Protein 6BSU (pdb70)

GO terms:
  GO:0000139 Golgi membrane (C, EXP)
  GO:0005515 protein binding (F, IPI)
  GO:0005797 Golgi medial cisterna (C, IDA)
  GO:0033843 xyloglucan 6-xylosyltransferase activity (F, IDA)
  GO:0035252 UDP-xylosyltransferase activity (F, IDA)
  GO:0010411 xyloglucan metabolic process (P, IDA)
  GO:0000271 polysaccharide biosynthetic process (P, IDA)
  GO:0005768 endosome (C, HDA)
  GO:0005794 Golgi apparatus (C, HDA)
  GO:0005797 Golgi medial cisterna (C, HDA)
  GO:0005802 trans-Golgi network (C, HDA)
  GO:0005829 cytosol (C, HDA)

Structure (mmCIF, N/CA/C/O backbone):
data_6BSU
#
_entry.id   6BSU
#
_cell.length_a   94.304
_cell.length_b   135.683
_cell.length_c   113.226
_cell.angle_alpha   90.000
_cell.angle_beta   90.000
_cell.angle_gamma   90.000
#
_symmetry.space_group_name_H-M   'C 2 2 21'
#
loop_
_entity.id
_entity.type
_entity.pdbx_description
1 polymer 'Xyloglucan 6-xylosyltransferase 1'
2 non-polymer 'MANGANESE (II) ION'
3 water water
#
loop_
_atom_site.group_PDB
_atom_site.id
_atom_site.type_symbol
_atom_site.label_atom_id
_atom_site.label_alt_id
_atom_site.label_comp_id
_atom_site.label_asym_id
_atom_site.label_entity_id
_atom_site.label_seq_id
_atom_site.pdbx_PDB_ins_code
_atom_site.Cartn_x
_atom_site.Cartn_y
_atom_site.Cartn_z
_atom_site.occupancy
_atom_site.B_iso_or_equiv
_atom_site.auth_seq_id
_atom_site.auth_comp_id
_atom_site.auth_asym_id
_atom_site.auth_atom_id
_atom_site.pdbx_PDB_model_num
ATOM 1 N N . PRO A 1 1 ? 30.729 -7.187 13.450 1.00 49.96 116 PRO A N 1
ATOM 2 C CA . PRO A 1 1 ? 29.573 -6.579 14.122 1.00 48.38 116 PRO A CA 1
ATOM 3 C C . PRO A 1 1 ? 29.781 -5.084 14.297 1.00 43.09 116 PRO A C 1
ATOM 4 O O . PRO A 1 1 ? 30.777 -4.677 14.898 1.00 41.65 116 PRO A O 1
ATOM 15 N N . TYR A 1 2 ? 28.862 -4.275 13.780 1.00 39.27 117 TYR A N 1
ATOM 16 C CA . TYR A 1 2 ? 29.051 -2.834 13.823 1.00 35.60 117 TYR A CA 1
ATOM 17 C C . TYR A 1 2 ? 29.126 -2.361 15.267 1.00 33.47 117 TYR A C 1
ATOM 18 O O . TYR A 1 2 ? 28.420 -2.876 16.141 1.00 33.27 117 TYR A O 1
ATOM 36 N N . SER A 1 3 ? 29.980 -1.361 15.509 1.00 31.46 118 SER A N 1
ATOM 37 C CA . SER A 1 3 ? 30.142 -0.768 16.830 1.00 30.50 118 SER A CA 1
ATOM 38 C C . SER A 1 3 ? 30.314 0.738 16.698 1.00 29.19 118 SER A C 1
ATOM 39 O O . SER A 1 3 ? 31.106 1.210 15.877 1.00 29.40 118 SER A O 1
ATOM 47 N N . LEU A 1 4 ? 29.590 1.487 17.529 1.00 27.44 119 LEU A N 1
ATOM 48 C CA . LEU A 1 4 ? 29.777 2.930 17.580 1.00 26.64 119 LEU A CA 1
ATOM 49 C C . LEU A 1 4 ? 31.126 3.321 18.160 1.00 27.59 119 LEU A C 1
ATOM 50 O O . LEU A 1 4 ? 31.566 4.458 17.961 1.00 28.02 119 LEU A O 1
ATOM 66 N N . GLY A 1 5 ? 31.777 2.428 18.893 1.00 28.28 120 GLY A N 1
ATOM 67 C CA . GLY A 1 5 ? 33.063 2.732 19.458 1.00 29.23 120 GLY A CA 1
ATOM 68 C C . GLY A 1 5 ? 33.416 1.802 20.593 1.00 30.54 120 GLY A C 1
ATOM 69 O O . GLY A 1 5 ? 32.588 1.008 21.058 1.00 30.20 120 GLY A O 1
ATOM 73 N N . PRO A 1 6 ? 34.662 1.889 21.062 1.00 31.85 121 PRO A N 1
ATOM 74 C CA . PRO A 1 6 ? 35.102 1.023 22.159 1.00 33.03 121 PRO A CA 1
ATOM 75 C C . PRO A 1 6 ? 34.189 1.165 23.366 1.00 32.56 121 PRO A C 1
ATOM 76 O O . PRO A 1 6 ? 33.769 2.265 23.728 1.00 31.71 121 PRO A O 1
ATOM 87 N N . LYS A 1 7 ? 33.878 0.031 23.982 1.00 32.69 122 LYS A N 1
ATOM 88 C CA . LYS A 1 7 ? 32.907 0.009 25.061 1.00 33.63 122 LYS A CA 1
ATOM 89 C C . LYS A 1 7 ? 33.415 0.812 26.248 1.00 33.36 122 LYS A C 1
ATOM 90 O O . LYS A 1 7 ? 34.531 0.604 26.732 1.00 32.88 122 LYS A O 1
ATOM 109 N N . ILE A 1 8 ? 32.578 1.728 26.718 1.00 32.72 123 ILE A N 1
ATOM 110 C CA . ILE A 1 8 ? 32.793 2.441 27.966 1.00 32.79 123 ILE A CA 1
ATOM 111 C C . ILE A 1 8 ? 31.718 1.986 28.937 1.00 33.14 123 ILE A C 1
ATOM 112 O O . ILE A 1 8 ? 30.533 1.958 28.586 1.00 33.08 123 ILE A O 1
ATOM 128 N N . SER A 1 9 ? 32.132 1.625 30.156 1.00 34.65 124 SER A N 1
ATOM 129 C CA . SER A 1 9 ? 31.224 1.117 31.172 1.00 36.35 124 SER A CA 1
ATOM 130 C C . SER A 1 9 ? 31.138 1.985 32.413 1.00 36.13 124 SER A C 1
ATOM 131 O O . SER A 1 9 ? 30.247 1.755 33.241 1.00 36.63 124 SER A O 1
ATOM 139 N N . ASP A 1 10 ? 32.032 2.955 32.575 1.00 34.67 125 ASP A N 1
ATOM 140 C CA . ASP A 1 10 ? 32.138 3.747 33.794 1.00 34.14 125 ASP A CA 1
ATOM 141 C C . ASP A 1 10 ? 32.008 5.232 33.495 1.00 31.94 125 ASP A C 1
ATOM 142 O O . ASP A 1 10 ? 32.665 6.064 34.118 1.00 32.14 125 ASP A O 1
ATOM 151 N N . TRP A 1 11 ? 31.142 5.586 32.546 1.00 29.86 126 TRP A N 1
ATOM 152 C CA . TRP A 1 11 ? 31.068 6.975 32.100 1.00 28.80 126 TRP A CA 1
ATOM 153 C C . TRP A 1 11 ? 30.516 7.882 33.193 1.00 29.45 126 TRP A C 1
ATOM 154 O O . TRP A 1 11 ? 30.936 9.036 33.319 1.00 30.69 126 TRP A O 1
ATOM 175 N N . ASP A 1 12 ? 29.572 7.391 33.993 1.00 29.59 127 ASP A N 1
ATOM 176 C CA . ASP A 1 12 ? 29.060 8.219 35.079 1.00 30.66 127 ASP A CA 1
ATOM 177 C C . ASP A 1 12 ? 30.170 8.581 36.063 1.00 31.80 127 ASP A C 1
ATOM 178 O O . ASP A 1 12 ? 30.266 9.731 36.506 1.00 31.13 127 ASP A O 1
ATOM 187 N N . GLU A 1 13 ? 31.041 7.623 36.388 1.00 33.50 128 GLU A N 1
ATOM 188 C CA . GLU A 1 13 ? 32.165 7.916 37.274 1.00 35.83 128 GLU A CA 1
ATOM 189 C C . GLU A 1 13 ? 33.171 8.847 36.603 1.00 34.61 128 GLU A C 1
ATOM 190 O O . GLU A 1 13 ? 33.681 9.780 37.236 1.00 34.56 128 GLU A O 1
ATOM 202 N N . GLN A 1 14 ? 33.462 8.617 35.323 1.00 33.93 129 GLN A N 1
ATOM 203 C CA . GLN A 1 14 ? 34.384 9.490 34.599 1.00 32.93 129 GLN A CA 1
ATOM 204 C C . GLN A 1 14 ? 33.884 10.931 34.598 1.00 31.93 129 GLN A C 1
ATOM 205 O O . GLN A 1 14 ? 34.655 11.868 34.846 1.00 31.88 129 GLN A O 1
ATOM 219 N N . ARG A 1 15 ? 32.593 11.128 34.314 1.00 31.16 130 ARG A N 1
ATOM 220 C CA . ARG A 1 15 ? 32.029 12.478 34.314 1.00 31.23 130 ARG A CA 1
ATOM 221 C C . ARG A 1 15 ? 32.094 13.090 35.703 1.00 32.01 130 ARG A C 1
ATOM 222 O O . ARG A 1 15 ? 32.465 14.258 35.862 1.00 32.00 130 ARG A O 1
ATOM 243 N N . ARG A 1 16 ? 31.725 12.311 36.723 1.00 33.85 131 ARG A N 1
ATOM 244 C CA . ARG A 1 16 ? 31.773 12.799 38.096 1.00 36.27 131 ARG A CA 1
ATOM 245 C C . ARG A 1 16 ? 33.160 13.329 38.424 1.00 35.97 131 ARG A C 1
ATOM 246 O O . ARG A 1 16 ? 33.313 14.455 38.913 1.00 36.16 131 ARG A O 1
ATOM 267 N N . ASP A 1 17 ? 34.191 12.531 38.139 1.00 36.48 132 ASP A N 1
ATOM 268 C CA . ASP A 1 17 ? 35.558 12.947 38.447 1.00 37.08 132 ASP A CA 1
ATOM 269 C C . ASP A 1 17 ? 35.960 14.184 37.651 1.00 34.72 132 ASP A C 1
ATOM 270 O O . ASP A 1 17 ? 36.603 15.094 38.188 1.00 35.15 132 ASP A O 1
ATOM 279 N N . TRP A 1 18 ? 35.609 14.226 36.366 1.00 32.63 133 TRP A N 1
ATOM 280 C CA . TRP A 1 18 ? 35.962 15.375 35.537 1.00 31.70 133 TRP A CA 1
ATOM 281 C C . TRP A 1 18 ? 35.279 16.642 36.034 1.00 32.15 133 TRP A C 1
ATOM 282 O O . TRP A 1 18 ? 35.903 17.710 36.101 1.00 33.06 133 TRP A O 1
ATOM 303 N N . LEU A 1 19 ? 33.994 16.551 36.380 1.00 32.23 134 LEU A N 1
ATOM 304 C CA . LEU A 1 19 ? 33.271 17.732 36.838 1.00 31.95 134 LEU A CA 1
ATOM 305 C C . LEU A 1 19 ? 33.866 18.274 38.131 1.00 33.69 134 LEU A C 1
ATOM 306 O O . LEU A 1 19 ? 33.952 19.493 38.324 1.00 33.66 134 LEU A O 1
ATOM 322 N N . LYS A 1 20 ? 34.293 17.383 39.028 1.00 36.06 135 LYS A N 1
ATOM 323 C CA . LYS A 1 20 ? 34.908 17.828 40.272 1.00 38.83 135 LYS A CA 1
ATOM 324 C C . LYS A 1 20 ? 36.245 18.514 40.010 1.00 40.00 135 LYS A C 1
ATOM 325 O O . LYS A 1 20 ? 36.595 19.485 40.690 1.00 40.48 135 LYS A O 1
ATOM 344 N N . GLN A 1 21 ? 37.004 18.027 39.029 1.00 40.35 136 GLN A N 1
ATOM 345 C CA . GLN A 1 21 ? 38.296 18.617 38.716 1.00 41.53 136 GLN A CA 1
ATOM 346 C C . GLN A 1 21 ? 38.179 19.890 37.890 1.00 38.55 136 GLN A C 1
ATOM 347 O O . GLN A 1 21 ? 39.166 20.623 37.776 1.00 38.85 136 GLN A O 1
ATOM 361 N N . ASN A 1 22 ? 37.013 20.166 37.307 1.00 35.59 137 ASN A N 1
ATOM 362 C CA . ASN A 1 22 ? 36.826 21.311 36.415 1.00 33.75 137 ASN A CA 1
ATOM 363 C C . ASN A 1 22 ? 35.574 22.078 36.818 1.00 32.18 137 ASN A C 1
ATOM 364 O O . ASN A 1 22 ? 34.600 22.155 36.056 1.00 31.20 137 ASN A O 1
ATOM 375 N N . PRO A 1 23 ? 35.570 22.673 38.015 1.00 33.38 138 PRO A N 1
ATOM 376 C CA . PRO A 1 23 ? 34.365 23.370 38.489 1.00 34.64 138 PRO A CA 1
ATOM 377 C C . PRO A 1 23 ? 34.029 24.618 37.692 1.00 36.22 138 PRO A C 1
ATOM 378 O O . PRO A 1 23 ? 32.913 25.134 37.826 1.00 37.57 138 PRO A O 1
ATOM 389 N N . SER A 1 24 ? 34.953 25.120 36.873 1.00 36.20 139 SER A N 1
ATOM 390 C CA . SER A 1 24 ? 34.633 26.205 35.955 1.00 37.20 139 SER A CA 1
ATOM 391 C C . SER A 1 24 ? 33.640 25.786 34.883 1.00 35.26 139 SER A C 1
ATOM 392 O O . SER A 1 24 ? 33.096 26.654 34.192 1.00 35.30 139 SER A O 1
ATOM 400 N N . PHE A 1 25 ? 33.400 24.485 34.717 1.00 33.84 140 PHE A N 1
ATOM 401 C CA . PHE A 1 25 ? 32.501 23.965 33.692 1.00 33.01 140 PHE A CA 1
ATOM 402 C C . PHE A 1 25 ? 31.432 23.116 34.368 1.00 32.50 140 PHE A C 1
ATOM 403 O O . PHE A 1 25 ? 31.422 21.885 34.234 1.00 32.25 140 PHE A O 1
ATOM 420 N N . PRO A 1 26 ? 30.516 23.748 35.101 1.00 32.30 141 PRO A N 1
ATOM 421 C CA . PRO A 1 26 ? 29.449 22.990 35.757 1.00 31.73 141 PRO A CA 1
ATOM 422 C C . PRO A 1 26 ? 28.457 22.439 34.749 1.00 30.03 141 PRO A C 1
ATOM 423 O O . PRO A 1 26 ? 28.190 23.037 33.701 1.00 30.25 141 PRO A O 1
ATOM 434 N N . ASN A 1 27 ? 27.893 21.285 35.092 1.00 28.76 142 ASN A N 1
ATOM 435 C CA . ASN A 1 27 ? 26.888 20.662 34.240 1.00 27.77 142 ASN A CA 1
ATOM 436 C C . ASN A 1 27 ? 25.486 21.225 34.460 1.00 26.95 142 ASN A C 1
ATOM 437 O O . ASN A 1 27 ? 24.604 20.987 33.630 1.00 25.47 142 ASN A O 1
ATOM 448 N N . PHE A 1 28 ? 25.256 21.953 35.550 1.00 29.39 143 PHE A N 1
ATOM 449 C CA . PHE A 1 28 ? 24.024 22.704 35.756 1.00 32.83 143 PHE A CA 1
ATOM 450 C C . PHE A 1 28 ? 24.413 24.167 35.880 1.00 38.56 143 PHE A C 1
ATOM 451 O O . PHE A 1 28 ? 25.144 24.542 36.801 1.00 38.88 143 PHE A O 1
ATOM 468 N N . VAL A 1 29 ? 23.958 24.982 34.935 1.00 45.03 144 VAL A N 1
ATOM 469 C CA . VAL A 1 29 ? 24.277 26.403 34.942 1.00 52.11 144 VAL A CA 1
ATOM 470 C C . VAL A 1 29 ? 23.435 27.111 35.996 1.00 57.59 144 VAL A C 1
ATOM 471 O O . VAL A 1 29 ? 23.571 28.323 36.192 1.00 59.71 144 VAL A O 1
ATOM 484 N N . ALA A 1 30 ? 22.573 26.357 36.692 1.00 60.18 145 ALA A N 1
ATOM 485 C CA . ALA A 1 30 ? 21.747 26.886 37.772 1.00 62.60 145 ALA A CA 1
ATOM 486 C C . ALA A 1 30 ? 20.844 25.776 38.309 1.00 63.90 145 ALA A C 1
ATOM 487 O O . ALA A 1 30 ? 20.718 24.723 37.671 1.00 63.33 145 ALA A O 1
ATOM 494 N N . PRO A 1 31 ? 20.201 25.975 39.480 1.00 65.38 146 PRO A N 1
ATOM 495 C CA . PRO A 1 31 ? 19.416 24.904 40.123 1.00 64.87 146 PRO A CA 1
ATOM 496 C C . PRO A 1 31 ? 18.754 23.873 39.222 1.00 63.18 146 PRO A C 1
ATOM 497 O O . PRO A 1 31 ? 19.170 22.710 39.187 1.00 63.73 146 PRO A O 1
ATOM 508 N N . ASN A 1 32 ? 17.696 24.277 38.527 1.00 60.99 147 ASN A N 1
ATOM 509 C CA . ASN A 1 32 ? 16.915 23.383 37.685 1.00 59.77 147 ASN A CA 1
ATOM 510 C C . ASN A 1 32 ? 17.200 23.629 36.209 1.00 52.29 147 ASN A C 1
ATOM 511 O O . ASN A 1 32 ? 16.315 23.492 35.366 1.00 51.22 147 ASN A O 1
ATOM 522 N N . LYS A 1 33 ? 18.436 23.999 35.890 1.00 46.37 148 LYS A N 1
ATOM 523 C CA . LYS A 1 33 ? 18.796 24.483 34.562 1.00 42.27 148 LYS A CA 1
ATOM 524 C C . LYS A 1 33 ? 20.028 23.712 34.109 1.00 33.35 148 LYS A C 1
ATOM 525 O O . LYS A 1 33 ? 21.164 24.152 34.334 1.00 31.34 148 LYS A O 1
ATOM 544 N N . PRO A 1 34 ? 19.846 22.554 33.477 1.00 28.45 149 PRO A N 1
ATOM 545 C CA . PRO A 1 34 ? 21.000 21.818 32.963 1.00 26.53 149 PRO A CA 1
ATOM 546 C C . PRO A 1 34 ? 21.674 22.585 31.841 1.00 24.67 149 PRO A C 1
ATOM 547 O O . PRO A 1 34 ? 21.052 23.376 31.125 1.00 25.00 149 PRO A O 1
ATOM 558 N N . ARG A 1 35 ? 22.970 22.342 31.692 1.00 22.85 150 ARG A N 1
ATOM 559 C CA . ARG A 1 35 ? 23.683 22.857 30.533 1.00 22.46 150 ARG A CA 1
ATOM 560 C C . ARG A 1 35 ? 23.291 22.033 29.311 1.00 20.57 150 ARG A C 1
ATOM 561 O O . ARG A 1 35 ? 23.365 20.795 29.328 1.00 20.39 150 ARG A O 1
ATOM 582 N N . VAL A 1 36 ? 22.864 22.716 28.251 1.00 19.24 151 VAL A N 1
ATOM 583 C CA . VAL A 1 36 ? 22.286 22.074 27.074 1.00 19.20 151 VAL A CA 1
ATOM 584 C C . VAL A 1 36 ? 23.090 22.453 25.836 1.00 18.99 151 VAL A C 1
ATOM 585 O O . VAL A 1 36 ? 23.468 23.621 25.648 1.00 19.87 151 VAL A O 1
ATOM 598 N N . LEU A 1 37 ? 23.335 21.462 24.979 1.00 17.72 152 LEU A N 1
ATOM 599 C CA . LEU A 1 37 ? 23.899 21.679 23.654 1.00 17.34 152 LEU A CA 1
ATOM 600 C C . LEU A 1 37 ? 22.857 21.238 22.638 1.00 17.25 152 LEU A C 1
ATOM 601 O O . LEU A 1 37 ? 22.436 20.077 22.641 1.00 17.65 152 LEU A O 1
ATOM 617 N N . LEU A 1 38 ? 22.421 22.170 21.795 1.00 16.31 153 LEU A N 1
ATOM 618 C CA . LEU A 1 38 ? 21.527 21.852 20.692 1.00 16.65 153 LEU A CA 1
ATOM 619 C C . LEU A 1 38 ? 22.379 21.488 19.488 1.00 16.90 153 LEU A C 1
ATOM 620 O O . LEU A 1 38 ? 23.321 22.206 19.134 1.00 17.42 153 LEU A O 1
ATOM 636 N N . VAL A 1 39 ? 22.041 20.374 18.865 1.00 16.63 154 VAL A N 1
ATOM 637 C CA . VAL A 1 39 ? 22.813 19.810 17.774 1.00 17.49 154 VAL A CA 1
ATOM 638 C C . VAL A 1 39 ? 21.887 19.654 16.581 1.00 17.12 154 VAL A C 1
ATOM 639 O O . VAL A 1 39 ? 20.783 19.114 16.708 1.00 17.88 154 VAL A O 1
ATOM 652 N N . THR A 1 40 ? 22.342 20.127 15.429 1.00 16.56 155 THR A N 1
ATOM 653 C CA . THR A 1 40 ? 21.617 20.009 14.181 1.00 16.38 155 THR A CA 1
ATOM 654 C C . THR A 1 40 ? 22.652 19.784 13.088 1.00 17.90 155 THR A C 1
ATOM 655 O O . THR A 1 40 ? 23.861 19.675 13.353 1.00 17.73 155 THR A O 1
ATOM 666 N N . GLY A 1 41 ? 22.198 19.701 11.850 1.00 18.97 156 GLY A N 1
ATOM 667 C CA . GLY A 1 41 ? 23.159 19.502 10.785 1.00 19.64 156 GLY A CA 1
ATOM 668 C C . GLY A 1 41 ? 22.496 19.318 9.446 1.00 19.57 156 GLY A C 1
ATOM 669 O O . GLY A 1 41 ? 21.274 19.221 9.341 1.00 20.34 156 GLY A O 1
ATOM 673 N N . SER A 1 42 ? 23.340 19.275 8.421 1.00 19.89 157 SER A N 1
ATOM 674 C CA . SER A 1 42 ? 22.906 19.051 7.050 1.00 21.21 157 SER A CA 1
ATOM 675 C C . SER A 1 42 ? 24.095 18.537 6.242 1.00 24.07 157 SER A C 1
ATOM 676 O O . SER A 1 42 ? 25.222 18.449 6.738 1.00 23.62 157 SER A O 1
ATOM 684 N N . ALA A 1 43 ? 23.830 18.191 4.986 1.00 28.14 158 ALA A N 1
ATOM 685 C CA . ALA A 1 43 ? 24.841 17.571 4.143 1.00 31.42 158 ALA A CA 1
ATOM 686 C C . ALA A 1 43 ? 25.935 18.574 3.784 1.00 33.43 158 ALA A C 1
ATOM 687 O O . ALA A 1 43 ? 25.674 19.771 3.634 1.00 36.23 158 ALA A O 1
ATOM 694 N N . PRO A 1 44 ? 27.177 18.112 3.622 1.00 32.16 159 PRO A N 1
ATOM 695 C CA . PRO A 1 44 ? 28.254 19.044 3.273 1.00 34.36 159 PRO A CA 1
ATOM 696 C C . PRO A 1 44 ? 28.185 19.567 1.848 1.00 37.64 159 PRO A C 1
ATOM 697 O O . PRO A 1 44 ? 29.037 20.375 1.464 1.00 44.21 159 PRO A O 1
ATOM 708 N N . LYS A 1 45 ? 27.226 19.143 1.048 1.00 33.70 160 LYS A N 1
ATOM 709 C CA . LYS A 1 45 ? 27.184 19.543 -0.346 1.00 33.07 160 LYS A CA 1
ATOM 710 C C . LYS A 1 45 ? 25.893 20.291 -0.618 1.00 27.62 160 LYS A C 1
ATOM 711 O O . LYS A 1 45 ? 24.921 20.166 0.135 1.00 26.67 160 LYS A O 1
ATOM 730 N N . PRO A 1 46 ? 25.858 21.111 -1.663 1.00 25.17 161 PRO A N 1
ATOM 731 C CA . PRO A 1 46 ? 24.629 21.838 -1.973 1.00 23.77 161 PRO A CA 1
ATOM 732 C C . PRO A 1 46 ? 23.459 20.896 -2.191 1.00 23.73 161 PRO A C 1
ATOM 733 O O . PRO A 1 46 ? 23.615 19.755 -2.636 1.00 24.86 161 PRO A O 1
ATOM 744 N N . CYS A 1 47 ? 22.273 21.407 -1.886 1.00 23.71 162 CYS A N 1
ATOM 745 C CA . CYS A 1 47 ? 21.044 20.649 -2.072 1.00 25.26 162 CYS A CA 1
ATOM 746 C C . CYS A 1 47 ? 20.844 20.264 -3.532 1.00 26.74 162 CYS A C 1
ATOM 747 O O . CYS A 1 47 ? 21.135 21.040 -4.448 1.00 26.10 162 CYS A O 1
ATOM 754 N N . GLU A 1 48 ? 20.299 19.062 -3.740 1.00 29.70 163 GLU A N 1
ATOM 755 C CA . GLU A 1 48 ? 19.943 18.627 -5.087 1.00 33.94 163 GLU A CA 1
ATOM 756 C C . GLU A 1 48 ? 18.871 19.529 -5.689 1.00 34.04 163 GLU A C 1
ATOM 757 O O . GLU A 1 48 ? 18.904 19.823 -6.890 1.00 35.43 163 GLU A O 1
ATOM 769 N N . ASN A 1 49 ? 17.896 19.955 -4.872 1.00 32.87 164 ASN A N 1
ATOM 770 C CA . ASN A 1 49 ? 16.977 21.029 -5.238 1.00 32.11 164 ASN A CA 1
ATOM 771 C C . ASN A 1 49 ? 17.616 22.325 -4.757 1.00 30.90 164 ASN A C 1
ATOM 772 O O . ASN A 1 49 ? 17.680 22.551 -3.541 1.00 29.48 164 ASN A O 1
ATOM 783 N N . PRO A 1 50 ? 18.111 23.192 -5.647 1.00 32.58 165 PRO A N 1
ATOM 784 C CA . PRO A 1 50 ? 19.028 24.253 -5.187 1.00 32.23 165 PRO A CA 1
ATOM 785 C C . PRO A 1 50 ? 18.457 25.239 -4.178 1.00 31.14 165 PRO A C 1
ATOM 786 O O . PRO A 1 50 ? 19.206 25.706 -3.307 1.00 31.12 165 PRO A O 1
ATOM 797 N N . VAL A 1 51 ? 17.172 25.599 -4.264 1.00 30.01 166 VAL A N 1
ATOM 798 C CA . VAL A 1 51 ? 16.627 26.554 -3.302 1.00 28.90 166 VAL A CA 1
ATOM 799 C C . VAL A 1 51 ? 16.589 25.985 -1.899 1.00 24.91 166 VAL A C 1
ATOM 800 O O . VAL A 1 51 ? 16.407 26.734 -0.928 1.00 24.62 166 VAL A O 1
ATOM 813 N N . GLY A 1 52 ? 16.761 24.671 -1.762 1.00 22.84 167 GLY A N 1
ATOM 814 C CA . GLY A 1 52 ? 16.744 24.075 -0.439 1.00 20.96 167 GLY A CA 1
ATOM 815 C C . GLY A 1 52 ? 17.763 24.687 0.501 1.00 20.53 167 GLY A C 1
ATOM 816 O O . GLY A 1 52 ? 17.516 24.784 1.704 1.00 20.64 167 GLY A O 1
ATOM 820 N N . ASP A 1 53 ? 18.914 25.123 -0.025 1.00 19.79 168 ASP A N 1
ATOM 821 C CA . ASP A 1 53 ? 19.917 25.707 0.863 1.00 19.20 168 ASP A CA 1
ATOM 822 C C . ASP A 1 53 ? 19.428 27.002 1.500 1.00 18.34 168 ASP A C 1
ATOM 823 O O . ASP A 1 53 ? 19.806 27.309 2.637 1.00 18.14 168 ASP A O 1
ATOM 832 N N . HIS A 1 54 ? 18.605 27.781 0.792 1.00 17.41 169 HIS A N 1
ATOM 833 C CA . HIS A 1 54 ? 18.038 28.971 1.411 1.00 17.38 169 HIS A CA 1
ATOM 834 C C . HIS A 1 54 ? 17.199 28.606 2.626 1.00 16.62 169 HIS A C 1
ATOM 835 O O . HIS A 1 54 ? 17.225 29.312 3.647 1.00 16.82 169 HIS A O 1
ATOM 849 N N . TYR A 1 55 ? 16.430 27.521 2.528 1.00 17.47 170 TYR A N 1
ATOM 850 C CA . TYR A 1 55 ? 15.606 27.096 3.646 1.00 17.29 170 TYR A CA 1
ATOM 851 C C . TYR A 1 55 ? 16.448 26.565 4.796 1.00 17.71 170 TYR A C 1
ATOM 852 O O . TYR A 1 55 ? 16.096 26.775 5.961 1.00 17.89 170 TYR A O 1
ATOM 870 N N . LEU A 1 56 ? 17.577 25.915 4.498 1.00 17.36 171 LEU A N 1
ATOM 871 C CA . LEU A 1 56 ? 18.496 25.520 5.561 1.00 16.79 171 LEU A CA 1
ATOM 872 C C . LEU A 1 56 ? 19.043 26.732 6.297 1.00 16.37 171 LEU A C 1
ATOM 873 O O . LEU A 1 56 ? 19.237 26.700 7.525 1.00 16.16 171 LEU A O 1
ATOM 889 N N . LEU A 1 57 ? 19.346 27.788 5.551 1.00 15.73 172 LEU A N 1
ATOM 890 C CA . LEU A 1 57 ? 19.847 29.024 6.148 1.00 15.18 172 LEU A CA 1
ATOM 891 C C . LEU A 1 57 ? 18.810 29.655 7.069 1.00 15.67 172 LEU A C 1
ATOM 892 O O . LEU A 1 57 ? 19.127 30.081 8.188 1.00 16.48 172 LEU A O 1
ATOM 908 N N . LYS A 1 58 ? 17.569 29.765 6.605 1.00 15.89 173 LYS A N 1
ATOM 909 C CA . LYS A 1 58 ? 16.519 30.303 7.463 1.00 16.50 173 LYS A CA 1
ATOM 910 C C . LYS A 1 58 ? 16.335 29.433 8.699 1.00 15.98 173 LYS A C 1
ATOM 911 O O . LYS A 1 58 ? 16.101 29.942 9.803 1.00 16.06 173 LYS A O 1
ATOM 930 N N . SER A 1 59 ? 16.443 28.113 8.530 1.00 15.89 174 SER A N 1
ATOM 931 C CA A SER A 1 59 ? 16.313 27.207 9.666 0.69 16.47 174 SER A CA 1
ATOM 932 C CA B SER A 1 59 ? 16.311 27.209 9.669 0.31 15.46 174 SER A CA 1
ATOM 933 C C . SER A 1 59 ? 17.379 27.471 10.725 1.00 16.17 174 SER A C 1
ATOM 934 O O . SER A 1 59 ? 17.081 27.487 11.926 1.00 16.97 174 SER A O 1
ATOM 947 N N . ILE A 1 60 ? 18.632 27.661 10.308 1.00 15.28 175 ILE A N 1
ATOM 948 C CA . ILE A 1 60 ? 19.672 27.878 11.308 1.00 15.57 175 ILE A CA 1
ATOM 949 C C . ILE A 1 60 ? 19.547 29.253 11.952 1.00 15.24 175 ILE A C 1
ATOM 950 O O . ILE A 1 60 ? 19.796 29.389 13.161 1.00 15.64 175 ILE A O 1
ATOM 966 N N . LYS A 1 61 ? 19.124 30.274 11.199 1.00 15.19 176 LYS A N 1
ATOM 967 C CA . LYS A 1 61 ? 18.841 31.567 11.833 1.00 15.99 176 LYS A CA 1
ATOM 968 C C . LYS A 1 61 ? 17.798 31.409 12.935 1.00 16.00 176 LYS A C 1
ATOM 969 O O . LYS A 1 61 ? 17.958 31.927 14.043 1.00 15.89 176 LYS A O 1
ATOM 988 N N . ASN A 1 62 ? 16.736 30.661 12.643 1.00 15.68 177 ASN A N 1
ATOM 989 C CA . ASN A 1 62 ? 15.667 30.426 13.603 1.00 15.65 177 ASN A CA 1
ATOM 990 C C . ASN A 1 62 ? 16.198 29.777 14.878 1.00 15.39 177 ASN A C 1
ATOM 991 O O . ASN A 1 62 ? 15.844 30.198 15.989 1.00 16.05 177 ASN A O 1
ATOM 1002 N N . LYS A 1 63 ? 17.086 28.784 14.741 1.00 14.75 178 LYS A N 1
ATOM 1003 C CA . LYS A 1 63 ? 17.638 28.119 15.927 1.00 14.99 178 LYS A CA 1
ATOM 1004 C C . LYS A 1 63 ? 18.607 29.028 16.674 1.00 14.44 178 LYS A C 1
ATOM 1005 O O . LYS A 1 63 ? 18.643 29.021 17.909 1.00 15.19 178 LYS A O 1
ATOM 1024 N N . ILE A 1 64 ? 19.408 29.806 15.942 1.00 14.78 179 ILE A N 1
ATOM 1025 C CA . ILE A 1 64 ? 20.287 30.784 16.590 1.00 14.66 179 ILE A CA 1
ATOM 1026 C C . ILE A 1 64 ? 19.482 31.687 17.513 1.00 15.09 179 ILE A C 1
ATOM 1027 O O . ILE A 1 64 ? 19.896 31.989 18.641 1.00 15.17 179 ILE A O 1
ATOM 1043 N N . ASP A 1 65 ? 18.330 32.150 17.036 1.00 15.91 180 ASP A N 1
ATOM 1044 C CA . ASP A 1 65 ? 17.518 33.076 17.815 1.00 15.50 180 ASP A CA 1
ATOM 1045 C C . ASP A 1 65 ? 16.969 32.418 19.075 1.00 15.11 180 ASP A C 1
ATOM 1046 O O . ASP A 1 65 ? 17.087 32.966 20.174 1.00 16.15 180 ASP A O 1
ATOM 1055 N N . TYR A 1 66 ? 16.360 31.241 18.943 1.00 15.35 181 TYR A N 1
ATOM 1056 C CA . TYR A 1 66 ? 15.844 30.561 20.123 1.00 15.46 181 TYR A CA 1
ATOM 1057 C C . TYR A 1 66 ? 16.964 30.314 21.118 1.00 15.49 181 TYR A C 1
ATOM 1058 O O . TYR A 1 66 ? 16.811 30.566 22.322 1.00 15.93 181 TYR A O 1
ATOM 1076 N N . CYS A 1 67 ? 18.115 29.843 20.626 1.00 15.58 182 CYS A N 1
ATOM 1077 C CA . CYS A 1 67 ? 19.181 29.441 21.527 1.00 16.40 182 CYS A CA 1
ATOM 1078 C C . CYS A 1 67 ? 19.849 30.646 22.164 1.00 16.92 182 CYS A C 1
ATOM 1079 O O . CYS A 1 67 ? 20.316 30.560 23.303 1.00 18.04 182 CYS A O 1
ATOM 1087 N N . ARG A 1 68 ? 19.882 31.784 21.470 1.00 17.17 183 ARG A N 1
ATOM 1088 C CA . ARG A 1 68 ? 20.432 32.987 22.084 1.00 17.48 183 ARG A CA 1
ATOM 1089 C C . ARG A 1 68 ? 19.558 33.435 23.252 1.00 18.27 183 ARG A C 1
ATOM 1090 O O . ARG A 1 68 ? 20.065 33.767 24.334 1.00 19.75 183 ARG A O 1
ATOM 1111 N N . ILE A 1 69 ? 18.241 33.453 23.047 1.00 18.07 184 ILE A N 1
ATOM 1112 C CA . ILE A 1 69 ? 17.310 33.863 24.092 1.00 19.01 184 ILE A CA 1
ATOM 1113 C C . ILE A 1 69 ? 17.395 32.927 25.292 1.00 18.89 184 ILE A C 1
ATOM 1114 O O . ILE A 1 69 ? 17.336 33.372 26.448 1.00 19.97 184 ILE A O 1
ATOM 1130 N N . HIS A 1 70 ? 17.533 31.622 25.045 1.00 17.57 185 HIS A N 1
ATOM 1131 C CA . HIS A 1 70 ? 17.407 30.619 26.095 1.00 17.84 185 HIS A CA 1
ATOM 1132 C C . HIS A 1 70 ? 18.750 30.113 26.622 1.00 18.79 185 HIS A C 1
ATOM 1133 O O . HIS A 1 70 ? 18.767 29.239 27.501 1.00 20.35 185 HIS A O 1
ATOM 1148 N N . GLY A 1 71 ? 19.865 30.672 26.157 1.00 19.68 186 GLY A N 1
ATOM 1149 C CA . GLY A 1 71 ? 21.158 30.322 26.725 1.00 19.43 186 GLY A CA 1
ATOM 1150 C C . GLY A 1 71 ? 21.596 28.910 26.412 1.00 19.53 186 GLY A C 1
ATOM 1151 O O . GLY A 1 71 ? 22.133 28.210 27.289 1.00 21.31 186 GLY A O 1
ATOM 1155 N N . ILE A 1 72 ? 21.386 28.478 25.179 1.00 18.64 187 ILE A N 1
ATOM 1156 C CA . ILE A 1 72 ? 21.726 27.133 24.725 1.00 18.81 187 ILE A CA 1
ATOM 1157 C C . ILE A 1 72 ? 22.808 27.255 23.667 1.00 19.37 187 ILE A C 1
ATOM 1158 O O . ILE A 1 72 ? 22.704 28.097 22.771 1.00 20.61 187 ILE A O 1
ATOM 1174 N N . GLU A 1 73 ? 23.854 26.440 23.773 1.00 20.04 188 GLU A N 1
ATOM 1175 C CA . GLU A 1 73 ? 24.888 26.438 22.742 1.00 20.44 188 GLU A CA 1
ATOM 1176 C C . GLU A 1 73 ? 24.437 25.590 21.560 1.00 18.41 188 GLU A C 1
ATOM 1177 O O . GLU A 1 73 ? 23.592 24.704 21.707 1.00 18.85 188 GLU A O 1
ATOM 1189 N N . ILE A 1 74 ? 24.984 25.888 20.372 1.00 17.91 189 ILE A N 1
ATOM 1190 C CA . ILE A 1 74 ? 24.636 25.178 19.138 1.00 18.21 189 ILE A CA 1
ATOM 1191 C C . ILE A 1 74 ? 25.878 24.559 18.520 1.00 18.01 189 ILE A C 1
ATOM 1192 O O . ILE A 1 74 ? 26.917 25.212 18.404 1.00 18.23 189 ILE A O 1
ATOM 1208 N N . PHE A 1 75 ? 25.728 23.325 18.046 1.00 18.74 190 PHE A N 1
ATOM 1209 C CA . PHE A 1 75 ? 26.686 22.659 17.172 1.00 18.38 190 PHE A CA 1
ATOM 1210 C C . PHE A 1 75 ? 25.972 22.327 15.868 1.00 18.13 190 PHE A C 1
ATOM 1211 O O . PHE A 1 75 ? 24.909 21.698 15.888 1.00 17.92 190 PHE A O 1
ATOM 1228 N N . TYR A 1 76 ? 26.554 22.745 14.741 1.00 17.84 191 TYR A N 1
ATOM 1229 C CA . TYR A 1 76 ? 25.980 22.502 13.422 1.00 16.84 191 TYR A CA 1
ATOM 1230 C C . TYR A 1 76 ? 26.921 21.576 12.657 1.00 17.24 191 TYR A C 1
ATOM 1231 O O . TYR A 1 76 ? 27.987 21.996 12.210 1.00 18.12 191 TYR A O 1
ATOM 1249 N N . ASN A 1 77 ? 26.519 20.333 12.475 1.00 17.74 192 ASN A N 1
ATOM 1250 C CA . ASN A 1 77 ? 27.379 19.360 11.824 1.00 18.56 192 ASN A CA 1
ATOM 1251 C C . ASN A 1 77 ? 27.178 19.343 10.315 1.00 19.46 192 ASN A C 1
ATOM 1252 O O . ASN A 1 77 ? 26.045 19.378 9.825 1.00 19.95 192 ASN A O 1
ATOM 1263 N N . MET A 1 78 ? 28.295 19.264 9.584 1.00 20.20 193 MET A N 1
ATOM 1264 C CA . MET A 1 78 ? 28.265 19.076 8.138 1.00 22.70 193 MET A CA 1
ATOM 1265 C C . MET A 1 78 ? 29.135 17.919 7.671 1.00 28.30 193 MET A C 1
ATOM 1266 O O . MET A 1 78 ? 29.400 17.811 6.475 1.00 34.61 193 MET A O 1
ATOM 1280 N N . ALA A 1 79 ? 29.589 17.063 8.564 1.00 27.92 194 ALA A N 1
ATOM 1281 C CA . ALA A 1 79 ? 30.571 16.037 8.232 1.00 28.86 194 ALA A CA 1
ATOM 1282 C C . ALA A 1 79 ? 29.957 14.662 8.418 1.00 29.20 194 ALA A C 1
ATOM 1283 O O . ALA A 1 79 ? 29.253 14.425 9.401 1.00 31.38 194 ALA A O 1
ATOM 1290 N N . LEU A 1 80 ? 30.247 13.746 7.489 1.00 28.33 195 LEU A N 1
ATOM 1291 C CA . LEU A 1 80 ? 29.849 12.351 7.641 1.00 30.01 195 LEU A CA 1
ATOM 1292 C C . LEU A 1 80 ? 30.953 11.629 8.400 1.00 29.82 195 LEU A C 1
ATOM 1293 O O . LEU A 1 80 ? 32.051 11.435 7.874 1.00 30.57 195 LEU A O 1
ATOM 1309 N N . LEU A 1 81 ? 30.670 11.244 9.642 1.00 30.17 196 LEU A N 1
ATOM 1310 C CA . LEU A 1 81 ? 31.692 10.653 10.498 1.00 31.53 196 LEU A CA 1
ATOM 1311 C C . LEU A 1 81 ? 31.835 9.156 10.307 1.00 32.79 196 LEU A C 1
ATOM 1312 O O . LEU A 1 81 ? 32.872 8.600 10.688 1.00 34.07 196 LEU A O 1
ATOM 1328 N N . ASP A 1 82 ? 30.831 8.502 9.726 1.00 31.65 197 ASP A N 1
ATOM 1329 C CA . ASP A 1 82 ? 30.813 7.045 9.624 1.00 31.82 197 ASP A CA 1
ATOM 1330 C C . ASP A 1 82 ? 30.012 6.692 8.379 1.00 30.88 197 ASP A C 1
ATOM 1331 O O . ASP A 1 82 ? 28.797 6.906 8.345 1.00 29.98 197 ASP A O 1
ATOM 1340 N N . ALA A 1 83 ? 30.684 6.146 7.363 1.00 32.70 198 ALA A N 1
ATOM 1341 C CA . ALA A 1 83 ? 30.015 5.905 6.088 1.00 34.30 198 ALA A CA 1
ATOM 1342 C C . ALA A 1 83 ? 28.903 4.876 6.221 1.00 33.61 198 ALA A C 1
ATOM 1343 O O . ALA A 1 83 ? 27.954 4.886 5.426 1.00 34.53 198 ALA A O 1
ATOM 1350 N N . GLU A 1 84 ? 29.005 3.973 7.202 1.00 32.50 199 GLU A N 1
ATOM 1351 C CA . GLU A 1 84 ? 27.959 2.981 7.412 1.00 32.96 199 GLU A CA 1
ATOM 1352 C C . GLU A 1 84 ? 26.690 3.589 7.991 1.00 29.97 199 GLU A C 1
ATOM 1353 O O . GLU A 1 84 ? 25.624 2.984 7.876 1.00 30.40 199 GLU A O 1
ATOM 1365 N N . MET A 1 85 ? 26.781 4.755 8.625 1.00 27.94 200 MET A N 1
ATOM 1366 C CA . MET A 1 85 ? 25.627 5.361 9.276 1.00 27.38 200 MET A CA 1
ATOM 1367 C C . MET A 1 85 ? 25.267 6.671 8.595 1.00 30.79 200 MET A C 1
ATOM 1368 O O . MET A 1 85 ? 25.138 7.714 9.241 1.00 34.19 200 MET A O 1
ATOM 1382 N N . ALA A 1 86 ? 25.111 6.621 7.281 1.00 31.17 201 ALA A N 1
ATOM 1383 C CA . ALA A 1 86 ? 24.733 7.795 6.524 1.00 32.90 201 ALA A CA 1
ATOM 1384 C C . ALA A 1 86 ? 23.238 8.058 6.667 1.00 33.30 201 ALA A C 1
ATOM 1385 O O . ALA A 1 86 ? 22.472 7.223 7.157 1.00 33.48 201 ALA A O 1
ATOM 1392 N N . GLY A 1 87 ? 22.829 9.244 6.228 1.00 34.13 202 GLY A N 1
ATOM 1393 C CA . GLY A 1 87 ? 21.424 9.596 6.234 1.00 34.86 202 GLY A CA 1
ATOM 1394 C C . GLY A 1 87 ? 20.943 9.943 7.626 1.00 36.16 202 GLY A C 1
ATOM 1395 O O . GLY A 1 87 ? 21.662 10.538 8.434 1.00 37.50 202 GLY A O 1
ATOM 1399 N N . PHE A 1 88 ? 19.707 9.558 7.913 1.00 37.20 203 PHE A N 1
ATOM 1400 C CA . PHE A 1 88 ? 19.146 9.827 9.231 1.00 38.89 203 PHE A CA 1
ATOM 1401 C C . PHE A 1 88 ? 19.813 9.015 10.335 1.00 34.35 203 PHE A C 1
ATOM 1402 O O . PHE A 1 88 ? 19.540 9.277 11.508 1.00 36.35 203 PHE A O 1
ATOM 1419 N N . TRP A 1 89 ? 20.678 8.050 10.008 1.00 28.31 204 TRP A N 1
ATOM 1420 C CA . TRP A 1 89 ? 21.421 7.355 11.053 1.00 25.23 204 TRP A CA 1
ATOM 1421 C C . TRP A 1 89 ? 22.686 8.094 11.480 1.00 22.71 204 TRP A C 1
ATOM 1422 O O . TRP A 1 89 ? 23.306 7.710 12.482 1.00 21.13 204 TRP A O 1
ATOM 1443 N N . ALA A 1 90 ? 23.061 9.159 10.770 1.00 24.01 205 ALA A N 1
ATOM 1444 C CA . ALA A 1 90 ? 24.298 9.874 11.059 1.00 25.07 205 ALA A CA 1
ATOM 1445 C C . ALA A 1 90 ? 24.266 10.559 12.411 1.00 23.78 205 ALA A C 1
ATOM 1446 O O . ALA A 1 90 ? 25.330 10.836 12.979 1.00 23.18 205 ALA A O 1
ATOM 1453 N N . LYS A 1 91 ? 23.075 10.836 12.944 1.00 23.59 206 LYS A N 1
ATOM 1454 C CA . LYS A 1 91 ? 23.008 11.473 14.246 1.00 22.80 206 LYS A CA 1
ATOM 1455 C C . LYS A 1 91 ? 23.567 10.588 15.353 1.00 21.53 206 LYS A C 1
ATOM 1456 O O . LYS A 1 91 ? 24.030 11.118 16.361 1.00 22.05 206 LYS A O 1
ATOM 1475 N N . LEU A 1 92 ? 23.577 9.258 15.192 1.00 21.37 207 LEU A N 1
ATOM 1476 C CA . LEU A 1 92 ? 24.061 8.418 16.292 1.00 20.98 207 LEU A CA 1
ATOM 1477 C C . LEU A 1 92 ? 25.552 8.597 16.543 1.00 20.34 207 LEU A C 1
ATOM 1478 O O . LEU A 1 92 ? 25.936 8.906 17.685 1.00 19.97 207 LEU A O 1
ATOM 1494 N N . PRO A 1 93 ? 26.444 8.411 15.561 1.00 20.24 208 PRO A N 1
ATOM 1495 C CA . PRO A 1 93 ? 27.869 8.643 15.833 1.00 20.53 208 PRO A CA 1
ATOM 1496 C C . PRO A 1 93 ? 28.154 10.062 16.278 1.00 19.39 208 PRO A C 1
ATOM 1497 O O . PRO A 1 93 ? 29.032 10.288 17.118 1.00 20.12 208 PRO A O 1
ATOM 1508 N N . LEU A 1 94 ? 27.432 11.034 15.725 1.00 18.84 209 LEU A N 1
ATOM 1509 C CA . LEU A 1 94 ? 27.657 12.426 16.092 1.00 18.21 209 LEU A CA 1
ATOM 1510 C C . LEU A 1 94 ? 27.301 12.672 17.553 1.00 18.73 209 LEU A C 1
ATOM 1511 O O . LEU A 1 94 ? 28.062 13.310 18.292 1.00 19.20 209 LEU A O 1
ATOM 1527 N N . ILE A 1 95 ? 26.137 12.182 17.981 1.00 18.72 210 ILE A N 1
ATOM 1528 C CA . ILE A 1 95 ? 25.701 12.369 19.365 1.00 18.69 210 ILE A CA 1
ATOM 1529 C C . ILE A 1 95 ? 26.694 11.726 20.330 1.00 19.33 210 ILE A C 1
ATOM 1530 O O . ILE A 1 95 ? 27.081 12.329 21.339 1.00 19.66 210 ILE A O 1
ATOM 1546 N N . ARG A 1 96 ? 27.120 10.488 20.045 1.00 18.77 211 ARG A N 1
ATOM 1547 C CA . ARG A 1 96 ? 28.064 9.838 20.943 1.00 19.75 211 ARG A CA 1
ATOM 1548 C C . ARG A 1 96 ? 29.352 10.643 21.059 1.00 20.16 211 ARG A C 1
ATOM 1549 O O . ARG A 1 96 ? 29.875 10.837 22.159 1.00 20.96 211 ARG A O 1
ATOM 1570 N N . LYS A 1 97 ? 29.878 11.120 19.930 1.00 20.41 212 LYS A N 1
ATOM 1571 C CA . LYS A 1 97 ? 31.107 11.907 19.946 1.00 19.94 212 LYS A CA 1
ATOM 1572 C C . LYS A 1 97 ? 30.946 13.166 20.785 1.00 19.61 212 LYS A C 1
ATOM 1573 O O . LYS A 1 97 ? 31.837 13.527 21.567 1.00 20.62 212 LYS A O 1
ATOM 1592 N N . LEU A 1 98 ? 29.826 13.867 20.624 1.00 19.28 213 LEU A N 1
ATOM 1593 C CA . LEU A 1 98 ? 29.633 15.107 21.372 1.00 19.78 213 LEU A CA 1
ATOM 1594 C C . LEU A 1 98 ? 29.467 14.853 22.868 1.00 21.01 213 LEU A C 1
ATOM 1595 O O . LEU A 1 98 ? 29.998 15.616 23.686 1.00 22.06 213 LEU A O 1
ATOM 1611 N N . LEU A 1 99 ? 28.754 13.790 23.254 1.00 20.46 214 LEU A N 1
ATOM 1612 C CA . LEU A 1 99 ? 28.595 13.497 24.679 1.00 20.43 214 LEU A CA 1
ATOM 1613 C C . LEU A 1 99 ? 29.941 13.211 25.327 1.00 21.84 214 LEU A C 1
ATOM 1614 O O . LEU A 1 99 ? 30.230 13.692 26.432 1.00 22.38 214 LEU A O 1
ATOM 1630 N N . LEU A 1 100 ? 30.775 12.411 24.658 1.00 21.57 215 LEU A N 1
ATOM 1631 C CA . LEU A 1 100 ? 32.064 12.030 25.225 1.00 22.99 215 LEU A CA 1
ATOM 1632 C C . LEU A 1 100 ? 33.067 13.174 25.185 1.00 23.31 215 LEU A C 1
ATOM 1633 O O . LEU A 1 100 ? 33.996 13.213 26.004 1.00 25.32 215 LEU A O 1
ATOM 1649 N N . SER A 1 101 ? 32.905 14.111 24.256 1.00 22.38 216 SER A N 1
ATOM 1650 C CA . SER A 1 101 ? 33.828 15.228 24.149 1.00 23.36 216 SER A CA 1
ATOM 1651 C C . SER A 1 101 ? 33.463 16.375 25.080 1.00 23.33 216 SER A C 1
ATOM 1652 O O . SER A 1 101 ? 34.335 17.189 25.413 1.00 25.84 216 SER A O 1
ATOM 1660 N N . HIS A 1 102 ? 32.206 16.452 25.508 1.00 21.79 217 HIS A N 1
ATOM 1661 C CA . HIS A 1 102 ? 31.691 17.558 26.313 1.00 22.55 217 HIS A CA 1
ATOM 1662 C C . HIS A 1 102 ? 31.073 17.003 27.586 1.00 22.21 217 HIS A C 1
ATOM 1663 O O . HIS A 1 102 ? 29.847 16.998 27.748 1.00 22.33 217 HIS A O 1
ATOM 1677 N N . PRO A 1 103 ? 31.899 16.526 28.520 1.00 23.17 218 PRO A N 1
ATOM 1678 C CA . PRO A 1 103 ? 31.351 16.036 29.797 1.00 24.11 218 PRO A CA 1
ATOM 1679 C C . PRO A 1 103 ? 30.583 17.099 30.567 1.00 24.82 218 PRO A C 1
ATOM 1680 O O . PRO A 1 103 ? 29.751 16.748 31.416 1.00 26.30 218 PRO A O 1
ATOM 1691 N N . GLU A 1 104 ? 30.812 18.384 30.276 1.00 23.22 219 GLU A N 1
ATOM 1692 C CA . GLU A 1 104 ? 30.104 19.458 30.967 1.00 24.21 219 GLU A CA 1
ATOM 1693 C C . GLU A 1 104 ? 28.654 19.590 30.509 1.00 23.29 219 GLU A C 1
ATOM 1694 O O . GLU A 1 104 ? 27.835 20.155 31.236 1.00 24.46 219 GLU A O 1
ATOM 1706 N N . ILE A 1 105 ? 28.309 19.092 29.331 1.00 22.70 220 ILE A N 1
ATOM 1707 C CA . ILE A 1 105 ? 26.925 19.144 28.875 1.00 22.82 220 ILE A CA 1
ATOM 1708 C C . ILE A 1 105 ? 26.118 18.084 29.612 1.00 22.79 220 ILE A C 1
ATOM 1709 O O . ILE A 1 105 ? 26.514 16.917 29.673 1.00 24.56 220 ILE A O 1
ATOM 1725 N N . GLU A 1 106 ? 24.966 18.486 30.154 1.00 21.33 221 GLU A N 1
ATOM 1726 C CA . GLU A 1 106 ? 24.062 17.552 30.814 1.00 21.37 221 GLU A CA 1
ATOM 1727 C C . GLU A 1 106 ? 23.025 16.955 29.860 1.00 19.90 221 GLU A C 1
ATOM 1728 O O . GLU A 1 106 ? 22.718 15.762 29.950 1.00 20.48 221 GLU A O 1
ATOM 1740 N N . PHE A 1 107 ? 22.460 17.754 28.966 1.00 19.38 222 PHE A N 1
ATOM 1741 C CA . PHE A 1 107 ? 21.519 17.273 27.966 1.00 19.14 222 PHE A CA 1
ATOM 1742 C C . PHE A 1 107 ? 21.971 17.721 26.589 1.00 18.57 222 PHE A C 1
ATOM 1743 O O . PHE A 1 107 ? 22.370 18.869 26.391 1.00 19.19 222 PHE A O 1
ATOM 1760 N N . LEU A 1 108 ? 21.879 16.810 25.635 1.00 17.67 223 LEU A N 1
ATOM 1761 C CA . LEU A 1 108 ? 22.042 17.135 24.232 1.00 17.73 223 LEU A CA 1
ATOM 1762 C C . LEU A 1 108 ? 20.650 17.162 23.617 1.00 17.43 223 LEU A C 1
ATOM 1763 O O . LEU A 1 108 ? 19.879 16.210 23.780 1.00 18.22 223 LEU A O 1
ATOM 1779 N N . TRP A 1 109 ? 20.320 18.261 22.942 1.00 16.26 224 TRP A N 1
ATOM 1780 C CA . TRP A 1 109 ? 19.039 18.428 22.263 1.00 16.06 224 TRP A CA 1
ATOM 1781 C C . TRP A 1 109 ? 19.306 18.265 20.773 1.00 15.72 224 TRP A C 1
ATOM 1782 O O . TRP A 1 109 ? 19.826 19.184 20.131 1.00 16.36 224 TRP A O 1
ATOM 1803 N N . TRP A 1 110 ? 18.962 17.096 20.231 1.00 16.16 225 TRP A N 1
ATOM 1804 C CA . TRP A 1 110 ? 19.034 16.892 18.794 1.00 15.27 225 TRP A CA 1
ATOM 1805 C C . TRP A 1 110 ? 17.813 17.524 18.141 1.00 15.11 225 TRP A C 1
ATOM 1806 O O . TRP A 1 110 ? 16.684 17.298 18.573 1.00 15.42 225 TRP A O 1
ATOM 1827 N N . MET A 1 111 ? 18.030 18.312 17.087 1.00 15.48 226 MET A N 1
ATOM 1828 C CA . MET A 1 111 ? 16.919 18.942 16.383 1.00 15.97 226 MET A CA 1
ATOM 1829 C C . MET A 1 111 ? 17.210 18.986 14.898 1.00 16.18 226 MET A C 1
ATOM 1830 O O . MET A 1 111 ? 18.201 19.586 14.470 1.00 16.92 226 MET A O 1
ATOM 1844 N N . ASP A 1 112 ? 16.313 18.377 14.125 1.00 16.16 227 ASP A N 1
ATOM 1845 C CA . ASP A 1 112 ? 16.446 18.321 12.679 1.00 15.63 227 ASP A CA 1
ATOM 1846 C C . ASP A 1 112 ? 16.460 19.715 12.074 1.00 15.09 227 ASP A C 1
ATOM 1847 O O . ASP A 1 112 ? 15.820 20.650 12.569 1.00 15.70 227 ASP A O 1
ATOM 1856 N N . SER A 1 113 ? 17.108 19.810 10.922 1.00 15.90 228 SER A N 1
ATOM 1857 C CA . SER A 1 113 ? 17.078 21.053 10.170 1.00 16.92 228 SER A CA 1
ATOM 1858 C C . SER A 1 113 ? 15.658 21.451 9.789 1.00 18.33 228 SER A C 1
ATOM 1859 O O . SER A 1 113 ? 15.360 22.643 9.708 1.00 21.35 228 SER A O 1
ATOM 1867 N N . ASP A 1 114 ? 14.764 20.484 9.572 1.00 17.71 229 ASP A N 1
ATOM 1868 C CA . ASP A 1 114 ? 13.401 20.803 9.154 1.00 18.28 229 ASP A CA 1
ATOM 1869 C C . ASP A 1 114 ? 12.441 20.942 10.330 1.00 17.91 229 ASP A C 1
ATOM 1870 O O . ASP A 1 114 ? 11.225 20.986 10.121 1.00 17.91 229 ASP A O 1
ATOM 1879 N N . ALA A 1 115 ? 12.967 21.045 11.552 1.00 17.63 230 ALA A N 1
ATOM 1880 C CA . ALA A 1 115 ? 12.178 21.358 12.736 1.00 17.74 230 ALA A CA 1
ATOM 1881 C C . ALA A 1 115 ? 12.495 22.801 13.103 1.00 17.95 230 ALA A C 1
ATOM 1882 O O . ALA A 1 115 ? 13.660 23.141 13.322 1.00 19.64 230 ALA A O 1
ATOM 1889 N N . MET A 1 116 ? 11.465 23.641 13.156 1.00 17.48 231 MET A N 1
ATOM 1890 C CA . MET A 1 116 ? 11.596 25.078 13.341 1.00 18.53 231 MET A CA 1
ATOM 1891 C C . MET A 1 116 ? 10.983 25.477 14.674 1.00 17.28 231 MET A C 1
ATOM 1892 O O . MET A 1 116 ? 9.933 24.951 15.059 1.00 17.55 231 MET A O 1
ATOM 1906 N N . PHE A 1 117 ? 11.640 26.405 15.377 1.00 15.76 232 PHE A N 1
ATOM 1907 C CA . PHE A 1 117 ? 11.078 26.947 16.612 1.00 15.52 232 PHE A CA 1
ATOM 1908 C C . PHE A 1 117 ? 9.993 27.949 16.264 1.00 16.63 232 PHE A C 1
ATOM 1909 O O . PHE A 1 117 ? 10.263 28.972 15.617 1.00 17.21 232 PHE A O 1
ATOM 1926 N N . THR A 1 118 ? 8.778 27.687 16.736 1.00 16.13 233 THR A N 1
ATOM 1927 C CA . THR A 1 118 ? 7.691 28.633 16.537 1.00 16.37 233 THR A CA 1
ATOM 1928 C C . THR A 1 118 ? 7.177 29.247 17.837 1.00 15.98 233 THR A C 1
ATOM 1929 O O . THR A 1 118 ? 6.320 30.137 17.786 1.00 16.32 233 THR A O 1
ATOM 1940 N N . ASP A 1 119 ? 7.707 28.841 19.001 1.00 16.12 234 ASP A N 1
ATOM 1941 C CA . ASP A 1 119 ? 7.444 29.534 20.268 1.00 16.89 234 ASP A CA 1
ATOM 1942 C C . ASP A 1 119 ? 8.799 29.958 20.830 1.00 18.03 234 ASP A C 1
ATOM 1943 O O . ASP A 1 119 ? 9.557 29.126 21.340 1.00 18.58 234 ASP A O 1
ATOM 1952 N N . MET A 1 120 ? 9.124 31.248 20.697 1.00 17.71 235 MET A N 1
ATOM 1953 C CA . MET A 1 120 ? 10.398 31.745 21.186 1.00 17.32 235 MET A CA 1
ATOM 1954 C C . MET A 1 120 ? 10.378 32.027 22.679 1.00 18.50 235 MET A C 1
ATOM 1955 O O . MET A 1 120 ? 11.447 32.229 23.261 1.00 19.69 235 MET A O 1
ATOM 1969 N N . VAL A 1 121 ? 9.209 32.017 23.311 1.00 18.88 236 VAL A N 1
ATOM 1970 C CA . VAL A 1 121 ? 9.098 32.315 24.739 1.00 19.24 236 VAL A CA 1
ATOM 1971 C C . VAL A 1 121 ? 9.216 31.064 25.591 1.00 18.64 236 VAL A C 1
ATOM 1972 O O . VAL A 1 121 ? 9.830 31.093 26.664 1.00 19.85 236 VAL A O 1
ATOM 1985 N N . PHE A 1 122 ? 8.613 29.973 25.125 1.00 18.03 237 PHE A N 1
ATOM 1986 C CA . PHE A 1 122 ? 8.483 28.758 25.919 1.00 17.24 237 PHE A CA 1
ATOM 1987 C C . PHE A 1 122 ? 9.851 28.179 26.244 1.00 17.82 237 PHE A C 1
ATOM 1988 O O . PHE A 1 122 ? 10.693 28.012 25.359 1.00 18.30 237 PHE A O 1
ATOM 2005 N N . GLU A 1 123 ? 10.046 27.845 27.521 1.00 19.18 238 GLU A N 1
ATOM 2006 C CA . GLU A 1 123 ? 11.250 27.209 28.026 1.00 20.88 238 GLU A CA 1
ATOM 2007 C C . GLU A 1 123 ? 10.914 25.772 28.417 1.00 19.68 238 GLU A C 1
ATOM 2008 O O . GLU A 1 123 ? 9.875 25.517 29.038 1.00 20.22 238 GLU A O 1
ATOM 2020 N N . LEU A 1 124 ? 11.781 24.823 28.047 1.00 18.88 239 LEU A N 1
ATOM 2021 C CA . LEU A 1 124 ? 11.488 23.432 28.385 1.00 19.04 239 LEU A CA 1
ATOM 2022 C C . LEU A 1 124 ? 11.335 23.295 29.897 1.00 19.62 239 LEU A C 1
ATOM 2023 O O . LEU A 1 124 ? 12.063 23.948 30.659 1.00 20.41 239 LEU A O 1
ATOM 2039 N N . PRO A 1 125 ? 10.393 22.481 30.362 1.00 19.19 240 PRO A N 1
ATOM 2040 C CA . PRO A 1 125 ? 10.207 22.251 31.809 1.00 19.91 240 PRO A CA 1
ATOM 2041 C C . PRO A 1 125 ? 11.221 21.251 32.362 1.00 20.65 240 PRO A C 1
ATOM 2042 O O . PRO A 1 125 ? 10.910 20.109 32.668 1.00 21.98 240 PRO A O 1
ATOM 2053 N N . TRP A 1 126 ? 12.467 21.710 32.523 1.00 21.27 241 TRP A N 1
ATOM 2054 C CA . TRP A 1 126 ? 13.580 20.805 32.821 1.00 22.65 241 TRP A CA 1
ATOM 2055 C C . TRP A 1 126 ? 13.335 19.992 34.088 1.00 23.16 241 TRP A C 1
ATOM 2056 O O . TRP A 1 126 ? 13.713 18.817 34.157 1.00 24.36 241 TRP A O 1
ATOM 2077 N N . GLU A 1 127 ? 12.716 20.596 35.108 1.00 23.11 242 GLU A N 1
ATOM 2078 C CA . GLU A 1 127 ? 12.508 19.879 36.365 1.00 26.24 242 GLU A CA 1
ATOM 2079 C C . GLU A 1 127 ? 11.655 18.632 36.163 1.00 23.91 242 GLU A C 1
ATOM 2080 O O . GLU A 1 127 ? 11.790 17.654 36.911 1.00 24.84 242 GLU A O 1
ATOM 2092 N N . ARG A 1 128 ? 10.780 18.646 35.156 1.00 22.07 243 ARG A N 1
ATOM 2093 C CA . ARG A 1 128 ? 9.925 17.500 34.871 1.00 22.08 243 ARG A CA 1
ATOM 2094 C C . ARG A 1 128 ? 10.740 16.269 34.505 1.00 21.80 243 ARG A C 1
ATOM 2095 O O . ARG A 1 128 ? 10.278 15.137 34.696 1.00 22.60 243 ARG A O 1
ATOM 2116 N N . TYR A 1 129 ? 11.954 16.475 33.993 1.00 21.37 244 TYR A N 1
ATOM 2117 C CA . TYR A 1 129 ? 12.775 15.412 33.433 1.00 21.07 244 TYR A CA 1
ATOM 2118 C C . TYR A 1 129 ? 13.940 15.032 34.342 1.00 21.26 244 TYR A C 1
ATOM 2119 O O . TYR A 1 129 ? 14.835 14.305 33.908 1.00 21.26 244 TYR A O 1
ATOM 2137 N N . LYS A 1 130 ? 13.941 15.490 35.600 1.00 22.62 245 LYS A N 1
ATOM 2138 C CA . LYS A 1 130 ? 15.090 15.259 36.474 1.00 25.77 245 LYS A CA 1
ATOM 2139 C C . LYS A 1 130 ? 15.396 13.779 36.675 1.00 27.31 245 LYS A C 1
ATOM 2140 O O . LYS A 1 130 ? 16.549 13.432 36.944 1.00 27.64 245 LYS A O 1
ATOM 2159 N N . ASP A 1 131 ? 14.407 12.897 36.538 1.00 28.04 246 ASP A N 1
ATOM 2160 C CA . ASP A 1 131 ? 14.607 11.466 36.735 1.00 29.56 246 ASP A CA 1
ATOM 2161 C C . ASP A 1 131 ? 14.618 10.689 35.423 1.00 26.28 246 ASP A C 1
ATOM 2162 O O . ASP A 1 131 ? 14.461 9.463 35.430 1.00 26.91 246 ASP A O 1
ATOM 2171 N N . TYR A 1 132 ? 14.808 11.370 34.299 1.00 22.81 247 TYR A N 1
ATOM 2172 C CA . TYR A 1 132 ? 14.718 10.738 32.994 1.00 22.44 247 TYR A CA 1
ATOM 2173 C C . TYR A 1 132 ? 15.972 11.025 32.189 1.00 21.49 247 TYR A C 1
ATOM 2174 O O . TYR A 1 132 ? 16.677 12.009 32.421 1.00 21.50 247 TYR A O 1
ATOM 2192 N N . ASN A 1 133 ? 16.234 10.153 31.218 1.00 20.51 248 ASN A N 1
ATOM 2193 C CA . ASN A 1 133 ? 17.422 10.279 30.383 1.00 20.05 248 ASN A CA 1
ATOM 2194 C C . ASN A 1 133 ? 17.148 10.517 28.905 1.00 19.28 248 ASN A C 1
ATOM 2195 O O . ASN A 1 133 ? 18.062 10.933 28.194 1.00 19.77 248 ASN A O 1
ATOM 2206 N N . LEU A 1 134 ? 15.944 10.253 28.423 1.00 19.84 249 LEU A N 1
ATOM 2207 C CA . LEU A 1 134 ? 15.591 10.473 27.028 1.00 19.87 249 LEU A CA 1
ATOM 2208 C C . LEU A 1 134 ? 14.181 11.028 27.007 1.00 19.18 249 LEU A C 1
ATOM 2209 O O . LEU A 1 134 ? 13.278 10.442 27.597 1.00 19.89 249 LEU A O 1
ATOM 2225 N N . VAL A 1 135 ? 14.007 12.169 26.351 1.00 17.34 250 VAL A N 1
ATOM 2226 C CA . VAL A 1 135 ? 12.719 12.844 26.237 1.00 17.64 250 VAL A CA 1
ATOM 2227 C C . VAL A 1 135 ? 12.404 13.003 24.754 1.00 18.14 250 VAL A C 1
ATOM 2228 O O . VAL A 1 135 ? 13.183 13.618 24.012 1.00 17.50 250 VAL A O 1
ATOM 2241 N N . MET A 1 136 ? 11.271 12.434 24.325 1.00 18.18 251 MET A N 1
ATOM 2242 C CA . MET A 1 136 ? 10.798 12.540 22.950 1.00 18.29 251 MET A CA 1
ATOM 2243 C C . MET A 1 136 ? 9.313 12.864 22.971 1.00 17.89 251 MET A C 1
ATOM 2244 O O . MET A 1 136 ? 8.595 12.452 23.882 1.00 18.36 251 MET A O 1
ATOM 2258 N N . HIS A 1 137 ? 8.847 13.590 21.965 1.00 17.05 252 HIS A N 1
ATOM 2259 C CA . HIS A 1 137 ? 7.412 13.759 21.803 1.00 17.50 252 HIS A CA 1
ATOM 2260 C C . HIS A 1 137 ? 6.796 12.427 21.403 1.00 18.31 252 HIS A C 1
ATOM 2261 O O . HIS A 1 137 ? 7.329 11.722 20.537 1.00 18.69 252 HIS A O 1
ATOM 2275 N N . GLY A 1 138 ? 5.677 12.082 22.023 1.00 18.67 253 GLY A N 1
ATOM 2276 C CA . GLY A 1 138 ? 4.983 10.866 21.653 1.00 19.86 253 GLY A CA 1
ATOM 2277 C C . GLY A 1 138 ? 3.977 10.455 22.706 1.00 21.24 253 GLY A C 1
ATOM 2278 O O . GLY A 1 138 ? 3.760 11.145 23.710 1.00 21.72 253 GLY A O 1
ATOM 2282 N N . TRP A 1 139 ? 3.367 9.300 22.453 1.00 23.17 254 TRP A N 1
ATOM 2283 C CA . TRP A 1 139 ? 2.249 8.809 23.248 1.00 24.89 254 TRP A CA 1
ATOM 2284 C C . TRP A 1 139 ? 2.507 7.356 23.629 1.00 26.24 254 TRP A C 1
ATOM 2285 O O . TRP A 1 139 ? 2.815 6.530 22.763 1.00 26.69 254 TRP A O 1
ATOM 2306 N N . ASN A 1 140 ? 2.375 7.046 24.924 1.00 26.98 255 ASN A N 1
ATOM 2307 C CA . ASN A 1 140 ? 2.639 5.691 25.406 1.00 29.75 255 ASN A CA 1
ATOM 2308 C C . ASN A 1 140 ? 1.806 4.653 24.660 1.00 29.38 255 ASN A C 1
ATOM 2309 O O . ASN A 1 140 ? 2.320 3.593 24.286 1.00 29.58 255 ASN A O 1
ATOM 2320 N N . GLU A 1 141 ? 0.517 4.933 24.430 1.00 30.01 256 GLU A N 1
ATOM 2321 C CA . GLU A 1 141 ? -0.338 3.943 23.776 1.00 32.72 256 GLU A CA 1
ATOM 2322 C C . GLU A 1 141 ? 0.114 3.684 22.343 1.00 29.96 256 GLU A C 1
ATOM 2323 O O . GLU A 1 141 ? 0.069 2.546 21.865 1.00 29.36 256 GLU A O 1
ATOM 2335 N N . MET A 1 142 ? 0.539 4.728 21.636 1.00 27.99 257 MET A N 1
ATOM 2336 C CA . MET A 1 142 ? 0.960 4.546 20.250 1.00 26.85 257 MET A CA 1
ATOM 2337 C C . MET A 1 142 ? 2.258 3.751 20.163 1.00 27.11 257 MET A C 1
ATOM 2338 O O . MET A 1 142 ? 2.452 2.969 19.225 1.00 28.42 257 MET A O 1
ATOM 2352 N N . VAL A 1 143 ? 3.159 3.942 21.124 1.00 25.97 258 VAL A N 1
ATOM 2353 C CA . VAL A 1 143 ? 4.466 3.285 21.070 1.00 25.28 258 VAL A CA 1
ATOM 2354 C C . VAL A 1 143 ? 4.381 1.862 21.604 1.00 27.04 258 VAL A C 1
ATOM 2355 O O . VAL A 1 143 ? 4.708 0.896 20.905 1.00 27.50 258 VAL A O 1
ATOM 2368 N N . TYR A 1 144 ? 3.966 1.718 22.860 1.00 27.58 259 TYR A N 1
ATOM 2369 C CA . TYR A 1 144 ? 4.086 0.436 23.541 1.00 29.38 259 TYR A CA 1
ATOM 2370 C C . TYR A 1 144 ? 2.952 -0.518 23.198 1.00 32.04 259 TYR A C 1
ATOM 2371 O O . TYR A 1 144 ? 3.170 -1.733 23.165 1.00 33.93 259 TYR A O 1
ATOM 2389 N N . ASP A 1 145 ? 1.744 -0.007 22.960 1.00 34.52 260 ASP A N 1
ATOM 2390 C CA . ASP A 1 145 ? 0.617 -0.885 22.657 1.00 37.94 260 ASP A CA 1
ATOM 2391 C C . ASP A 1 145 ? 0.440 -1.101 21.157 1.00 38.70 260 ASP A C 1
ATOM 2392 O O . ASP A 1 145 ? 0.337 -2.246 20.704 1.00 40.83 260 ASP A O 1
ATOM 2401 N N . GLN A 1 146 ? 0.398 -0.024 20.376 1.00 37.08 261 GLN A N 1
ATOM 2402 C CA . GLN A 1 146 ? 0.154 -0.124 18.944 1.00 37.53 261 GLN A CA 1
ATOM 2403 C C . GLN A 1 146 ? 1.424 -0.324 18.128 1.00 34.83 261 GLN A C 1
ATOM 2404 O O . GLN A 1 146 ? 1.342 -0.812 16.992 1.00 33.92 261 GLN A O 1
ATOM 2418 N N . LYS A 1 147 ? 2.584 0.035 18.670 1.00 33.02 262 LYS A N 1
ATOM 2419 C CA . LYS A 1 147 ? 3.843 -0.035 17.927 1.00 33.33 262 LYS A CA 1
ATOM 2420 C C . LYS A 1 147 ? 3.762 0.781 16.637 1.00 29.91 262 LYS A C 1
ATOM 2421 O O . LYS A 1 147 ? 4.208 0.354 15.572 1.00 30.03 262 LYS A O 1
ATOM 2440 N N . ASN A 1 148 ? 3.200 1.978 16.737 1.00 27.75 263 ASN A N 1
ATOM 2441 C CA . ASN A 1 148 ? 3.026 2.836 15.577 1.00 26.81 263 ASN A CA 1
ATOM 2442 C C . ASN A 1 148 ? 4.343 3.532 15.251 1.00 25.57 263 ASN A C 1
ATOM 2443 O O . ASN A 1 148 ? 4.983 4.120 16.129 1.00 25.28 263 ASN A O 1
ATOM 2454 N N . TRP A 1 149 ? 4.747 3.477 13.978 1.00 25.29 264 TRP A N 1
ATOM 2455 C CA . TRP A 1 149 ? 6.044 4.027 13.593 1.00 25.66 264 TRP A CA 1
ATOM 2456 C C . TRP A 1 149 ? 6.135 5.533 13.811 1.00 23.70 264 TRP A C 1
ATOM 2457 O O . TRP A 1 149 ? 7.244 6.081 13.812 1.00 24.39 264 TRP A O 1
ATOM 2478 N N . ILE A 1 150 ? 5.015 6.221 13.994 1.00 23.12 265 ILE A N 1
ATOM 2479 C CA . ILE A 1 150 ? 5.049 7.637 14.338 1.00 23.22 265 ILE A CA 1
ATOM 2480 C C . ILE A 1 150 ? 4.528 7.878 15.752 1.00 22.84 265 ILE A C 1
ATOM 2481 O O . ILE A 1 150 ? 4.110 8.986 16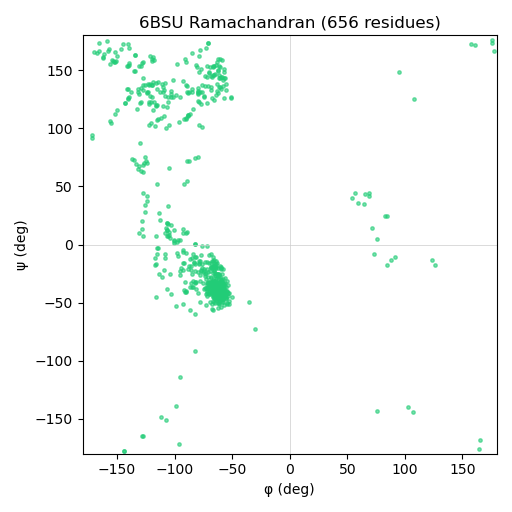.080 1.00 23.71 265 ILE A O 1
ATOM 2497 N N . GLY A 1 151 ? 4.541 6.840 16.593 1.00 22.73 266 GLY A N 1
ATOM 2498 C CA . GLY A 1 151 ? 4.142 6.995 17.984 1.00 22.54 266 GLY A CA 1
ATOM 2499 C C . GLY A 1 151 ? 5.083 7.858 18.802 1.00 21.61 266 GLY A C 1
ATOM 2500 O O . GLY A 1 151 ? 4.696 8.327 19.879 1.00 22.34 266 GLY A O 1
ATOM 2504 N N . LEU A 1 152 ? 6.311 8.060 18.322 1.00 20.04 267 LEU A N 1
ATOM 2505 C CA . LEU A 1 152 ? 7.249 9.023 18.888 1.00 19.59 267 LEU A CA 1
ATOM 2506 C C . LEU A 1 152 ? 7.974 9.686 17.728 1.00 19.46 267 LEU A C 1
ATOM 2507 O O . LEU A 1 152 ? 7.854 9.256 16.576 1.00 20.36 267 LEU A O 1
ATOM 2523 N N . ASN A 1 153 ? 8.765 10.713 18.034 1.00 18.70 268 ASN A N 1
ATOM 2524 C CA . ASN A 1 153 ? 9.491 11.448 17.008 1.00 18.46 268 ASN A CA 1
ATOM 2525 C C . ASN A 1 153 ? 10.949 11.604 17.418 1.00 18.37 268 ASN A C 1
ATOM 2526 O O . ASN A 1 153 ? 11.242 11.991 18.553 1.00 19.72 268 ASN A O 1
ATOM 2537 N N . THR A 1 154 ? 11.870 11.281 16.505 1.00 17.86 269 THR A N 1
ATOM 2538 C CA . THR A 1 154 ? 13.293 11.445 16.778 1.00 17.98 269 THR A CA 1
ATOM 2539 C C . THR A 1 154 ? 13.883 12.669 16.086 1.00 17.98 269 THR A C 1
ATOM 2540 O O . THR A 1 154 ? 15.106 12.797 15.996 1.00 18.88 269 THR A O 1
ATOM 2551 N N . GLY A 1 155 ? 13.045 13.594 15.630 1.00 18.53 270 GLY A N 1
ATOM 2552 C CA . GLY A 1 155 ? 13.558 14.822 15.044 1.00 17.77 270 GLY A CA 1
ATOM 2553 C C . GLY A 1 155 ? 13.779 15.962 16.008 1.00 17.63 270 GLY A C 1
ATOM 2554 O O . GLY A 1 155 ? 14.344 16.990 15.618 1.00 17.80 270 GLY A O 1
ATOM 2558 N N . SER A 1 156 ? 13.354 15.793 17.261 1.00 17.08 271 SER A N 1
ATOM 2559 C CA . SER A 1 156 ? 13.582 16.795 18.302 1.00 16.73 271 SER A CA 1
ATOM 2560 C C . SER A 1 156 ? 13.540 16.044 19.631 1.00 17.11 271 SER A C 1
ATOM 2561 O O . SER A 1 156 ? 12.456 15.670 20.092 1.00 18.77 271 SER A O 1
ATOM 2569 N N . PHE A 1 157 ? 14.708 15.811 20.234 1.00 16.68 272 PHE A N 1
ATOM 2570 C CA . PHE A 1 157 ? 14.720 15.018 21.462 1.00 16.70 272 PHE A CA 1
ATOM 2571 C C . PHE A 1 157 ? 15.874 15.426 22.357 1.00 17.10 272 PHE A C 1
ATOM 2572 O O . PHE A 1 157 ? 16.871 15.991 21.902 1.00 17.15 272 PHE A O 1
ATOM 2589 N N . LEU A 1 158 ? 15.719 15.113 23.647 1.00 17.59 273 LEU A N 1
ATOM 2590 C CA . LEU A 1 158 ? 16.711 15.401 24.674 1.00 18.66 273 LEU A CA 1
ATOM 2591 C C . LEU A 1 158 ? 17.323 14.089 25.135 1.00 18.11 273 LEU A C 1
ATOM 2592 O O . LEU A 1 158 ? 16.597 13.154 25.493 1.00 19.40 273 LEU A O 1
ATOM 2608 N N . LEU A 1 159 ? 18.651 14.041 25.185 1.00 18.20 274 LEU A N 1
ATOM 2609 C CA . LEU A 1 159 ? 19.371 12.860 25.649 1.00 18.48 274 LEU A CA 1
ATOM 2610 C C . LEU A 1 159 ? 20.378 13.281 26.711 1.00 18.53 274 LEU A C 1
ATOM 2611 O O . LEU A 1 159 ? 21.235 14.133 26.453 1.00 19.15 274 LEU A O 1
ATOM 2627 N N . ARG A 1 160 ? 20.268 12.700 27.906 1.00 19.25 275 ARG A N 1
ATOM 2628 C CA . ARG A 1 160 ? 21.171 13.053 28.993 1.00 20.24 275 ARG A CA 1
ATOM 2629 C C . ARG A 1 160 ? 22.555 12.464 28.749 1.00 20.62 275 ARG A C 1
ATOM 2630 O O . ARG A 1 160 ? 22.699 11.376 28.179 1.00 21.96 275 ARG A O 1
ATOM 2651 N N . ASN A 1 161 ? 23.578 13.200 29.160 1.00 20.09 276 ASN A N 1
ATOM 2652 C CA . ASN A 1 161 ? 24.949 12.713 29.074 1.00 20.09 276 ASN A CA 1
ATOM 2653 C C . ASN A 1 161 ? 25.134 11.753 30.242 1.00 21.78 276 ASN A C 1
ATOM 2654 O O . ASN A 1 161 ? 25.252 12.176 31.394 1.00 24.06 276 ASN A O 1
ATOM 2665 N N . SER A 1 162 ? 25.105 10.451 29.961 1.00 22.42 277 SER A N 1
ATOM 2666 C CA . SER A 1 162 ? 25.096 9.446 31.014 1.00 23.09 277 SER A CA 1
ATOM 2667 C C . SER A 1 162 ? 25.499 8.108 30.419 1.00 23.06 277 SER A C 1
ATOM 2668 O O . SER A 1 162 ? 25.427 7.898 29.204 1.00 22.36 277 SER A O 1
ATOM 2676 N N . GLN A 1 163 ? 25.921 7.196 31.300 1.00 24.03 278 GLN A N 1
ATOM 2677 C CA . GLN A 1 163 ? 26.214 5.841 30.857 1.00 24.55 278 GLN A CA 1
ATOM 2678 C C . GLN A 1 163 ? 24.988 5.198 30.228 1.00 23.38 278 GLN A C 1
ATOM 2679 O O . GLN A 1 163 ? 25.099 4.485 29.222 1.00 23.63 278 GLN A O 1
ATOM 2693 N N . TRP A 1 164 ? 23.809 5.418 30.823 1.00 23.02 279 TRP A N 1
ATOM 2694 C CA . TRP A 1 164 ? 22.572 4.888 30.262 1.00 22.24 279 TRP A CA 1
ATOM 2695 C C . TRP A 1 164 ? 22.431 5.292 28.803 1.00 20.63 279 TRP A C 1
ATOM 2696 O O . TRP A 1 164 ? 22.038 4.481 27.953 1.00 21.47 279 TRP A O 1
ATOM 2717 N N . SER A 1 165 ? 22.770 6.541 28.483 1.00 20.98 280 SER A N 1
ATOM 2718 C CA . SER A 1 165 ? 22.602 7.015 27.113 1.00 20.77 280 SER A CA 1
ATOM 2719 C C . SER A 1 165 ? 23.610 6.384 26.161 1.00 21.25 280 SER A C 1
ATOM 2720 O O . SER A 1 165 ? 23.283 6.127 25.001 1.00 20.90 280 SER A O 1
ATOM 2728 N N . LEU A 1 166 ? 24.846 6.153 26.611 1.00 22.56 281 LEU A N 1
ATOM 2729 C CA . LEU A 1 166 ? 25.788 5.424 25.771 1.00 22.83 281 LEU A CA 1
ATOM 2730 C C . LEU A 1 166 ? 25.259 4.033 25.479 1.00 22.79 281 LEU A C 1
ATOM 2731 O O . LEU A 1 166 ? 25.356 3.538 24.347 1.00 22.49 281 LEU A O 1
ATOM 2747 N N . ASP A 1 167 ? 24.695 3.385 26.499 1.00 23.51 282 ASP A N 1
ATOM 2748 C CA . ASP A 1 167 ? 24.122 2.058 26.316 1.00 24.25 282 ASP A CA 1
ATOM 2749 C C . ASP A 1 167 ? 22.940 2.099 25.358 1.00 24.04 282 ASP A C 1
ATOM 2750 O O . ASP A 1 167 ? 22.769 1.195 24.530 1.00 24.89 282 ASP A O 1
ATOM 2759 N N . LEU A 1 168 ? 22.106 3.132 25.466 1.00 22.32 283 LEU A N 1
ATOM 2760 C CA . LEU A 1 168 ? 20.971 3.259 24.564 1.00 21.50 283 LEU A CA 1
ATOM 2761 C C . LEU A 1 168 ? 21.443 3.398 23.124 1.00 21.31 283 LEU A C 1
ATOM 2762 O O . LEU A 1 168 ? 20.904 2.751 22.217 1.00 22.10 283 LEU A O 1
ATOM 2778 N N . LEU A 1 169 ? 22.446 4.251 22.892 1.00 20.94 284 LEU A N 1
ATOM 2779 C CA . LEU A 1 169 ? 22.968 4.420 21.541 1.00 21.56 284 LEU A CA 1
ATOM 2780 C C . LEU A 1 169 ? 23.444 3.089 20.972 1.00 22.77 284 LEU A C 1
ATOM 2781 O O . LEU A 1 169 ? 23.157 2.769 19.814 1.00 22.76 284 LEU A O 1
ATOM 2797 N N . ASP A 1 170 ? 24.153 2.291 21.780 1.00 23.48 285 ASP A N 1
ATOM 2798 C CA . ASP A 1 170 ? 24.597 0.970 21.333 1.00 24.75 285 ASP A CA 1
ATOM 2799 C C . ASP A 1 170 ? 23.415 0.077 20.967 1.00 24.90 285 ASP A C 1
ATOM 2800 O O . ASP A 1 170 ? 23.499 -0.713 20.019 1.00 25.95 285 ASP A O 1
ATOM 2809 N N . ALA A 1 171 ? 22.321 0.151 21.734 1.00 24.30 286 ALA A N 1
ATOM 2810 C CA . ALA A 1 171 ? 21.155 -0.693 21.482 1.00 24.44 286 ALA A CA 1
ATOM 2811 C C . ALA A 1 171 ? 20.313 -0.207 20.307 1.00 24.34 286 ALA A C 1
ATOM 2812 O O . ALA A 1 171 ? 19.551 -0.999 19.732 1.00 24.50 286 ALA A O 1
ATOM 2819 N N . TRP A 1 172 ? 20.433 1.072 19.958 1.00 23.44 287 TRP A N 1
ATOM 2820 C CA . TRP A 1 172 ? 19.678 1.717 18.893 1.00 22.31 287 TRP A CA 1
ATOM 2821 C C . TRP A 1 172 ? 20.340 1.528 17.537 1.00 23.19 287 TRP A C 1
ATOM 2822 O O . TRP A 1 172 ? 19.654 1.381 16.520 1.00 24.02 287 TRP A O 1
ATOM 2843 N N . ALA A 1 173 ? 21.657 1.477 17.510 1.00 24.10 288 ALA A N 1
ATOM 2844 C CA . ALA A 1 173 ? 22.427 1.448 16.272 1.00 25.36 288 ALA A CA 1
ATOM 2845 C C . ALA A 1 173 ? 22.347 0.173 15.423 1.00 26.00 288 ALA A C 1
ATOM 2846 O O . ALA A 1 173 ? 22.636 0.255 14.229 1.00 25.36 288 ALA A O 1
ATOM 2853 N N . PRO A 1 174 ? 21.998 -1.010 15.961 1.00 26.87 289 PRO A N 1
ATOM 2854 C CA . PRO A 1 174 ? 22.198 -2.248 15.177 1.00 27.92 289 PRO A CA 1
ATOM 2855 C C . PRO A 1 174 ? 21.468 -2.329 13.842 1.00 27.87 289 PRO A C 1
ATOM 2856 O O . PRO A 1 174 ? 21.957 -3.019 12.936 1.00 29.03 289 PRO A O 1
ATOM 2867 N N . MET A 1 175 ? 20.303 -1.698 13.693 1.00 26.47 290 MET A N 1
ATOM 2868 C CA . MET A 1 175 ? 19.590 -1.731 12.418 1.00 26.37 290 MET A CA 1
ATOM 2869 C C . MET A 1 175 ? 20.101 -0.701 11.418 1.00 26.10 290 MET A C 1
ATOM 2870 O O . MET A 1 175 ? 19.578 -0.641 10.299 1.00 26.77 290 MET A O 1
ATOM 2884 N N . GLY A 1 176 ? 21.112 0.088 11.785 1.00 25.28 291 GLY A N 1
ATOM 2885 C CA . GLY A 1 176 ? 21.569 1.209 10.991 1.00 25.95 291 GLY A CA 1
ATOM 2886 C C . GLY A 1 176 ? 22.566 0.937 9.874 1.00 26.16 291 GLY A C 1
ATOM 2887 O O . GLY A 1 176 ? 22.520 1.600 8.842 1.00 26.47 291 GLY A O 1
ATOM 2891 N N . PRO A 1 177 ? 23.510 0.011 10.058 1.00 27.27 292 PRO A N 1
ATOM 2892 C CA . PRO A 1 177 ? 24.564 -0.169 9.049 1.00 28.74 292 PRO A CA 1
ATOM 2893 C C . PRO A 1 177 ? 24.015 -0.327 7.634 1.00 29.99 292 PRO A C 1
ATOM 2894 O O . PRO A 1 177 ? 23.197 -1.206 7.355 1.00 30.73 292 PRO A O 1
ATOM 2905 N N . LYS A 1 178 ? 24.511 0.515 6.728 1.00 31.08 293 LYS A N 1
ATOM 2906 C CA . LYS A 1 178 ? 24.013 0.560 5.360 1.00 34.66 293 LYS A CA 1
ATOM 2907 C C . LYS A 1 178 ? 24.222 -0.779 4.653 1.00 34.95 293 LYS A C 1
ATOM 2908 O O . LYS A 1 178 ? 25.213 -1.482 4.872 1.00 34.72 293 LYS A O 1
ATOM 2927 N N . GLY A 1 179 ? 23.275 -1.125 3.783 1.00 35.99 294 GLY A N 1
ATOM 2928 C CA . GLY A 1 179 ? 23.354 -2.361 3.033 1.00 36.73 294 GLY A CA 1
ATOM 2929 C C . GLY A 1 179 ? 22.366 -3.392 3.530 1.00 36.89 294 GLY A C 1
ATOM 2930 O O . GLY A 1 179 ? 21.263 -3.049 3.967 1.00 36.06 294 GLY A O 1
ATOM 2934 N N . LYS A 1 180 ? 22.771 -4.661 3.497 1.00 37.97 295 LYS A N 1
ATOM 2935 C CA . LYS A 1 180 ? 21.848 -5.749 3.810 1.00 39.77 295 LYS A CA 1
ATOM 2936 C C . LYS A 1 180 ? 21.241 -5.597 5.204 1.00 36.07 295 LYS A C 1
ATOM 2937 O O . LYS A 1 180 ? 20.054 -5.879 5.406 1.00 35.52 295 LYS A O 1
ATOM 2956 N N . ILE A 1 181 ? 22.037 -5.160 6.181 1.00 33.43 296 ILE A N 1
ATOM 2957 C CA . ILE A 1 181 ? 21.529 -5.020 7.546 1.00 31.87 296 ILE A CA 1
ATOM 2958 C C . ILE A 1 181 ? 20.360 -4.044 7.586 1.00 29.90 296 ILE A C 1
ATOM 2959 O O . ILE A 1 181 ? 19.281 -4.360 8.105 1.00 29.44 296 ILE A O 1
ATOM 2975 N N . ARG A 1 182 ? 20.559 -2.835 7.055 1.00 28.62 297 ARG A N 1
ATOM 2976 C CA . ARG A 1 182 ? 19.507 -1.821 7.101 1.00 27.45 297 ARG A CA 1
ATOM 2977 C C . ARG A 1 182 ? 18.317 -2.204 6.224 1.00 27.91 297 ARG A C 1
ATOM 2978 O O . ARG A 1 182 ? 17.165 -1.917 6.581 1.00 26.62 297 ARG A O 1
ATOM 2999 N N . GLU A 1 183 ? 18.570 -2.863 5.093 1.00 30.02 298 GLU A N 1
ATOM 3000 C CA . GLU A 1 183 ? 17.485 -3.272 4.209 1.00 33.30 298 GLU A CA 1
ATOM 3001 C C . GLU A 1 183 ? 16.611 -4.323 4.877 1.00 31.45 298 GLU A C 1
ATOM 3002 O O . GLU A 1 183 ? 15.377 -4.213 4.887 1.00 30.65 298 GLU A O 1
ATOM 3014 N N . GLU A 1 184 ? 17.233 -5.351 5.448 1.00 30.98 299 GLU A N 1
ATOM 3015 C CA . GLU A 1 184 ? 16.448 -6.410 6.075 1.00 31.61 299 GLU A CA 1
ATOM 3016 C C . GLU A 1 184 ? 15.782 -5.919 7.351 1.00 29.25 299 GLU A C 1
ATOM 3017 O O . GLU A 1 184 ? 14.656 -6.324 7.658 1.00 30.30 299 GLU A O 1
ATOM 3029 N N . ALA A 1 185 ? 16.453 -5.049 8.104 1.00 27.57 300 ALA A N 1
ATOM 3030 C CA . ALA A 1 185 ? 15.812 -4.476 9.275 1.00 26.25 300 ALA A CA 1
ATOM 3031 C C . ALA A 1 185 ? 14.574 -3.677 8.891 1.00 25.79 300 ALA A C 1
ATOM 3032 O O . ALA A 1 185 ? 13.599 -3.643 9.651 1.00 25.61 300 ALA A O 1
ATOM 3039 N N . GLY A 1 186 ? 14.599 -3.017 7.730 1.00 25.16 301 GLY A N 1
ATOM 3040 C CA . GLY A 1 186 ? 13.416 -2.315 7.265 1.00 24.99 301 GLY A CA 1
ATOM 3041 C C . GLY A 1 186 ? 12.255 -3.253 7.004 1.00 25.28 301 GLY A C 1
ATOM 3042 O O . GLY A 1 186 ? 11.099 -2.914 7.268 1.00 26.18 301 GLY A O 1
ATOM 3046 N N . LYS A 1 187 ? 12.543 -4.442 6.475 1.00 26.00 302 LYS A N 1
ATOM 3047 C CA . LYS A 1 187 ? 11.488 -5.428 6.274 1.00 26.84 302 LYS A CA 1
ATOM 3048 C C . LYS A 1 187 ? 10.903 -5.882 7.608 1.00 26.64 302 LYS A C 1
ATOM 3049 O O . LYS A 1 187 ? 9.681 -6.022 7.745 1.00 27.63 302 LYS A O 1
ATOM 3068 N N . VAL A 1 188 ? 11.751 -6.082 8.615 1.00 26.16 303 VAL A N 1
ATOM 3069 C CA . VAL A 1 188 ? 11.260 -6.452 9.940 1.00 26.93 303 VAL A CA 1
ATOM 3070 C C . VAL A 1 188 ? 10.382 -5.340 10.506 1.00 26.87 303 VAL A C 1
ATOM 3071 O O . VAL A 1 188 ? 9.306 -5.588 11.069 1.00 26.85 303 VAL A O 1
ATOM 3084 N N . LEU A 1 189 ? 10.847 -4.099 10.396 1.00 25.63 304 LEU A N 1
ATOM 3085 C CA . LEU A 1 189 ? 10.109 -2.988 10.982 1.00 24.36 304 LEU A CA 1
ATOM 3086 C C . LEU A 1 189 ? 8.761 -2.796 10.297 1.00 24.99 304 LEU A C 1
ATOM 3087 O O . LEU A 1 189 ? 7.767 -2.461 10.951 1.00 25.70 304 LEU A O 1
ATOM 3103 N N . THR A 1 190 ? 8.705 -2.963 8.978 1.00 25.70 305 THR A N 1
ATOM 3104 C CA . THR A 1 190 ? 7.431 -2.783 8.307 1.00 26.78 305 THR A CA 1
ATOM 3105 C C . THR A 1 190 ? 6.463 -3.892 8.687 1.00 28.14 305 THR A C 1
ATOM 3106 O O . THR A 1 190 ? 5.251 -3.657 8.783 1.00 29.08 305 THR A O 1
ATOM 3117 N N . ARG A 1 191 ? 6.984 -5.087 8.948 1.00 29.08 306 ARG A N 1
ATOM 3118 C CA . ARG A 1 191 ? 6.136 -6.191 9.371 1.00 30.96 306 ARG A CA 1
ATOM 3119 C C . ARG A 1 191 ? 5.645 -6.010 10.805 1.00 30.46 306 ARG A C 1
ATOM 3120 O O . ARG A 1 191 ? 4.496 -6.352 11.113 1.00 30.89 306 ARG A O 1
ATOM 3141 N N . GLU A 1 192 ? 6.491 -5.475 11.690 1.00 30.06 307 GLU A N 1
ATOM 3142 C CA . GLU A 1 192 ? 6.215 -5.461 13.124 1.00 30.44 307 GLU A CA 1
ATOM 3143 C C . GLU A 1 192 ? 5.570 -4.176 13.623 1.00 30.14 307 GLU A C 1
ATOM 3144 O O . GLU A 1 192 ? 4.885 -4.205 14.650 1.00 31.78 307 GLU A O 1
ATOM 3156 N N . LEU A 1 193 ? 5.788 -3.050 12.956 1.00 28.86 308 LEU A N 1
ATOM 3157 C CA . LEU A 1 193 ? 5.217 -1.779 13.374 1.00 28.53 308 LEU A CA 1
ATOM 3158 C C . LEU A 1 193 ? 3.955 -1.473 12.580 1.00 30.52 308 LEU A C 1
ATOM 3159 O O . LEU A 1 193 ? 3.757 -1.958 11.464 1.00 33.31 308 LEU A O 1
ATOM 3175 N N . LYS A 1 194 ? 3.095 -0.659 13.182 1.00 30.13 309 LYS A N 1
ATOM 3176 C CA . LYS A 1 194 ? 1.830 -0.260 12.584 1.00 30.60 309 LYS A CA 1
ATOM 3177 C C . LYS A 1 194 ? 2.018 0.939 11.662 1.00 30.46 309 LYS A C 1
ATOM 3178 O O . LYS A 1 194 ? 2.694 1.913 12.018 1.00 29.55 309 LYS A O 1
ATOM 3197 N N . ASP A 1 195 ? 1.428 0.851 10.467 1.00 30.90 310 ASP A N 1
ATOM 3198 C CA . ASP A 1 195 ? 1.333 1.947 9.507 1.00 31.57 310 ASP A CA 1
ATOM 3199 C C . ASP A 1 195 ? 2.659 2.292 8.844 1.00 29.82 310 ASP A C 1
ATOM 3200 O O . ASP A 1 195 ? 2.764 3.347 8.210 1.00 30.04 310 ASP A O 1
ATOM 3209 N N . ARG A 1 196 ? 3.671 1.434 8.943 1.00 28.00 311 ARG A N 1
ATOM 3210 C CA . ARG A 1 196 ? 4.953 1.795 8.338 1.00 27.26 311 ARG A CA 1
ATOM 3211 C C . ARG A 1 196 ? 4.957 1.414 6.860 1.00 27.87 311 ARG A C 1
ATOM 3212 O O . ARG A 1 196 ? 4.575 0.287 6.515 1.00 27.89 311 ARG A O 1
ATOM 3233 N N . PRO A 1 197 ? 5.355 2.315 5.962 1.00 28.88 312 PRO A N 1
ATOM 3234 C CA . PRO A 1 197 ? 5.555 1.918 4.564 1.00 28.96 312 PRO A CA 1
ATOM 3235 C C . PRO A 1 197 ? 6.786 1.036 4.424 1.00 27.87 312 PRO A C 1
ATOM 3236 O O . PRO A 1 197 ? 7.545 0.823 5.368 1.00 27.38 312 PRO A O 1
ATOM 3247 N N . ALA A 1 198 ? 6.977 0.513 3.212 1.00 28.17 313 ALA A N 1
ATOM 3248 C CA . ALA A 1 198 ? 8.140 -0.319 2.919 1.00 28.11 313 ALA A CA 1
ATOM 3249 C C . ALA A 1 198 ? 9.337 0.562 2.579 1.00 29.18 313 ALA A C 1
ATOM 3250 O O . ALA A 1 198 ? 9.314 1.293 1.581 1.00 30.61 313 ALA A O 1
ATOM 3257 N N . PHE A 1 199 ? 10.376 0.491 3.405 1.00 27.63 314 PHE A N 1
ATOM 3258 C CA . PHE A 1 199 ? 11.644 1.154 3.127 1.00 28.39 314 PHE A CA 1
ATOM 3259 C C . PHE A 1 199 ? 12.673 0.667 4.139 1.00 27.45 314 PHE A C 1
ATOM 3260 O O . PHE A 1 199 ? 12.331 0.049 5.152 1.00 26.91 314 PHE A O 1
ATOM 3277 N N . GLU A 1 200 ? 13.942 0.952 3.847 1.00 27.35 315 GLU A N 1
ATOM 3278 C CA . GLU A 1 200 ? 15.023 0.519 4.722 1.00 27.73 315 GLU A CA 1
ATOM 3279 C C . GLU A 1 200 ? 14.826 1.093 6.125 1.00 24.65 315 GLU A C 1
ATOM 3280 O O . GLU A 1 200 ? 14.128 2.086 6.326 1.00 24.35 315 GLU A O 1
ATOM 3292 N N . ALA A 1 201 ? 15.458 0.453 7.100 1.00 24.74 316 ALA A N 1
ATOM 3293 C CA . ALA A 1 201 ? 15.303 0.866 8.489 1.00 23.85 316 ALA A CA 1
ATOM 3294 C C . ALA A 1 201 ? 15.714 2.320 8.678 1.00 23.41 316 ALA A C 1
ATOM 3295 O O . ALA A 1 201 ? 16.742 2.766 8.164 1.00 23.96 316 ALA A O 1
ATOM 3302 N N . ASP A 1 202 ? 14.910 3.051 9.443 1.00 23.46 317 ASP A N 1
ATOM 3303 C CA . ASP A 1 202 ? 15.218 4.406 9.861 1.00 22.86 317 ASP A CA 1
ATOM 3304 C C . ASP A 1 202 ? 15.297 4.460 11.379 1.00 21.46 317 ASP A C 1
ATOM 3305 O O . ASP A 1 202 ? 14.784 3.586 12.085 1.00 21.26 317 ASP A O 1
ATOM 3314 N N . ASP A 1 203 ? 15.935 5.519 11.869 1.00 21.17 318 ASP A N 1
ATOM 3315 C CA . ASP A 1 203 ? 16.208 5.646 13.299 1.00 20.75 318 ASP A CA 1
ATOM 3316 C C . ASP A 1 203 ? 14.936 5.785 14.124 1.00 20.52 318 ASP A C 1
ATOM 3317 O O . ASP A 1 203 ? 14.883 5.309 15.260 1.00 20.77 318 ASP A O 1
ATOM 3326 N N . GLN A 1 204 ? 13.912 6.463 13.604 1.00 20.06 319 GLN A N 1
ATOM 3327 C CA . GLN A 1 204 ? 12.695 6.639 14.391 1.00 19.66 319 GLN A CA 1
ATOM 3328 C C . GLN A 1 204 ? 11.954 5.317 14.554 1.00 19.49 319 GLN A C 1
ATOM 3329 O O . GLN A 1 204 ? 11.582 4.932 15.670 1.00 19.17 319 GLN A O 1
ATOM 3343 N N . SER A 1 205 ? 11.739 4.601 13.449 1.00 20.59 320 SER A N 1
ATOM 3344 C CA . SER A 1 205 ? 11.111 3.285 13.530 1.00 20.74 320 SER A CA 1
ATOM 3345 C C . SER A 1 205 ? 11.914 2.350 14.422 1.00 21.33 320 SER A C 1
ATOM 3346 O O . SER A 1 205 ? 11.341 1.563 15.187 1.00 21.74 320 SER A O 1
ATOM 3354 N N . ALA A 1 206 ? 13.246 2.403 14.319 1.00 20.73 321 ALA A N 1
ATOM 3355 C CA . ALA A 1 206 ? 14.082 1.539 15.143 1.00 20.98 321 ALA A CA 1
ATOM 3356 C C . ALA A 1 206 ? 13.907 1.833 16.628 1.00 21.01 321 ALA A C 1
ATOM 3357 O O . ALA A 1 206 ? 13.945 0.910 17.451 1.00 21.67 321 ALA A O 1
ATOM 3364 N N . MET A 1 207 ? 13.704 3.103 16.985 1.00 20.59 322 MET A N 1
ATOM 3365 C CA . MET A 1 207 ? 13.476 3.478 18.375 1.00 19.69 322 MET A CA 1
ATOM 3366 C C . MET A 1 207 ? 12.117 2.986 18.869 1.00 21.23 322 MET A C 1
ATOM 3367 O O . MET A 1 207 ? 12.001 2.498 19.998 1.00 21.73 322 MET A O 1
ATOM 3381 N N . VAL A 1 208 ? 11.069 3.124 18.055 1.00 20.88 323 VAL A N 1
ATOM 3382 C CA . VAL A 1 208 ? 9.779 2.557 18.436 1.00 21.51 323 VAL A CA 1
ATOM 3383 C C . VAL A 1 208 ? 9.930 1.075 18.723 1.00 22.35 323 VAL A C 1
ATOM 3384 O O . VAL A 1 208 ? 9.422 0.559 19.728 1.00 23.96 323 VAL A O 1
ATOM 3397 N N . TYR A 1 209 ? 10.612 0.363 17.825 1.00 21.71 324 TYR A N 1
ATOM 3398 C CA . TYR A 1 209 ? 10.750 -1.080 17.964 1.00 23.26 324 TYR A CA 1
ATOM 3399 C C . TYR A 1 209 ? 11.564 -1.428 19.200 1.00 23.92 324 TYR A C 1
ATOM 3400 O O . TYR A 1 209 ? 11.191 -2.321 19.963 1.00 24.59 324 TYR A O 1
ATOM 3418 N N . LEU A 1 210 ? 12.661 -0.702 19.436 1.00 24.14 325 LEU A N 1
ATOM 3419 C CA . LEU A 1 210 ? 13.464 -0.940 20.626 1.00 24.75 325 LEU A CA 1
ATOM 3420 C C . LEU A 1 210 ? 12.630 -0.760 21.887 1.00 24.98 325 LEU A C 1
ATOM 3421 O O . LEU A 1 210 ? 12.636 -1.617 22.781 1.00 26.16 325 LEU A O 1
ATOM 3437 N N . LEU A 1 211 ? 11.907 0.357 21.985 1.00 24.71 326 LEU A N 1
ATOM 3438 C CA . LEU A 1 211 ? 11.154 0.602 23.208 1.00 24.38 326 LEU A CA 1
ATOM 3439 C C . LEU A 1 211 ? 10.011 -0.390 23.369 1.00 26.31 326 LEU A C 1
ATOM 3440 O O . LEU A 1 211 ? 9.749 -0.853 24.480 1.00 27.50 326 LEU A O 1
ATOM 3456 N N . ALA A 1 212 ? 9.322 -0.729 22.275 1.00 27.22 327 ALA A N 1
ATOM 3457 C CA . ALA A 1 212 ? 8.161 -1.602 22.382 1.00 29.16 327 ALA A CA 1
ATOM 3458 C C . ALA A 1 212 ? 8.563 -3.021 22.750 1.00 31.14 327 ALA A C 1
ATOM 3459 O O . ALA A 1 212 ? 7.817 -3.709 23.458 1.00 33.45 327 ALA A O 1
ATOM 3466 N N . THR A 1 213 ? 9.725 -3.480 22.282 1.00 31.15 328 THR A N 1
ATOM 3467 C CA . THR A 1 213 ? 10.169 -4.843 22.543 1.00 32.70 328 THR A CA 1
ATOM 3468 C C . THR A 1 213 ? 11.084 -4.965 23.750 1.00 33.12 328 THR A C 1
ATOM 3469 O O . THR A 1 213 ? 11.222 -6.073 24.285 1.00 34.07 328 THR A O 1
ATOM 3480 N N . GLU A 1 214 ? 11.714 -3.874 24.187 1.00 33.23 329 GLU A N 1
ATOM 3481 C CA . GLU A 1 214 ? 12.594 -3.897 25.350 1.00 35.38 329 GLU A CA 1
ATOM 3482 C C . GLU A 1 214 ? 12.154 -2.876 26.396 1.00 32.23 329 GLU A C 1
ATOM 3483 O O . GLU A 1 214 ? 12.976 -2.206 27.019 1.00 30.62 329 GLU A O 1
ATOM 3495 N N . ARG A 1 215 ? 10.840 -2.769 26.623 1.00 31.71 330 ARG A N 1
ATOM 3496 C CA . ARG A 1 215 ? 10.329 -1.745 27.529 1.00 31.55 330 ARG A CA 1
ATOM 3497 C C . ARG A 1 215 ? 10.872 -1.922 28.941 1.00 32.93 330 ARG A C 1
ATOM 3498 O O . ARG A 1 215 ? 11.131 -0.934 29.638 1.00 33.02 330 ARG A O 1
ATOM 3519 N N . GLU A 1 216 ? 11.029 -3.170 29.394 1.00 35.05 331 GLU A N 1
ATOM 3520 C CA . GLU A 1 216 ? 11.506 -3.391 30.753 1.00 39.26 331 GLU A CA 1
ATOM 3521 C C . GLU A 1 216 ? 12.897 -2.807 30.947 1.00 38.06 331 GLU A C 1
ATOM 3522 O O . GLU A 1 216 ? 13.213 -2.301 32.027 1.00 38.99 331 GLU A O 1
ATOM 3534 N N . LYS A 1 217 ? 13.728 -2.828 29.906 1.00 36.94 332 LYS A N 1
ATOM 3535 C CA . LYS A 1 217 ? 15.095 -2.351 30.056 1.00 35.41 332 LYS A CA 1
ATOM 3536 C C . LYS A 1 217 ? 15.184 -0.831 29.959 1.00 32.60 332 LYS A C 1
ATOM 3537 O O . LYS A 1 217 ? 15.953 -0.211 30.700 1.00 32.68 332 LYS A O 1
ATOM 3556 N N . TRP A 1 218 ? 14.406 -0.209 29.071 1.00 31.07 333 TRP A N 1
ATOM 3557 C CA . TRP A 1 218 ? 14.616 1.195 28.723 1.00 28.92 333 TRP A CA 1
ATOM 3558 C C . TRP A 1 218 ? 13.502 2.134 29.153 1.00 28.44 333 TRP A C 1
ATOM 3559 O O . TRP A 1 218 ? 13.764 3.328 29.333 1.00 28.98 333 TRP A O 1
ATOM 3580 N N . GLY A 1 219 ? 12.275 1.632 29.305 1.00 27.60 334 GLY A N 1
ATOM 3581 C CA . GLY A 1 219 ? 11.118 2.508 29.391 1.00 28.37 334 GLY A CA 1
ATOM 3582 C C . GLY A 1 219 ? 11.108 3.406 30.610 1.00 28.58 334 GLY A C 1
ATOM 3583 O O . GLY A 1 219 ? 10.606 4.530 30.548 1.00 28.77 334 GLY A O 1
ATOM 3587 N N . GLY A 1 220 ? 11.662 2.929 31.728 1.00 29.05 335 GLY A N 1
ATOM 3588 C CA . GLY A 1 220 ? 11.612 3.688 32.965 1.00 28.65 335 GLY A CA 1
ATOM 3589 C C . GLY A 1 220 ? 12.336 5.019 32.920 1.00 27.54 335 GLY A C 1
ATOM 3590 O O . GLY A 1 220 ? 11.992 5.936 33.672 1.00 28.90 335 GLY A O 1
ATOM 3594 N N . LYS A 1 221 ? 13.339 5.154 32.048 1.00 25.84 336 LYS A N 1
ATOM 3595 C CA . LYS A 1 221 ? 14.108 6.385 31.914 1.00 24.65 336 LYS A CA 1
ATOM 3596 C C . LYS A 1 221 ? 13.725 7.193 30.665 1.00 22.15 336 LYS A C 1
ATOM 3597 O O . LYS A 1 221 ? 14.376 8.202 30.356 1.00 21.04 336 LYS A O 1
ATOM 3616 N N . VAL A 1 222 ? 12.697 6.762 29.936 1.00 21.29 337 VAL A N 1
ATOM 3617 C CA . VAL A 1 222 ? 12.204 7.457 28.751 1.00 21.26 337 VAL A CA 1
ATOM 3618 C C . VAL A 1 222 ? 10.939 8.203 29.135 1.00 21.32 337 VAL A C 1
ATOM 3619 O O . VAL A 1 222 ? 10.010 7.609 29.693 1.00 21.95 337 VAL A O 1
ATOM 3632 N N . TYR A 1 223 ? 10.888 9.491 28.802 1.00 21.02 338 TYR A N 1
ATOM 3633 C CA . TYR A 1 223 ? 9.702 10.318 28.992 1.00 21.66 338 TYR A CA 1
ATOM 3634 C C . TYR A 1 223 ? 9.115 10.619 27.620 1.00 21.37 338 TYR A C 1
ATOM 3635 O O . TYR A 1 223 ? 9.718 11.353 26.829 1.00 20.89 338 TYR A O 1
ATOM 3653 N N . LEU A 1 224 ? 7.949 10.049 27.331 1.00 21.30 339 LEU A N 1
ATOM 3654 C CA . LEU A 1 224 ? 7.208 10.402 26.125 1.00 20.44 339 LEU A CA 1
ATOM 3655 C C . LEU A 1 224 ? 6.317 11.589 26.465 1.00 20.07 339 LEU A C 1
ATOM 3656 O O . LEU A 1 224 ? 5.376 11.471 27.260 1.00 20.50 339 LEU A O 1
ATOM 3672 N N . GLU A 1 225 ? 6.644 12.735 25.883 1.00 19.63 340 GLU A N 1
ATOM 3673 C CA . GLU A 1 225 ? 6.006 14.006 26.192 1.00 19.22 340 GLU A CA 1
ATOM 3674 C C . GLU A 1 225 ? 4.894 14.282 25.194 1.00 19.46 340 GLU A C 1
ATOM 3675 O O . GLU A 1 225 ? 5.129 14.280 23.986 1.00 19.31 340 GLU A O 1
ATOM 3687 N N . SER A 1 226 ? 3.689 14.555 25.696 1.00 20.32 341 SER A N 1
ATOM 3688 C CA . SER A 1 226 ? 2.603 14.989 24.827 1.00 21.35 341 SER A CA 1
ATOM 3689 C C . SER A 1 226 ? 1.966 16.273 25.324 1.00 21.45 341 SER A C 1
ATOM 3690 O O . SER A 1 226 ? 0.948 16.706 24.758 1.00 22.21 341 SER A O 1
ATOM 3698 N N . GLY A 1 227 ? 2.548 16.905 26.348 1.00 20.27 342 GLY A N 1
ATOM 3699 C CA . GLY A 1 227 ? 1.949 18.102 26.909 1.00 20.97 342 GLY A CA 1
ATOM 3700 C C . GLY A 1 227 ? 2.179 19.351 26.088 1.00 21.38 342 GLY A C 1
ATOM 3701 O O . GLY A 1 227 ? 1.385 20.291 26.157 1.00 23.38 342 GLY A O 1
ATOM 3705 N N . TYR A 1 228 ? 3.258 19.382 25.313 1.00 20.02 343 TYR A N 1
ATOM 3706 C CA . TYR A 1 228 ? 3.581 20.498 24.432 1.00 18.69 343 TYR A CA 1
ATOM 3707 C C . TYR A 1 228 ? 4.271 19.917 23.207 1.00 18.48 343 TYR A C 1
ATOM 3708 O O . TYR A 1 228 ? 4.658 18.744 23.187 1.00 17.97 343 TYR A O 1
ATOM 3726 N N . TYR A 1 229 ? 4.422 20.741 22.175 1.00 18.37 344 TYR A N 1
ATOM 3727 C CA . TYR A 1 229 ? 4.938 20.258 20.886 1.00 18.45 344 TYR A CA 1
ATOM 3728 C C . TYR A 1 229 ? 6.469 20.344 20.831 1.00 18.29 344 TYR A C 1
ATOM 3729 O O . TYR A 1 229 ? 7.065 21.167 20.136 1.00 18.76 344 TYR A O 1
ATOM 3747 N N . LEU A 1 230 ? 7.112 19.454 21.599 1.00 17.74 345 LEU A N 1
ATOM 3748 C CA . LEU A 1 230 ? 8.544 19.224 21.430 1.00 17.22 345 LEU A CA 1
ATOM 3749 C C . LEU A 1 230 ? 8.852 18.840 19.983 1.00 17.72 345 LEU A C 1
ATOM 3750 O O . LEU A 1 230 ? 9.893 19.226 19.424 1.00 18.62 345 LEU A O 1
ATOM 3766 N N . HIS A 1 231 ? 7.943 18.085 19.373 1.00 17.97 346 HIS A N 1
ATOM 3767 C CA . HIS A 1 231 ? 7.797 17.947 17.932 1.00 18.73 346 HIS A CA 1
ATOM 3768 C C . HIS A 1 231 ? 6.348 18.296 17.632 1.00 18.81 346 HIS A C 1
ATOM 3769 O O . HIS A 1 231 ? 5.443 17.883 18.364 1.00 20.68 346 HIS A O 1
ATOM 3783 N N . GLY A 1 232 ? 6.123 19.063 16.583 1.00 19.03 347 GLY A N 1
ATOM 3784 C CA . GLY A 1 232 ? 4.774 19.423 16.194 1.00 19.21 347 GLY A CA 1
ATOM 3785 C C . GLY A 1 232 ? 4.590 19.210 14.711 1.00 19.02 347 GLY A C 1
ATOM 3786 O O . GLY A 1 232 ? 5.271 19.846 13.901 1.00 19.62 347 GLY A O 1
ATOM 3790 N N . TYR A 1 233 ? 3.708 18.298 14.335 1.00 18.97 348 TYR A N 1
ATOM 3791 C CA . TYR A 1 233 ? 3.555 17.972 12.924 1.00 18.24 348 TYR A CA 1
ATOM 3792 C C . TYR A 1 233 ? 3.015 19.174 12.157 1.00 17.65 348 TYR A C 1
ATOM 3793 O O . TYR A 1 233 ? 1.946 19.694 12.476 1.00 18.31 348 TYR A O 1
ATOM 3811 N N . TRP A 1 234 ? 3.732 19.590 11.110 1.00 17.24 349 TRP A N 1
ATOM 3812 C CA . TRP A 1 234 ? 3.394 20.840 10.433 1.00 16.58 349 TRP A CA 1
ATOM 3813 C C . TRP A 1 234 ? 1.963 20.842 9.926 1.00 17.25 349 TRP A C 1
ATOM 3814 O O . TRP A 1 234 ? 1.290 21.876 9.961 1.00 18.18 349 TRP A O 1
ATOM 3835 N N . GLY A 1 235 ? 1.476 19.696 9.454 1.00 18.34 350 GLY A N 1
ATOM 3836 C CA . GLY A 1 235 ? 0.215 19.681 8.738 1.00 21.04 350 GLY A CA 1
ATOM 3837 C C . GLY A 1 235 ? -0.977 20.116 9.569 1.00 22.57 350 GLY A C 1
ATOM 3838 O O . GLY A 1 235 ? -1.992 20.548 9.020 1.00 24.25 350 GLY A O 1
ATOM 3842 N N . ILE A 1 236 ? -0.897 19.967 10.891 1.00 22.26 351 ILE A N 1
ATOM 3843 C CA . ILE A 1 236 ? -2.003 20.335 11.766 1.00 22.98 351 ILE A CA 1
ATOM 3844 C C . ILE A 1 236 ? -1.794 21.682 12.430 1.00 22.22 351 ILE A C 1
ATOM 3845 O O . ILE A 1 236 ? -2.636 22.106 13.240 1.00 24.20 351 ILE A O 1
ATOM 3861 N N . LEU A 1 237 ? -0.709 22.374 12.102 1.00 19.68 352 LEU A N 1
ATOM 3862 C CA . LEU A 1 237 ? -0.349 23.632 12.743 1.00 18.11 352 LEU A CA 1
ATOM 3863 C C . LEU A 1 237 ? -0.350 24.815 11.789 1.00 17.72 352 LEU A C 1
ATOM 3864 O O . LEU A 1 237 ? -0.886 25.881 12.131 1.00 18.68 352 LEU A O 1
ATOM 3880 N N . VAL A 1 238 ? 0.236 24.664 10.596 1.00 17.43 353 VAL A N 1
ATOM 3881 C CA . VAL A 1 238 ? 0.607 25.838 9.816 1.00 17.66 353 VAL A CA 1
ATOM 3882 C C . VAL A 1 238 ? -0.603 26.626 9.332 1.00 18.62 353 VAL A C 1
ATOM 3883 O O . VAL A 1 238 ? -0.510 27.849 9.147 1.00 20.97 353 VAL A O 1
ATOM 3896 N N . ASP A 1 239 ? -1.734 25.964 9.077 1.00 19.88 354 ASP A N 1
ATOM 3897 C CA . ASP A 1 239 ? -2.904 26.708 8.621 1.00 22.31 354 ASP A CA 1
ATOM 3898 C C . ASP A 1 239 ? -3.593 27.453 9.751 1.00 22.30 354 ASP A C 1
ATOM 3899 O O . ASP A 1 239 ? -4.480 28.276 9.481 1.00 23.96 354 ASP A O 1
ATOM 3908 N N . ARG A 1 240 ? -3.186 27.208 10.995 1.00 21.36 355 ARG A N 1
ATOM 3909 C CA . ARG A 1 240 ? -3.816 27.784 12.172 1.00 21.04 355 ARG A CA 1
ATOM 3910 C C . ARG A 1 240 ? -3.053 28.970 12.742 1.00 20.22 355 ARG A C 1
ATOM 3911 O O . ARG A 1 240 ? -3.474 29.524 13.761 1.00 20.41 355 ARG A O 1
ATOM 3932 N N . TYR A 1 241 ? -1.945 29.371 12.124 1.00 19.40 356 TYR A N 1
ATOM 3933 C CA . TYR A 1 241 ? -1.089 30.371 12.747 1.00 17.98 356 TYR A CA 1
ATOM 3934 C C . TYR A 1 241 ? -1.840 31.674 12.986 1.00 18.43 356 TYR A C 1
ATOM 3935 O O . TYR A 1 241 ? -1.701 32.295 14.045 1.00 19.05 356 TYR A O 1
ATOM 3953 N N . GLU A 1 242 ? -2.627 32.125 12.008 1.00 20.47 357 GLU A N 1
ATOM 3954 C CA . GLU A 1 242 ? -3.318 33.394 12.194 1.00 21.64 357 GLU A CA 1
ATOM 3955 C C . GLU A 1 242 ? -4.344 33.313 13.319 1.00 21.01 357 GLU A C 1
ATOM 3956 O O . GLU A 1 242 ? -4.536 34.290 14.053 1.00 21.51 357 GLU A O 1
ATOM 3968 N N . GLU A 1 243 ? -5.003 32.167 13.479 1.00 22.02 358 GLU A N 1
ATOM 3969 C CA . GLU A 1 243 ? -5.909 31.991 14.609 1.00 23.98 358 GLU A CA 1
ATOM 3970 C C . GLU A 1 243 ? -5.154 32.062 15.931 1.00 22.50 358 GLU A C 1
ATOM 3971 O O . GLU A 1 243 ? -5.645 32.651 16.904 1.00 22.88 358 GLU A O 1
ATOM 3983 N N . MET A 1 244 ? -3.954 31.472 15.988 1.00 21.08 359 MET A N 1
ATOM 3984 C CA . MET A 1 244 ? -3.159 31.552 17.211 1.00 19.93 359 MET A CA 1
ATOM 3985 C C . MET A 1 244 ? -2.816 32.998 17.542 1.00 19.86 359 MET A C 1
ATOM 3986 O O . MET A 1 244 ? -2.863 33.408 18.708 1.00 20.74 359 MET A O 1
ATOM 4000 N N . ILE A 1 245 ? -2.440 33.776 16.530 1.00 20.53 360 ILE A N 1
ATOM 4001 C CA . ILE A 1 245 ? -2.097 35.182 16.747 1.00 22.12 360 ILE A CA 1
ATOM 4002 C C . ILE A 1 245 ? -3.303 35.955 17.270 1.00 23.20 360 ILE A C 1
ATOM 4003 O O . ILE A 1 245 ? -3.178 36.822 18.144 1.00 24.09 360 ILE A O 1
ATOM 4019 N N . GLU A 1 246 ? -4.491 35.647 16.763 1.00 24.51 361 GLU A N 1
ATOM 4020 C CA . GLU A 1 246 ? -5.672 36.382 17.192 1.00 26.53 361 GLU A CA 1
ATOM 4021 C C . GLU A 1 246 ? -6.104 35.996 18.600 1.00 25.80 361 GLU A C 1
ATOM 4022 O O . GLU A 1 246 ? -6.533 36.857 19.379 1.00 27.82 361 GLU A O 1
ATOM 4034 N N . ASN A 1 247 ? -5.991 34.719 18.950 1.00 24.22 362 ASN A N 1
ATOM 4035 C CA . ASN A 1 247 ? -6.606 34.213 20.171 1.00 24.86 362 ASN A CA 1
ATOM 4036 C C . ASN A 1 247 ? -5.628 33.978 21.309 1.00 23.40 362 ASN A C 1
ATOM 4037 O O . ASN A 1 247 ? -6.054 33.988 22.473 1.00 24.29 362 ASN A O 1
ATOM 4048 N N . HIS A 1 248 ? -4.353 33.741 21.008 1.00 22.35 363 HIS A N 1
ATOM 4049 C CA . HIS A 1 248 ? -3.378 33.328 22.012 1.00 22.55 363 HIS A CA 1
ATOM 4050 C C . HIS A 1 248 ? -2.165 34.254 21.950 1.00 22.68 363 HIS A C 1
ATOM 4051 O O . HIS A 1 248 ? -2.207 35.355 21.390 1.00 23.69 363 HIS A O 1
ATOM 4065 N N . LYS A 1 249 ? -1.072 33.821 22.567 1.00 22.73 364 LYS A N 1
ATOM 4066 C CA . LYS A 1 249 ? 0.154 34.601 22.675 1.00 24.03 364 LYS A CA 1
ATOM 4067 C C . LYS A 1 249 ? 1.315 33.634 22.772 1.00 21.43 364 LYS A C 1
ATOM 4068 O O . LYS A 1 249 ? 1.133 32.482 23.185 1.00 21.77 364 LYS A O 1
ATOM 4087 N N . PRO A 1 250 ? 2.522 34.067 22.426 1.00 21.09 365 PRO A N 1
ATOM 4088 C CA . PRO A 1 250 ? 3.686 33.200 22.612 1.00 20.95 365 PRO A CA 1
ATOM 4089 C C . PRO A 1 250 ? 3.813 32.758 24.060 1.00 20.03 365 PRO A C 1
ATOM 4090 O O . PRO A 1 250 ? 3.548 33.520 24.990 1.00 21.03 365 PRO A O 1
ATOM 4101 N N . GLY A 1 251 ? 4.239 31.517 24.242 1.00 18.84 366 GLY A N 1
ATOM 4102 C CA . GLY A 1 251 ? 4.538 30.992 25.555 1.00 18.58 366 GLY A CA 1
ATOM 4103 C C . GLY A 1 251 ? 3.824 29.701 25.895 1.00 18.83 366 GLY A C 1
ATOM 4104 O O . GLY A 1 251 ? 4.235 29.006 26.818 1.00 19.69 366 GLY A O 1
ATOM 4108 N N . PHE A 1 252 ? 2.756 29.357 25.178 1.00 18.98 367 PHE A N 1
ATOM 4109 C CA . PHE A 1 252 ? 1.972 28.187 25.565 1.00 18.78 367 PHE A CA 1
ATOM 4110 C C . PHE A 1 252 ? 2.706 26.890 25.250 1.00 17.39 367 PHE A C 1
ATOM 4111 O O . PHE A 1 252 ? 2.690 25.946 26.059 1.00 18.80 367 PHE A O 1
ATOM 4128 N N . GLY A 1 253 ? 3.334 26.817 24.074 1.00 17.07 368 GLY A N 1
ATOM 4129 C CA . GLY A 1 253 ? 4.117 25.665 23.662 1.00 16.64 368 GLY A CA 1
ATOM 4130 C C . GLY A 1 253 ? 3.330 24.535 23.037 1.00 17.65 368 GLY A C 1
ATOM 4131 O O . GLY A 1 253 ? 3.929 23.659 22.388 1.00 17.42 368 GLY A O 1
ATOM 4135 N N . ASP A 1 254 ? 2.014 24.508 23.227 1.00 18.20 369 ASP A N 1
ATOM 4136 C CA . ASP A 1 254 ? 1.152 23.411 22.803 1.00 18.53 369 ASP A CA 1
ATOM 4137 C C . ASP A 1 254 ? 0.314 23.856 21.593 1.00 18.40 369 ASP A C 1
ATOM 4138 O O . ASP A 1 254 ? 0.780 24.692 20.793 1.00 18.12 369 ASP A O 1
ATOM 4147 N N . HIS A 1 255 ? -0.888 23.285 21.434 1.00 18.46 370 HIS A N 1
ATOM 4148 C CA . HIS A 1 255 ? -1.717 23.624 20.278 1.00 19.00 370 HIS A CA 1
ATOM 4149 C C . HIS A 1 255 ? -2.065 25.106 20.219 1.00 18.84 370 HIS A C 1
ATOM 4150 O O . HIS A 1 255 ? -2.405 25.611 19.135 1.00 20.58 370 HIS A O 1
ATOM 4164 N N . ARG A 1 256 ? -1.986 25.820 21.343 1.00 18.13 371 ARG A N 1
ATOM 4165 C CA . ARG A 1 256 ? -2.273 27.248 21.340 1.00 18.91 371 ARG A CA 1
ATOM 4166 C C . ARG A 1 256 ? -1.142 28.068 20.740 1.00 18.30 371 ARG A C 1
ATOM 4167 O O . ARG A 1 256 ? -1.384 29.181 20.269 1.00 19.15 371 ARG A O 1
ATOM 4188 N N . TRP A 1 257 ? 0.072 27.549 20.749 1.00 17.65 372 TRP A N 1
ATOM 4189 C CA . TRP A 1 257 ? 1.243 28.240 20.221 1.00 17.77 372 TRP A CA 1
ATOM 4190 C C . TRP A 1 257 ? 2.398 27.243 20.236 1.00 16.85 372 TRP A C 1
ATOM 4191 O O . TRP A 1 257 ? 3.085 27.094 21.258 1.00 17.83 372 TRP A O 1
ATOM 4212 N N . PRO A 1 258 ? 2.646 26.545 19.129 1.00 16.52 373 PRO A N 1
ATOM 4213 C CA . PRO A 1 258 ? 3.515 25.356 19.184 1.00 16.42 373 PRO A CA 1
ATOM 4214 C C . PRO A 1 258 ? 4.990 25.694 19.346 1.00 16.08 373 PRO A C 1
ATOM 4215 O O . PRO A 1 258 ? 5.519 26.569 18.658 1.00 17.58 373 PRO A O 1
ATOM 4226 N N . LEU A 1 259 ? 5.671 24.948 20.227 1.00 15.58 374 LEU A N 1
ATOM 4227 C CA . LEU A 1 259 ? 7.111 25.150 20.390 1.00 16.20 374 LEU A CA 1
ATOM 4228 C C . LEU A 1 259 ? 7.854 24.870 19.086 1.00 15.86 374 LEU A C 1
ATOM 4229 O O . LEU A 1 259 ? 8.682 25.677 18.650 1.00 16.25 374 LEU A O 1
ATOM 4245 N N . VAL A 1 260 ? 7.564 23.735 18.449 1.00 15.54 375 VAL A N 1
ATOM 4246 C CA . VAL A 1 260 ? 8.257 23.286 17.247 1.00 16.27 375 VAL A CA 1
ATOM 4247 C C . VAL A 1 260 ? 7.229 22.986 16.171 1.00 16.48 375 VAL A C 1
ATOM 4248 O O . VAL A 1 260 ? 6.230 22.303 16.430 1.00 17.74 375 VAL A O 1
ATOM 4261 N N . THR A 1 261 ? 7.482 23.486 14.968 1.00 15.85 376 THR A N 1
ATOM 4262 C CA . THR A 1 261 ? 6.771 23.076 13.764 1.00 16.37 376 THR A CA 1
ATOM 4263 C C . THR A 1 261 ? 7.758 22.279 12.919 1.00 16.07 376 THR A C 1
ATOM 4264 O O . THR A 1 261 ? 8.805 22.800 12.525 1.00 16.45 376 THR A O 1
ATOM 4275 N N . HIS A 1 262 ? 7.434 21.017 12.660 1.00 15.53 377 HIS A N 1
ATOM 4276 C CA . HIS A 1 262 ? 8.365 20.063 12.052 1.00 15.80 377 HIS A CA 1
ATOM 4277 C C . HIS A 1 262 ? 7.785 19.550 10.736 1.00 15.78 377 HIS A C 1
ATOM 4278 O O . HIS A 1 262 ? 6.694 18.966 10.710 1.00 16.19 377 HIS A O 1
ATOM 4292 N N . PHE A 1 263 ? 8.538 19.734 9.654 1.00 15.79 378 PHE A N 1
ATOM 4293 C CA . PHE A 1 263 ? 8.042 19.565 8.284 1.00 16.58 378 PHE A CA 1
ATOM 4294 C C . PHE A 1 263 ? 8.270 18.143 7.765 1.00 17.70 378 PHE A C 1
ATOM 4295 O O . PHE A 1 263 ? 8.746 17.909 6.654 1.00 18.26 378 PHE A O 1
ATOM 4312 N N . VAL A 1 264 ? 7.820 17.182 8.572 1.00 17.81 379 VAL A N 1
ATOM 4313 C CA . VAL A 1 264 ? 7.893 15.774 8.187 1.00 17.93 379 VAL A CA 1
ATOM 4314 C C . VAL A 1 264 ? 7.117 15.540 6.899 1.00 17.84 379 VAL A C 1
ATOM 4315 O O . VAL A 1 264 ? 5.973 15.989 6.745 1.00 18.76 379 VAL A O 1
ATOM 4328 N N . GLY A 1 265 ? 7.738 14.808 5.966 1.00 18.70 380 GLY A N 1
ATOM 4329 C CA . GLY A 1 265 ? 7.151 14.519 4.666 1.00 20.39 380 GLY A CA 1
ATOM 4330 C C . GLY A 1 265 ? 7.504 15.510 3.583 1.00 20.84 380 GLY A C 1
ATOM 4331 O O . GLY A 1 265 ? 7.216 15.255 2.407 1.00 22.30 380 GLY A O 1
ATOM 4335 N N . CYS A 1 266 ? 8.112 16.634 3.943 1.00 19.48 381 CYS A N 1
ATOM 4336 C CA . CYS A 1 266 ? 8.584 17.603 2.973 1.00 19.38 381 CYS A CA 1
ATOM 4337 C C . CYS A 1 266 ? 10.041 17.328 2.632 1.00 20.43 381 CYS A C 1
ATOM 4338 O O . CYS A 1 266 ? 10.843 17.005 3.509 1.00 21.39 381 CYS A O 1
ATOM 4345 N N . LYS A 1 267 ? 10.387 17.491 1.358 1.00 21.86 382 LYS A N 1
ATOM 4346 C CA . LYS A 1 267 ? 11.763 17.336 0.879 1.00 24.73 382 LYS A CA 1
ATOM 4347 C C . LYS A 1 267 ? 12.180 18.596 0.125 1.00 26.24 382 LYS A C 1
ATOM 4348 O O . LYS A 1 267 ? 12.260 18.605 -1.108 1.00 28.63 382 LYS A O 1
ATOM 4367 N N . PRO A 1 268 ? 12.469 19.678 0.848 1.00 26.16 383 PRO A N 1
ATOM 4368 C CA . PRO A 1 268 ? 12.879 20.925 0.184 1.00 27.74 383 PRO A CA 1
ATOM 4369 C C . PRO A 1 268 ? 14.271 20.857 -0.421 1.00 27.17 383 PRO A C 1
ATOM 4370 O O . PRO A 1 268 ? 14.585 21.631 -1.342 1.00 26.81 383 PRO A O 1
ATOM 4381 N N . CYS A 1 269 ? 15.118 19.968 0.075 1.00 27.76 384 CYS A N 1
ATOM 4382 C CA . CYS A 1 269 ? 16.511 19.888 -0.328 1.00 28.55 384 CYS A CA 1
ATOM 4383 C C . CYS A 1 269 ? 16.781 18.681 -1.209 1.00 29.33 384 CYS A C 1
ATOM 4384 O O . CYS A 1 269 ? 17.528 18.789 -2.176 1.00 29.02 384 CYS A O 1
ATOM 4391 N N . GLY A 1 270 ? 16.155 17.548 -0.923 1.00 30.45 385 GLY A N 1
ATOM 4392 C CA . GLY A 1 270 ? 16.316 16.334 -1.708 1.00 32.48 385 GLY A CA 1
ATOM 4393 C C . GLY A 1 270 ? 15.181 16.133 -2.690 1.00 34.68 385 GLY A C 1
ATOM 4394 O O . GLY A 1 270 ? 14.717 17.075 -3.341 1.00 35.87 385 GLY A O 1
ATOM 4398 N N . LYS A 1 271 ? 14.734 14.884 -2.814 1.00 35.16 386 LYS A N 1
ATOM 4399 C CA . LYS A 1 271 ? 13.702 14.528 -3.774 1.00 36.88 386 LYS A CA 1
ATOM 4400 C C . LYS A 1 271 ? 12.750 13.528 -3.136 1.00 32.30 386 LYS A C 1
ATOM 4401 O O . LYS A 1 271 ? 13.001 13.007 -2.045 1.00 30.42 386 LYS A O 1
ATOM 4420 N N . PHE A 1 272 ? 11.633 13.291 -3.827 1.00 30.96 387 PHE A N 1
ATOM 4421 C CA . PHE A 1 272 ? 10.673 12.234 -3.489 1.00 31.55 387 PHE A CA 1
ATOM 4422 C C . PHE A 1 272 ? 9.971 12.459 -2.151 1.00 29.45 387 PHE A C 1
ATOM 4423 O O . PHE A 1 272 ? 9.774 11.521 -1.379 1.00 30.42 387 PHE A O 1
ATOM 4440 N N . GLY A 1 273 ? 9.552 13.694 -1.891 1.00 26.47 388 GLY A N 1
ATOM 4441 C CA . GLY A 1 273 ? 8.763 13.977 -0.710 1.00 25.34 388 GLY A CA 1
ATOM 4442 C C . GLY A 1 273 ? 7.341 13.464 -0.820 1.00 24.82 388 GLY A C 1
ATOM 4443 O O . GLY A 1 273 ? 6.867 13.058 -1.881 1.00 27.12 388 GLY A O 1
ATOM 4447 N N . ASP A 1 274 ? 6.643 13.493 0.316 1.00 22.61 389 ASP A N 1
ATOM 4448 C CA . ASP A 1 274 ? 5.247 13.072 0.365 1.00 22.31 389 ASP A CA 1
ATOM 4449 C C . ASP A 1 274 ? 4.279 14.199 0.019 1.00 21.66 389 ASP A C 1
ATOM 4450 O O . ASP A 1 274 ? 3.099 13.925 -0.198 1.00 22.34 389 ASP A O 1
ATOM 4459 N N . TYR A 1 275 ? 4.746 15.445 -0.024 1.00 20.49 390 TYR A N 1
ATOM 4460 C CA . TYR A 1 275 ? 3.919 16.615 -0.269 1.00 20.53 390 TYR A CA 1
ATOM 4461 C C . TYR A 1 275 ? 4.561 17.461 -1.354 1.00 21.24 390 TYR A C 1
ATOM 4462 O O . TYR A 1 275 ? 5.783 17.431 -1.519 1.00 22.11 390 TYR A O 1
ATOM 4480 N N . PRO A 1 276 ? 3.768 18.242 -2.092 1.00 21.59 391 PRO A N 1
ATOM 4481 C CA . PRO A 1 276 ? 4.343 19.089 -3.145 1.00 21.18 391 PRO A CA 1
ATOM 4482 C C . PRO A 1 276 ? 5.321 20.104 -2.572 1.00 19.94 391 PRO A C 1
ATOM 4483 O O . PRO A 1 276 ? 5.043 20.762 -1.564 1.00 21.16 391 PRO A O 1
ATOM 4494 N N . VAL A 1 277 ? 6.471 20.243 -3.237 1.00 19.91 392 VAL A N 1
ATOM 4495 C CA . VAL A 1 277 ? 7.524 21.127 -2.736 1.00 21.19 392 VAL A CA 1
ATOM 4496 C C . VAL A 1 277 ? 7.004 22.547 -2.568 1.00 19.74 392 VAL A C 1
ATOM 4497 O O . VAL A 1 277 ? 7.332 23.230 -1.589 1.00 19.29 392 VAL A O 1
ATOM 4510 N N . GLU A 1 278 ? 6.214 23.033 -3.527 1.00 19.72 393 GLU A N 1
ATOM 4511 C CA . GLU A 1 278 ? 5.767 24.420 -3.446 1.00 21.26 393 GLU A CA 1
ATOM 4512 C C . GLU A 1 278 ? 4.940 24.665 -2.184 1.00 21.18 393 GLU A C 1
ATOM 4513 O O . GLU A 1 278 ? 5.105 25.694 -1.512 1.00 21.10 393 GLU A O 1
ATOM 4525 N N . ARG A 1 279 ? 4.044 23.735 -1.839 1.00 21.03 394 ARG A N 1
ATOM 4526 C CA . ARG A 1 279 ? 3.259 23.883 -0.615 1.00 21.70 394 ARG A CA 1
ATOM 4527 C C . ARG A 1 279 ? 4.165 23.857 0.612 1.00 20.35 394 ARG A C 1
ATOM 4528 O O . ARG A 1 279 ? 4.017 24.684 1.527 1.00 18.98 394 ARG A O 1
ATOM 4549 N N . CYS A 1 280 ? 5.119 22.916 0.639 1.00 19.07 395 CYS A N 1
ATOM 4550 C CA . CYS A 1 280 ? 6.068 22.827 1.741 1.00 18.31 395 CYS A CA 1
ATOM 4551 C C . CYS A 1 280 ? 6.819 24.140 1.915 1.00 17.19 395 CYS A C 1
ATOM 4552 O O . CYS A 1 280 ? 6.898 24.685 3.015 1.00 18.20 395 CYS A O 1
ATOM 4559 N N . LEU A 1 281 ? 7.402 24.652 0.838 1.00 17.42 396 LEU A N 1
ATOM 4560 C CA . LEU A 1 281 ? 8.216 25.860 0.956 1.00 17.32 396 LEU A CA 1
ATOM 4561 C C . LEU A 1 281 ? 7.403 27.056 1.427 1.00 17.14 396 LEU A C 1
ATOM 4562 O O . LEU A 1 281 ? 7.866 27.843 2.265 1.00 16.51 396 LEU A O 1
ATOM 4578 N N . ARG A 1 282 ? 6.195 27.227 0.905 1.00 17.14 397 ARG A N 1
ATOM 4579 C CA A ARG A 1 282 ? 5.401 28.375 1.324 0.57 17.52 397 ARG A CA 1
ATOM 4580 C CA B ARG A 1 282 ? 5.400 28.375 1.322 0.43 17.85 397 ARG A CA 1
ATOM 4581 C C . ARG A 1 282 ? 4.982 28.265 2.781 1.00 16.99 397 ARG A C 1
ATOM 4582 O O . ARG A 1 282 ? 4.896 29.286 3.472 1.00 17.69 397 ARG A O 1
ATOM 4622 N N . GLN A 1 283 ? 4.745 27.043 3.280 1.00 16.65 398 GLN A N 1
ATOM 4623 C CA . GLN A 1 283 ? 4.414 26.897 4.696 1.00 16.44 398 GLN A CA 1
ATOM 4624 C C . GLN A 1 283 ? 5.649 27.029 5.572 1.00 16.23 398 GLN A C 1
ATOM 4625 O O . GLN A 1 283 ? 5.550 27.519 6.707 1.00 16.32 398 GLN A O 1
ATOM 4639 N N A MET A 1 284 ? 6.817 26.618 5.069 0.28 15.97 399 MET A N 1
ATOM 4640 N N B MET A 1 284 ? 6.815 26.604 5.074 0.72 15.97 399 MET A N 1
ATOM 4641 C CA A MET A 1 284 ? 8.055 26.850 5.804 0.28 15.93 399 MET A CA 1
ATOM 4642 C CA B MET A 1 284 ? 8.051 26.849 5.803 0.72 15.93 399 MET A CA 1
ATOM 4643 C C A MET A 1 284 ? 8.351 28.342 5.924 0.28 16.38 399 MET A C 1
ATOM 4644 C C B MET A 1 284 ? 8.324 28.345 5.936 0.72 16.39 399 MET A C 1
ATOM 4645 O O A MET A 1 284 ? 8.888 28.795 6.942 0.28 16.91 399 MET A O 1
ATOM 4646 O O B MET A 1 284 ? 8.811 28.805 6.974 0.72 16.94 399 MET A O 1
ATOM 4673 N N . ASP A 1 285 ? 8.010 29.123 4.893 1.00 16.74 400 ASP A N 1
ATOM 4674 C CA . ASP A 1 285 ? 8.158 30.576 4.983 1.00 18.43 400 ASP A CA 1
ATOM 4675 C C . ASP A 1 285 ? 7.233 31.140 6.056 1.00 17.09 400 ASP A C 1
ATOM 4676 O O . ASP A 1 285 ? 7.629 32.010 6.845 1.00 16.92 400 ASP A O 1
ATOM 4685 N N . ARG A 1 286 ? 5.995 30.645 6.108 1.00 16.12 401 ARG A N 1
ATOM 4686 C CA . ARG A 1 286 ? 5.043 31.108 7.118 1.00 16.48 401 ARG A CA 1
ATOM 4687 C C . ARG A 1 286 ? 5.513 30.752 8.520 1.00 16.58 401 ARG A C 1
ATOM 4688 O O . ARG A 1 286 ? 5.439 31.580 9.427 1.00 15.80 401 ARG A O 1
ATOM 4709 N N . ALA A 1 287 ? 6.006 29.528 8.715 1.00 16.39 402 ALA A N 1
ATOM 4710 C CA . ALA A 1 287 ? 6.520 29.134 10.021 1.00 15.89 402 ALA A CA 1
ATOM 4711 C C . ALA A 1 287 ? 7.711 30.000 10.420 1.00 15.80 402 ALA A C 1
ATOM 4712 O O . ALA A 1 287 ? 7.811 30.437 11.569 1.00 16.18 402 ALA A O 1
ATOM 4719 N N . PHE A 1 288 ? 8.632 30.252 9.486 1.00 15.58 403 PHE A N 1
ATOM 4720 C CA . PHE A 1 288 ? 9.777 31.098 9.791 1.00 15.48 403 PHE A CA 1
ATOM 4721 C C . PHE A 1 288 ? 9.317 32.475 10.236 1.00 15.76 403 PHE A C 1
ATOM 4722 O O . PHE A 1 288 ? 9.806 33.014 11.235 1.00 17.08 403 PHE A O 1
ATOM 4739 N N . ASN A 1 289 ? 8.394 33.074 9.492 1.00 16.16 404 ASN A N 1
ATOM 4740 C CA . ASN A 1 289 ? 7.926 34.402 9.869 1.00 17.24 404 ASN A CA 1
ATOM 4741 C C . ASN A 1 289 ? 7.134 34.387 11.175 1.00 16.15 404 ASN A C 1
ATOM 4742 O O . ASN A 1 289 ? 7.195 35.352 11.942 1.00 17.73 404 ASN A O 1
ATOM 4753 N N . PHE A 1 290 ? 6.376 33.320 11.435 1.00 16.07 405 PHE A N 1
ATOM 4754 C CA . PHE A 1 290 ? 5.674 33.201 12.707 1.00 15.95 405 PHE A CA 1
ATOM 4755 C C . PHE A 1 290 ? 6.657 33.250 13.872 1.00 16.43 405 PHE A C 1
ATOM 4756 O O . PHE A 1 290 ? 6.410 33.927 14.875 1.00 16.84 405 PHE A O 1
ATOM 4773 N N . GLY A 1 291 ? 7.771 32.526 13.759 1.00 15.99 406 GLY A N 1
ATOM 4774 C CA . GLY A 1 291 ? 8.806 32.611 14.778 1.00 16.48 406 GLY A CA 1
ATOM 4775 C C . GLY A 1 291 ? 9.542 33.941 14.769 1.00 16.63 406 GLY A C 1
ATOM 4776 O O . GLY A 1 291 ? 9.811 34.527 15.823 1.00 17.09 406 GLY A O 1
ATOM 4780 N N . ASP A 1 292 ? 9.879 34.439 13.582 1.00 16.77 407 ASP A N 1
ATOM 4781 C CA . ASP A 1 292 ? 10.688 35.652 13.472 1.00 16.82 407 ASP A CA 1
ATOM 4782 C C . ASP A 1 292 ? 9.959 36.876 14.003 1.00 17.20 407 ASP A C 1
ATOM 4783 O O . ASP A 1 292 ? 10.602 37.791 14.528 1.00 16.92 407 ASP A O 1
ATOM 4792 N N . ASN A 1 293 ? 8.626 36.914 13.892 1.00 17.81 408 ASN A N 1
ATOM 4793 C CA . ASN A 1 293 ? 7.868 38.023 14.466 1.00 17.62 408 ASN A CA 1
ATOM 4794 C C . ASN A 1 293 ? 8.135 38.165 15.951 1.00 17.86 408 ASN A C 1
ATOM 4795 O O . ASN A 1 293 ? 8.167 39.279 16.478 1.00 18.28 408 ASN A O 1
ATOM 4806 N N . GLN A 1 294 ? 8.350 37.052 16.640 1.00 17.78 409 GLN A N 1
ATOM 4807 C CA . GLN A 1 294 ? 8.600 37.115 18.071 1.00 18.09 409 GLN A CA 1
ATOM 4808 C C . GLN A 1 294 ? 9.974 37.698 18.377 1.00 19.12 409 GLN A C 1
ATOM 4809 O O . GLN A 1 294 ? 10.164 38.293 19.444 1.00 22.07 409 GLN A O 1
ATOM 4823 N N . ILE A 1 295 ? 10.933 37.533 17.467 1.00 17.58 410 ILE A N 1
ATOM 4824 C CA . ILE A 1 295 ? 12.242 38.154 17.613 1.00 18.10 410 ILE A CA 1
ATOM 4825 C C . ILE A 1 295 ? 12.179 39.632 17.239 1.00 19.69 410 ILE A C 1
ATOM 4826 O O . ILE A 1 295 ? 12.644 40.504 17.981 1.00 19.93 410 ILE A O 1
ATOM 4842 N N . LEU A 1 296 ? 11.590 39.936 16.086 1.00 20.00 411 LEU A N 1
ATOM 4843 C CA . LEU A 1 296 ? 11.533 41.318 15.623 1.00 20.35 411 LEU A CA 1
ATOM 4844 C C . LEU A 1 296 ? 10.753 42.202 16.574 1.00 20.26 411 LEU A C 1
ATOM 4845 O O . LEU A 1 296 ? 11.041 43.399 16.681 1.00 20.39 411 LEU A O 1
ATOM 4861 N N . GLN A 1 297 ? 9.758 41.656 17.260 1.00 21.93 412 GLN A N 1
ATOM 4862 C CA . GLN A 1 297 ? 8.919 42.517 18.080 1.00 24.81 412 GLN A CA 1
ATOM 4863 C C . GLN A 1 297 ? 9.680 43.089 19.271 1.00 24.27 412 GLN A C 1
ATOM 4864 O O . GLN A 1 297 ? 9.379 44.207 19.707 1.00 24.43 412 GLN A O 1
ATOM 4878 N N . MET A 1 298 ? 10.688 42.365 19.774 1.00 25.64 413 MET A N 1
ATOM 4879 C CA . MET A 1 298 ? 11.603 42.911 20.772 1.00 28.99 413 MET A CA 1
ATOM 4880 C C . MET A 1 298 ? 12.238 44.210 20.295 1.00 27.65 413 MET A C 1
ATOM 4881 O O . MET A 1 298 ? 12.593 45.072 21.111 1.00 29.17 413 MET A O 1
ATOM 4895 N N . TYR A 1 299 ? 12.432 44.338 18.983 1.00 24.96 414 TYR A N 1
ATOM 4896 C CA . TYR A 1 299 ? 13.138 45.456 18.370 1.00 23.66 414 TYR A CA 1
ATOM 4897 C C . TYR A 1 299 ? 12.193 46.435 17.692 1.00 24.17 414 TYR A C 1
ATOM 4898 O O . TYR A 1 299 ? 12.653 47.345 16.989 1.00 26.06 414 TYR A O 1
ATOM 4916 N N . GLY A 1 300 ? 10.889 46.293 17.911 1.00 23.06 415 GLY A N 1
ATOM 4917 C CA . GLY A 1 300 ? 9.939 47.251 17.377 1.00 23.34 415 GLY A CA 1
ATOM 4918 C C . GLY A 1 300 ? 9.544 47.017 15.942 1.00 22.95 415 GLY A C 1
ATOM 4919 O O . GLY A 1 300 ? 9.125 47.960 15.264 1.00 24.60 415 GLY A O 1
ATOM 4923 N N . PHE A 1 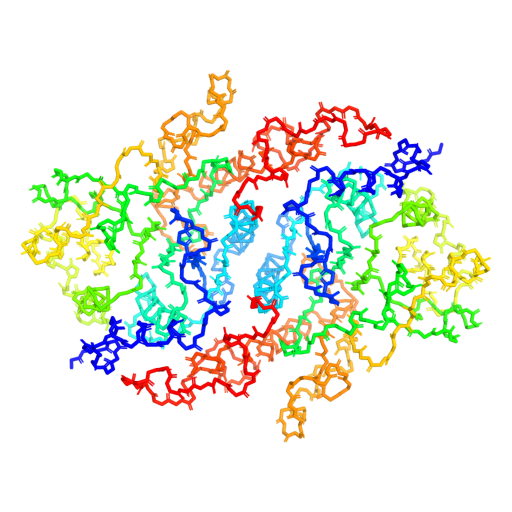301 ? 9.659 45.784 15.453 1.00 22.30 416 PHE A N 1
ATOM 4924 C CA . PHE A 1 301 ? 9.316 45.463 14.077 1.00 20.80 416 PHE A CA 1
ATOM 4925 C C . PHE A 1 301 ? 8.474 44.193 14.024 1.00 20.10 416 PHE A C 1
ATOM 4926 O O . PHE A 1 301 ? 8.416 43.415 14.978 1.00 20.60 416 PHE A O 1
ATOM 4943 N N . THR A 1 302 ? 7.819 43.997 12.881 1.00 20.23 417 THR A N 1
ATOM 4944 C CA . THR A 1 302 ? 7.065 42.778 12.624 1.00 21.13 417 THR A CA 1
ATOM 4945 C C . THR A 1 302 ? 6.964 42.592 11.112 1.00 20.30 417 THR A C 1
ATOM 4946 O O . THR A 1 302 ? 7.048 43.560 10.354 1.00 21.24 417 THR A O 1
ATOM 4957 N N . HIS A 1 303 ? 6.782 41.343 10.680 1.00 20.41 418 HIS A N 1
ATOM 4958 C CA . HIS A 1 303 ? 6.524 41.096 9.270 1.00 20.22 418 HIS A CA 1
ATOM 4959 C C . HIS A 1 303 ? 5.164 41.651 8.891 1.00 22.12 418 HIS A C 1
ATOM 4960 O O . HIS A 1 303 ? 4.223 41.629 9.686 1.00 22.65 418 HIS A O 1
ATOM 4975 N N . LYS A 1 304 ? 5.067 42.174 7.673 1.00 22.65 419 LYS A N 1
ATOM 4976 C CA . LYS A 1 304 ? 3.795 42.727 7.236 1.00 24.82 419 LYS A CA 1
ATOM 4977 C C . LYS A 1 304 ? 2.703 41.666 7.251 1.00 23.77 419 LYS A C 1
ATOM 4978 O O . LYS A 1 304 ? 1.538 41.975 7.501 1.00 24.40 419 LYS A O 1
ATOM 4997 N N . SER A 1 305 ? 3.070 40.414 7.047 1.00 21.73 420 SER A N 1
ATOM 4998 C CA . SER A 1 305 ? 2.158 39.287 7.154 1.00 20.74 420 SER A CA 1
ATOM 4999 C C . SER A 1 305 ? 3.044 38.051 7.205 1.00 19.06 420 SER A C 1
ATOM 5000 O O . SER A 1 305 ? 4.262 38.129 6.999 1.00 19.86 420 SER A O 1
ATOM 5008 N N . LEU A 1 306 ? 2.425 36.892 7.449 1.00 18.89 421 LEU A N 1
ATOM 5009 C CA . LEU A 1 306 ? 3.226 35.682 7.545 1.00 17.76 421 LEU A CA 1
ATOM 5010 C C . LEU A 1 306 ? 3.794 35.247 6.203 1.00 18.22 421 LEU A C 1
ATOM 5011 O O . LEU A 1 306 ? 4.760 34.483 6.181 1.00 19.30 421 LEU A O 1
ATOM 5027 N N . GLY A 1 307 ? 3.268 35.764 5.099 1.00 19.26 422 GLY A N 1
ATOM 5028 C CA . GLY A 1 307 ? 3.801 35.496 3.784 1.00 20.79 422 GLY A CA 1
ATOM 5029 C C . GLY A 1 307 ? 4.679 36.570 3.171 1.00 21.75 422 GLY A C 1
ATOM 5030 O O . GLY A 1 307 ? 4.965 36.495 1.970 1.00 22.60 422 GLY A O 1
ATOM 5034 N N . SER A 1 308 ? 5.123 37.559 3.936 1.00 22.07 423 SER A N 1
ATOM 5035 C CA . SER A 1 308 ? 5.920 38.656 3.404 1.00 23.91 423 SER A CA 1
ATOM 5036 C C . SER A 1 308 ? 7.294 38.739 4.063 1.00 24.55 423 SER A C 1
ATOM 5037 O O . SER A 1 308 ? 7.414 38.669 5.289 1.00 25.19 423 SER A O 1
ATOM 5045 N N . ARG A 1 309 ? 8.328 38.964 3.247 1.00 25.44 424 ARG A N 1
ATOM 5046 C CA . ARG A 1 309 ? 9.671 39.176 3.773 1.00 27.28 424 ARG A CA 1
ATOM 5047 C C . ARG A 1 309 ? 9.859 40.588 4.303 1.00 27.52 424 ARG A C 1
ATOM 5048 O O . ARG A 1 309 ? 10.837 40.851 5.029 1.00 28.34 424 ARG A O 1
ATOM 5069 N N . ARG A 1 310 ? 8.961 41.500 3.946 1.00 26.62 425 ARG A N 1
ATOM 5070 C CA . ARG A 1 310 ? 9.075 42.882 4.375 1.00 28.93 425 ARG A CA 1
ATOM 5071 C C . ARG A 1 310 ? 8.603 43.036 5.811 1.00 25.99 425 ARG A C 1
ATOM 5072 O O . ARG A 1 310 ? 7.730 42.303 6.283 1.00 24.58 425 ARG A O 1
ATOM 5093 N N . VAL A 1 311 ? 9.222 43.983 6.515 1.00 26.56 426 VAL A N 1
ATOM 5094 C CA . VAL A 1 311 ? 8.892 44.271 7.902 1.00 26.74 426 VAL A CA 1
ATOM 5095 C C . VAL A 1 311 ? 8.425 45.713 8.022 1.00 28.20 426 VAL A C 1
ATOM 5096 O O . VAL A 1 311 ? 8.696 46.567 7.167 1.00 28.95 426 VAL A O 1
ATOM 5109 N N . LYS A 1 312 ? 7.709 45.979 9.108 1.00 28.21 427 LYS A N 1
ATOM 5110 C CA . LYS A 1 312 ? 7.202 47.312 9.389 1.00 29.47 427 LYS A CA 1
ATOM 5111 C C . LYS A 1 312 ? 7.354 47.595 10.875 1.00 29.22 427 LYS A C 1
ATOM 5112 O O . LYS A 1 312 ? 7.372 46.663 11.693 1.00 26.57 427 LYS A O 1
ATOM 5131 N N . PRO A 1 313 ? 7.456 48.863 11.258 1.00 32.93 428 PRO A N 1
ATOM 5132 C CA . PRO A 1 313 ? 7.534 49.178 12.682 1.00 35.01 428 PRO A CA 1
ATOM 5133 C C . PRO A 1 313 ? 6.246 48.800 13.383 1.00 35.96 428 PRO A C 1
ATOM 5134 O O . PRO A 1 313 ? 5.153 48.886 12.819 1.00 36.95 428 PRO A O 1
ATOM 5145 N N . THR A 1 314 ? 6.385 48.387 14.638 1.00 35.97 429 THR A N 1
ATOM 5146 C CA . THR A 1 314 ? 5.246 48.235 15.529 1.00 36.29 429 THR A CA 1
ATOM 5147 C C . THR A 1 314 ? 5.037 49.447 16.426 1.00 39.27 429 THR A C 1
ATOM 5148 O O . THR A 1 314 ? 4.011 49.525 17.100 1.00 40.78 429 THR A O 1
ATOM 5159 N N . ARG A 1 315 ? 5.980 50.382 16.453 1.00 41.77 430 ARG A N 1
ATOM 5160 C CA . ARG A 1 315 ? 5.917 51.523 17.353 1.00 44.38 430 ARG A CA 1
ATOM 5161 C C . ARG A 1 315 ? 6.881 52.575 16.830 1.00 45.97 430 ARG A C 1
ATOM 5162 O O . ARG A 1 315 ? 7.788 52.274 16.054 1.00 45.63 430 ARG A O 1
ATOM 5183 N N . ASN A 1 316 ? 6.684 53.811 17.271 1.00 48.88 431 ASN A N 1
ATOM 5184 C CA . ASN A 1 316 ? 7.591 54.872 16.865 1.00 51.61 431 ASN A CA 1
ATOM 5185 C C . ASN A 1 316 ? 8.941 54.709 17.554 1.00 50.75 431 ASN A C 1
ATOM 5186 O O . ASN A 1 316 ? 9.048 54.122 18.633 1.00 49.40 431 ASN A O 1
ATOM 5197 N N . GLN A 1 317 ? 9.983 55.221 16.908 1.00 51.70 432 GLN A N 1
ATOM 5198 C CA . GLN A 1 317 ? 11.272 55.321 17.568 1.00 53.07 432 GLN A CA 1
ATOM 5199 C C . GLN A 1 317 ? 11.174 56.308 18.721 1.00 52.95 432 GLN A C 1
ATOM 5200 O O . GLN A 1 317 ? 10.338 57.216 18.722 1.00 52.26 432 GLN A O 1
ATOM 5214 N N . THR A 1 318 ? 12.034 56.118 19.717 1.00 53.90 433 THR A N 1
ATOM 5215 C CA . THR A 1 318 ? 12.010 56.942 20.916 1.00 54.21 433 THR A CA 1
ATOM 5216 C C . THR A 1 318 ? 13.436 57.239 21.357 1.00 53.14 433 THR A C 1
ATOM 5217 O O . THR A 1 318 ? 14.368 56.486 21.058 1.00 52.34 433 THR A O 1
ATOM 5228 N N . ASP A 1 319 ? 13.597 58.359 22.058 1.00 52.80 434 ASP A N 1
ATOM 5229 C CA . ASP A 1 319 ? 14.874 58.728 22.653 1.00 53.52 434 ASP A CA 1
ATOM 5230 C C . ASP A 1 319 ? 15.035 58.192 24.072 1.00 52.79 434 ASP A C 1
ATOM 5231 O O . ASP A 1 319 ? 15.983 58.572 24.762 1.00 52.52 434 ASP A O 1
ATOM 5240 N N . ARG A 1 320 ? 14.138 57.311 24.514 1.00 53.07 435 ARG A N 1
ATOM 5241 C CA . ARG A 1 320 ? 14.251 56.629 25.803 1.00 54.11 435 ARG A CA 1
ATOM 5242 C C . ARG A 1 320 ? 14.036 55.139 25.565 1.00 53.31 435 ARG A C 1
ATOM 5243 O O . ARG A 1 320 ? 13.034 54.561 26.002 1.00 53.94 435 ARG A O 1
ATOM 5264 N N . PRO A 1 321 ? 14.967 54.483 24.866 1.00 52.21 436 PRO A N 1
ATOM 5265 C CA . PRO A 1 321 ? 14.746 53.077 24.494 1.00 51.82 436 PRO A CA 1
ATOM 5266 C C . PRO A 1 321 ? 14.716 52.117 25.672 1.00 52.32 436 PRO A C 1
ATOM 5267 O O . PRO A 1 321 ? 14.340 50.954 25.480 1.00 51.44 436 PRO A O 1
ATOM 5278 N N . LEU A 1 322 ? 15.093 52.553 26.873 1.00 54.30 437 LEU A N 1
ATOM 5279 C CA . LEU A 1 322 ? 15.187 51.669 28.028 1.00 57.30 437 LEU A CA 1
ATOM 5280 C C . LEU A 1 322 ? 14.040 51.850 29.010 1.00 61.73 437 LEU A C 1
ATOM 5281 O O . LEU A 1 322 ? 14.079 51.270 30.100 1.00 62.12 437 LEU A O 1
ATOM 5297 N N . ASP A 1 323 ? 13.022 52.637 28.660 1.00 66.01 438 ASP A N 1
ATOM 5298 C CA . ASP A 1 323 ? 11.915 52.889 29.575 1.00 70.10 438 ASP A CA 1
ATOM 5299 C C . ASP A 1 323 ? 10.836 51.820 29.515 1.00 74.58 438 ASP A C 1
ATOM 5300 O O . ASP A 1 323 ? 10.113 51.631 30.501 1.00 75.49 438 ASP A O 1
ATOM 5309 N N . ALA A 1 324 ? 10.707 51.116 28.389 1.00 77.62 439 ALA A N 1
ATOM 5310 C CA . ALA A 1 324 ? 9.657 50.115 28.231 1.00 80.29 439 ALA A CA 1
ATOM 5311 C C . ALA A 1 324 ? 10.045 48.776 28.853 1.00 81.59 439 ALA A C 1
ATOM 5312 O O . ALA A 1 324 ? 9.822 48.563 30.049 1.00 82.21 439 ALA A O 1
ATOM 5319 N N . LYS A 1 325 ? 10.656 47.896 28.048 1.00 81.46 440 LYS A N 1
ATOM 5320 C CA . LYS A 1 325 ? 10.834 46.468 28.322 1.00 80.23 440 LYS A CA 1
ATOM 5321 C C . LYS A 1 325 ? 9.904 45.695 27.395 1.00 73.66 440 LYS A C 1
ATOM 5322 O O . LYS A 1 325 ? 8.696 45.954 27.367 1.00 72.99 440 LYS A O 1
ATOM 5341 N N . ASP A 1 326 ? 10.446 44.761 26.621 1.00 67.83 441 ASP A N 1
ATOM 5342 C CA . ASP A 1 326 ? 9.628 44.089 25.625 1.00 61.94 441 ASP A CA 1
ATOM 5343 C C . ASP A 1 326 ? 8.518 43.284 26.300 1.00 58.33 441 ASP A C 1
ATOM 5344 O O . ASP A 1 326 ? 8.625 42.865 27.456 1.00 56.96 441 ASP A O 1
ATOM 5353 N N . GLU A 1 327 ? 7.439 43.072 25.544 1.00 56.94 442 GLU A N 1
ATOM 5354 C CA . GLU A 1 327 ? 6.217 42.496 26.099 1.00 55.71 442 GLU A CA 1
ATOM 5355 C C . GLU A 1 327 ? 6.479 41.179 26.825 1.00 53.79 442 GLU A C 1
ATOM 5356 O O . GLU A 1 327 ? 5.905 40.927 27.891 1.00 52.40 442 GLU A O 1
ATOM 5368 N N . PHE A 1 328 ? 7.330 40.319 26.260 1.00 53.04 443 PHE A N 1
ATOM 5369 C CA . PHE A 1 328 ? 7.535 38.976 26.795 1.00 52.67 443 PHE A CA 1
ATOM 5370 C C . PHE A 1 328 ? 8.873 38.800 27.501 1.00 52.10 443 PHE A C 1
ATOM 5371 O O . PHE A 1 328 ? 9.252 37.662 27.803 1.00 52.02 443 PHE A O 1
ATOM 5388 N N . GLY A 1 329 ? 9.585 39.888 27.783 1.00 51.11 444 GLY A N 1
ATOM 5389 C CA . GLY A 1 329 ? 10.820 39.815 28.555 1.00 49.91 444 GLY A CA 1
ATOM 5390 C C . GLY A 1 329 ? 11.892 38.948 27.932 1.00 48.60 444 GLY A C 1
ATOM 5391 O O . GLY A 1 329 ? 12.638 38.270 28.651 1.00 49.03 444 GLY A O 1
ATOM 5395 N N . LEU A 1 330 ? 11.992 38.953 26.608 1.00 46.54 445 LEU A N 1
ATOM 5396 C CA . LEU A 1 330 ? 12.992 38.138 25.933 1.00 45.41 445 LEU A CA 1
ATOM 5397 C C . LEU A 1 330 ? 14.300 38.875 25.688 1.00 43.72 445 LEU A C 1
ATOM 5398 O O . LEU A 1 330 ? 15.311 38.227 25.398 1.00 42.37 445 LEU A O 1
ATOM 5414 N N . LEU A 1 331 ? 14.312 40.206 25.786 1.00 43.37 446 LEU A N 1
ATOM 5415 C CA . LEU A 1 331 ? 15.575 40.924 25.652 1.00 45.01 446 LEU A CA 1
ATOM 5416 C C . LEU A 1 331 ? 16.506 40.606 26.814 1.00 45.98 446 LEU A C 1
ATOM 5417 O O . LEU A 1 331 ? 17.715 40.438 26.619 1.00 45.37 446 LEU A O 1
ATOM 5433 N N . HIS A 1 332 ? 15.959 40.513 28.029 1.00 47.66 447 HIS A N 1
ATOM 5434 C CA . HIS A 1 332 ? 16.743 40.236 29.233 1.00 49.51 447 HIS A CA 1
ATOM 5435 C C . HIS A 1 332 ? 15.990 39.217 30.077 1.00 52.77 447 HIS A C 1
ATOM 5436 O O . HIS A 1 332 ? 15.415 39.544 31.121 1.00 50.41 447 HIS A O 1
ATOM 5450 N N . PRO A 1 333 ? 15.976 37.959 29.647 1.00 58.51 448 PRO A N 1
ATOM 5451 C CA . PRO A 1 333 ? 15.212 36.937 30.360 1.00 63.71 448 PRO A CA 1
ATOM 5452 C C . PRO A 1 333 ? 16.059 36.271 31.430 1.00 70.99 448 PRO A C 1
ATOM 5453 O O . PRO A 1 333 ? 17.297 36.289 31.354 1.00 70.67 448 PRO A O 1
ATOM 5464 N N . PRO A 1 334 ? 15.431 35.674 32.447 1.00 78.64 449 PRO A N 1
ATOM 5465 C CA . PRO A 1 334 ? 16.210 34.957 33.474 1.00 83.70 449 PRO A CA 1
ATOM 5466 C C . PRO A 1 334 ? 17.054 33.804 32.946 1.00 89.04 449 PRO A C 1
ATOM 5467 O O . PRO A 1 334 ? 17.990 33.388 33.640 1.00 89.22 449 PRO A O 1
ATOM 5478 N N . PHE A 1 335 ? 16.763 33.269 31.754 1.00 93.76 450 PHE A N 1
ATOM 5479 C CA . PHE A 1 335 ? 17.556 32.149 31.248 1.00 97.80 450 PHE A CA 1
ATOM 5480 C C . PHE A 1 335 ? 19.000 32.549 30.969 1.00 99.99 450 PHE A C 1
ATOM 5481 O O . PHE A 1 335 ? 19.872 31.674 30.919 1.00 100.44 450 PHE A O 1
ATOM 5498 N N . LYS A 1 336 ? 19.266 33.843 30.774 1.00 101.28 451 LYS A N 1
ATOM 5499 C CA . LYS A 1 336 ? 20.607 34.339 30.497 1.00 102.23 451 LYS A CA 1
ATOM 5500 C C . LYS A 1 336 ? 21.218 35.107 31.661 1.00 106.20 451 LYS A C 1
ATOM 5501 O O . LYS A 1 336 ? 22.423 35.383 31.633 1.00 106.60 451 LYS A O 1
ATOM 5520 N N . ALA A 1 337 ? 20.429 35.458 32.673 1.00 109.51 452 ALA A N 1
ATOM 5521 C CA . ALA A 1 337 ? 20.920 36.230 33.809 1.00 112.54 452 ALA A CA 1
ATOM 5522 C C . ALA A 1 337 ? 22.091 35.529 34.490 1.00 114.57 452 ALA A C 1
ATOM 5523 O O . ALA A 1 337 ? 22.277 34.322 34.342 1.00 115.04 452 ALA A O 1
ATOM 5530 N N . PRO B 1 1 ? 15.993 65.968 6.045 1.00 49.97 116 PRO B N 1
ATOM 5531 C CA . PRO B 1 1 ? 17.160 65.106 5.832 1.00 49.07 116 PRO B CA 1
ATOM 5532 C C . PRO B 1 1 ? 17.019 63.739 6.490 1.00 45.07 116 PRO B C 1
ATOM 5533 O O . PRO B 1 1 ? 16.315 63.594 7.483 1.00 45.45 116 PRO B O 1
ATOM 5544 N N . TYR B 1 2 ? 17.696 62.740 5.938 1.00 40.88 117 TYR B N 1
ATOM 5545 C CA . TYR B 1 2 ? 17.637 61.407 6.516 1.00 36.80 117 TYR B CA 1
ATOM 5546 C C . TYR B 1 2 ? 18.131 61.436 7.956 1.00 35.08 117 TYR B C 1
ATOM 5547 O O . TYR B 1 2 ? 19.057 62.177 8.297 1.00 34.88 117 TYR B O 1
ATOM 5565 N N . SER B 1 3 ? 17.504 60.620 8.803 1.00 33.34 118 SER B N 1
ATOM 5566 C CA . SER B 1 3 ? 17.911 60.467 10.195 1.00 32.43 118 SER B CA 1
ATOM 5567 C C . SER B 1 3 ? 17.766 59.010 10.595 1.00 31.22 118 SER B C 1
ATOM 5568 O O . SER B 1 3 ? 16.743 58.377 10.304 1.00 30.82 118 SER B O 1
ATOM 5576 N N . LEU B 1 4 ? 18.794 58.485 11.264 1.00 29.90 119 LEU B N 1
ATOM 5577 C CA . LEU B 1 4 ? 18.732 57.140 11.813 1.00 30.79 119 LEU B CA 1
ATOM 5578 C C . LEU B 1 4 ? 17.713 57.020 12.938 1.00 31.50 119 LEU B C 1
ATOM 5579 O O . LEU B 1 4 ? 17.294 55.902 13.255 1.00 31.67 119 LEU B O 1
ATOM 5595 N N . GLY B 1 5 ? 17.318 58.132 13.558 1.00 32.55 120 GLY B N 1
ATOM 5596 C CA . GLY B 1 5 ? 16.328 58.098 14.601 1.00 33.96 120 GLY B CA 1
ATOM 5597 C C . GLY B 1 5 ? 16.427 59.311 15.494 1.00 35.80 120 GLY B C 1
ATOM 5598 O O . GLY B 1 5 ? 17.355 60.116 15.378 1.00 35.39 120 GLY B O 1
ATOM 5602 N N . PRO B 1 6 ? 15.461 59.474 16.398 1.00 37.71 121 PRO B N 1
ATOM 5603 C CA . PRO B 1 6 ? 15.464 60.652 17.272 1.00 38.75 121 PRO B CA 1
ATOM 5604 C C . PRO B 1 6 ? 16.762 60.745 18.056 1.00 38.45 121 PRO B C 1
ATOM 5605 O O . PRO B 1 6 ? 17.319 59.738 18.494 1.00 37.46 121 PRO B O 1
ATOM 5616 N N . LYS B 1 7 ? 17.226 61.975 18.243 1.00 39.34 122 LYS B N 1
ATOM 5617 C CA . LYS B 1 7 ? 18.525 62.211 18.857 1.00 39.98 122 LYS B CA 1
ATOM 5618 C C . LYS B 1 7 ? 18.523 61.796 20.323 1.00 39.10 122 LYS B C 1
ATOM 5619 O O . LYS B 1 7 ? 17.689 62.253 21.111 1.00 38.63 122 LYS B O 1
ATOM 5638 N N . ILE B 1 8 ? 19.480 60.947 20.687 1.00 38.85 123 ILE B N 1
ATOM 5639 C CA . ILE B 1 8 ? 19.781 60.615 22.075 1.00 38.93 123 ILE B CA 1
ATOM 5640 C C . ILE B 1 8 ? 21.111 61.274 22.417 1.00 39.90 123 ILE B C 1
ATOM 5641 O O . ILE B 1 8 ? 22.091 61.119 21.678 1.00 40.28 123 ILE B O 1
ATOM 5657 N N . SER B 1 9 ? 21.143 62.031 23.515 1.00 40.81 124 SER B N 1
ATOM 5658 C CA . SER B 1 9 ? 22.353 62.736 23.915 1.00 41.56 124 SER B CA 1
ATOM 5659 C C . SER B 1 9 ? 22.939 6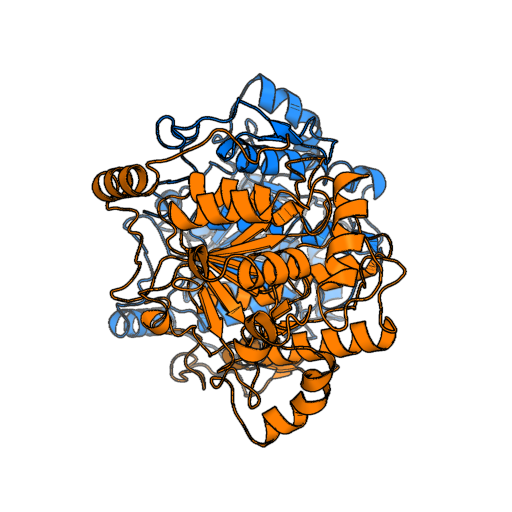2.258 25.231 1.00 42.09 124 SER B C 1
ATOM 5660 O O . SER B 1 9 ? 24.053 62.673 25.576 1.00 42.49 124 SER B O 1
ATOM 5668 N N . ASP B 1 10 ? 22.241 61.391 25.963 1.00 41.87 125 ASP B N 1
ATOM 5669 C CA . ASP B 1 10 ? 22.673 60.962 27.284 1.00 42.27 125 ASP B CA 1
ATOM 5670 C C . ASP B 1 10 ? 22.749 59.447 27.362 1.00 39.34 125 ASP B C 1
ATOM 5671 O O . ASP B 1 10 ? 22.478 58.865 28.413 1.00 40.58 125 ASP B O 1
ATOM 5680 N N . TRP B 1 11 ? 23.115 58.795 26.255 1.00 35.98 126 TRP B N 1
ATOM 5681 C CA . TRP B 1 11 ? 23.098 57.334 26.218 1.00 33.74 126 TRP B CA 1
ATOM 5682 C C . TRP B 1 11 ? 24.064 56.748 27.238 1.00 34.36 126 TRP B C 1
ATOM 5683 O O . TRP B 1 11 ? 23.784 55.704 27.838 1.00 34.01 126 TRP B O 1
ATOM 5704 N N . ASP B 1 12 ? 25.203 57.410 27.465 1.00 35.32 127 ASP B N 1
ATOM 5705 C CA . ASP B 1 12 ? 26.144 56.884 28.449 1.00 36.51 127 ASP B CA 1
ATOM 5706 C C . ASP B 1 12 ? 25.525 56.864 29.842 1.00 37.32 127 ASP B C 1
ATOM 5707 O O . ASP B 1 12 ? 25.705 55.898 30.589 1.00 36.58 127 ASP B O 1
ATOM 5716 N N . GLU B 1 13 ? 24.789 57.923 30.206 1.00 39.55 128 GLU B N 1
ATOM 5717 C CA . GLU B 1 13 ? 24.110 57.957 31.500 1.00 42.53 128 GLU B CA 1
ATOM 5718 C C . GLU B 1 13 ? 22.992 56.921 31.559 1.00 40.61 128 GLU B C 1
ATOM 5719 O O . GLU B 1 13 ? 22.799 56.263 32.588 1.00 40.50 128 GLU B O 1
ATOM 5731 N N . GLN B 1 14 ? 22.252 56.756 30.463 1.00 39.09 129 GLN B N 1
ATOM 5732 C CA . GLN B 1 14 ? 21.179 55.768 30.442 1.00 38.89 129 GLN B CA 1
ATOM 5733 C C . GLN B 1 14 ? 21.724 54.365 30.670 1.00 37.74 129 GLN B C 1
ATOM 5734 O O . GLN B 1 14 ? 21.157 53.590 31.449 1.00 37.93 129 GLN B O 1
ATOM 5748 N N . ARG B 1 15 ? 22.818 54.016 29.985 1.00 36.55 130 ARG B N 1
ATOM 5749 C CA . ARG B 1 15 ? 23.413 52.691 30.148 1.00 36.01 130 ARG B CA 1
ATOM 5750 C C . ARG B 1 15 ? 23.938 52.502 31.558 1.00 36.90 130 ARG B C 1
ATOM 5751 O O . ARG B 1 15 ? 23.774 51.434 32.156 1.00 35.92 130 ARG B O 1
ATOM 5772 N N . ARG B 1 16 ? 24.622 53.519 32.083 1.00 39.38 131 ARG B N 1
ATOM 5773 C CA . ARG B 1 16 ? 25.119 53.466 33.450 1.00 42.92 131 ARG B CA 1
ATOM 5774 C C . ARG B 1 16 ? 23.989 53.130 34.411 1.00 42.67 131 ARG B C 1
ATOM 5775 O O . ARG B 1 16 ? 24.095 52.201 35.220 1.00 42.45 131 ARG B O 1
ATOM 5796 N N . ASP B 1 17 ? 22.882 53.869 34.312 1.00 43.03 132 ASP B N 1
ATOM 5797 C CA . ASP B 1 17 ? 21.751 53.637 35.201 1.00 43.73 132 ASP B CA 1
ATOM 5798 C C . ASP B 1 17 ? 21.181 52.236 35.005 1.00 41.10 132 ASP B C 1
ATOM 5799 O O . ASP B 1 17 ? 20.876 51.541 35.981 1.00 41.20 132 ASP B O 1
ATOM 5808 N 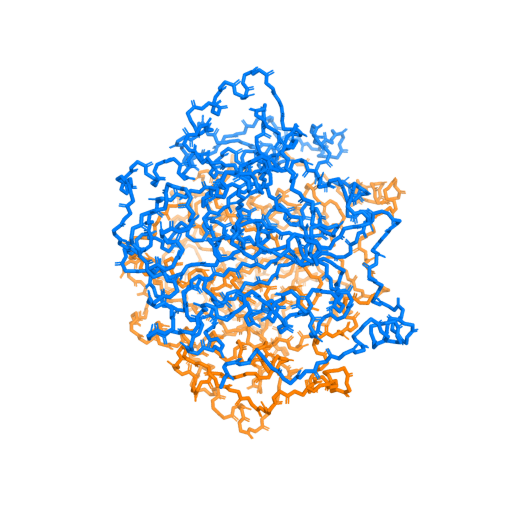N . TRP B 1 18 ? 21.056 51.791 33.751 1.00 38.70 133 TRP B N 1
ATOM 5809 C CA . TRP B 1 18 ? 20.499 50.465 33.489 1.00 36.17 133 TRP B CA 1
ATOM 5810 C C . TRP B 1 18 ? 21.392 49.373 34.060 1.00 35.86 133 TRP B C 1
ATOM 5811 O O . TRP B 1 18 ? 20.904 48.426 34.685 1.00 36.35 133 TRP B O 1
ATOM 5832 N N . LEU B 1 19 ? 22.706 49.484 33.850 1.00 34.79 134 LEU B N 1
ATOM 5833 C CA . LEU B 1 19 ? 23.612 48.441 34.321 1.00 35.77 134 LEU B CA 1
ATOM 5834 C C . LEU B 1 19 ? 23.576 48.316 35.838 1.00 37.80 134 LEU B C 1
ATOM 5835 O O . LEU B 1 19 ? 23.605 47.202 36.375 1.00 37.98 134 LEU B O 1
ATOM 5851 N N . LYS B 1 20 ? 23.509 49.445 36.546 1.00 39.96 135 LYS B N 1
ATOM 5852 C CA . LYS B 1 20 ? 23.431 49.396 38.004 1.00 43.54 135 LYS B CA 1
ATOM 5853 C C . LYS B 1 20 ? 22.141 48.734 38.462 1.00 44.43 135 LYS B C 1
ATOM 5854 O O . LYS B 1 20 ? 22.127 48.010 39.464 1.00 44.46 135 LYS B O 1
ATOM 5873 N N . GLN B 1 21 ? 21.044 48.969 37.742 1.00 45.62 136 GLN B N 1
ATOM 5874 C CA . GLN B 1 21 ? 19.757 48.400 38.118 1.00 47.54 136 GLN B CA 1
ATOM 5875 C C . GLN B 1 21 ? 19.615 46.938 37.713 1.00 45.12 136 GLN B C 1
ATOM 5876 O O . GLN B 1 21 ? 18.728 46.251 38.231 1.00 45.47 136 GLN B O 1
ATOM 5890 N N . ASN B 1 22 ? 20.458 46.448 36.806 1.00 43.51 137 ASN B N 1
ATOM 5891 C CA . ASN B 1 22 ? 20.360 45.081 36.285 1.00 43.04 137 ASN B CA 1
ATOM 5892 C C . ASN B 1 22 ? 21.702 44.374 36.427 1.00 42.38 137 ASN B C 1
ATOM 5893 O O . ASN B 1 22 ? 22.319 43.965 35.436 1.00 41.63 137 ASN B O 1
ATOM 5904 N N . PRO B 1 23 ? 22.178 44.195 37.661 1.00 43.14 138 PRO B N 1
ATOM 5905 C CA . PRO B 1 23 ? 23.502 43.589 37.854 1.00 43.06 138 PRO B CA 1
ATOM 5906 C C . PRO B 1 23 ? 23.591 42.163 37.363 1.00 43.19 138 PRO B C 1
ATOM 5907 O O . PRO B 1 23 ? 24.707 41.648 37.233 1.00 44.53 138 PRO B O 1
ATOM 5918 N N . SER B 1 24 ? 22.465 41.507 37.085 1.00 42.63 139 SER B N 1
ATOM 5919 C CA . SER B 1 24 ? 22.513 40.184 36.475 1.00 43.24 139 SER B CA 1
ATOM 5920 C C . SER B 1 24 ? 22.987 40.217 35.031 1.00 42.15 139 SER B C 1
ATOM 5921 O O . SER B 1 24 ? 23.224 39.149 34.454 1.00 42.42 139 SER B O 1
ATOM 5929 N N . PHE B 1 25 ? 23.118 41.401 34.431 1.00 40.82 140 PHE B N 1
ATOM 5930 C CA . PHE B 1 25 ? 23.530 41.547 33.036 1.00 39.49 140 PHE B CA 1
ATOM 5931 C C . PHE B 1 25 ? 24.706 42.510 32.978 1.00 37.60 140 PHE B C 1
ATOM 5932 O O . PHE B 1 25 ? 24.596 43.630 32.460 1.00 37.08 140 PHE B O 1
ATOM 5949 N N . PRO B 1 26 ? 25.856 42.099 33.498 1.00 36.77 141 PRO B N 1
ATOM 5950 C CA . PRO B 1 26 ? 27.031 42.972 33.462 1.00 35.61 141 PRO B CA 1
ATOM 5951 C C . PRO B 1 26 ? 27.543 43.145 32.041 1.00 33.53 141 PRO B C 1
ATOM 5952 O O . PRO B 1 26 ? 27.364 42.281 31.181 1.00 33.44 141 PRO B O 1
ATOM 5963 N N . ASN B 1 27 ? 28.181 44.286 31.800 1.00 32.19 142 ASN B N 1
ATOM 5964 C CA . ASN B 1 27 ? 28.726 44.577 30.480 1.00 30.91 142 ASN B CA 1
ATOM 5965 C C . ASN B 1 27 ? 30.119 43.996 30.269 1.00 30.60 142 ASN B C 1
ATOM 5966 O O . ASN B 1 27 ? 30.593 43.973 29.128 1.00 29.74 142 ASN B O 1
ATOM 5977 N N . PHE B 1 28 ? 30.772 43.519 31.329 1.00 32.99 143 PHE B N 1
ATOM 5978 C CA . PHE B 1 28 ? 31.980 42.708 31.234 1.00 35.86 143 PHE B CA 1
ATOM 5979 C C . PHE B 1 28 ? 31.672 41.348 31.848 1.00 39.07 143 PHE B C 1
ATOM 5980 O O . PHE B 1 28 ? 31.241 41.268 33.005 1.00 39.78 143 PHE B O 1
ATOM 5997 N N . VAL B 1 29 ? 31.850 40.288 31.058 1.00 42.10 144 VAL B N 1
ATOM 5998 C CA . VAL B 1 29 ? 31.559 38.936 31.523 1.00 46.27 144 VAL B CA 1
ATOM 5999 C C . VAL B 1 29 ? 32.710 38.361 32.335 1.00 50.51 144 VAL B C 1
ATOM 6000 O O . VAL B 1 29 ? 32.522 37.368 33.047 1.00 52.29 144 VAL B O 1
ATOM 6013 N N . ALA B 1 30 ? 33.892 38.954 32.240 1.00 52.67 145 ALA B N 1
ATOM 6014 C CA . ALA B 1 30 ? 35.048 38.575 33.038 1.00 55.38 145 ALA B CA 1
ATOM 6015 C C . ALA B 1 30 ? 35.893 39.823 33.228 1.00 57.80 145 ALA B C 1
ATOM 6016 O O . ALA B 1 30 ? 35.724 40.804 32.495 1.00 57.04 145 ALA B O 1
ATOM 6023 N N . PRO B 1 31 ? 36.808 39.823 34.211 1.00 60.69 146 PRO B N 1
ATOM 6024 C CA . PRO B 1 31 ? 37.568 41.044 34.527 1.00 61.45 146 PRO B CA 1
ATOM 6025 C C . PRO B 1 31 ? 37.930 41.937 33.346 1.00 60.84 146 PRO B C 1
ATOM 6026 O O . PRO B 1 31 ? 37.694 43.149 33.403 1.00 62.27 146 PRO B O 1
ATOM 6037 N N . ASN B 1 32 ? 38.497 41.372 32.276 1.00 58.22 147 ASN B N 1
ATOM 6038 C CA . ASN B 1 32 ? 38.896 42.169 31.117 1.00 55.79 147 ASN B CA 1
ATOM 6039 C C . ASN B 1 32 ? 38.280 41.638 29.825 1.00 49.95 147 ASN B C 1
ATOM 6040 O O . ASN B 1 32 ? 38.851 41.809 28.745 1.00 48.96 147 ASN B O 1
ATOM 6051 N N . LYS B 1 33 ? 37.117 40.998 29.917 1.00 45.30 148 LYS B N 1
ATOM 6052 C CA . LYS B 1 33 ? 36.441 40.422 28.755 1.00 41.13 148 LYS B CA 1
ATOM 6053 C C . LYS B 1 33 ? 35.110 41.142 28.577 1.00 35.54 148 LYS B C 1
ATOM 6054 O O . LYS B 1 33 ? 34.153 40.874 29.323 1.00 35.19 148 LYS B O 1
ATOM 6073 N N . PRO B 1 34 ? 34.993 42.073 27.634 1.00 32.31 149 PRO B N 1
ATOM 6074 C CA . PRO B 1 34 ? 33.701 42.738 27.431 1.00 29.95 149 PRO B CA 1
ATOM 6075 C C . PRO B 1 34 ? 32.669 41.753 26.911 1.00 27.50 149 PRO B C 1
ATOM 6076 O O . PRO B 1 34 ? 33.001 40.751 26.276 1.00 28.14 149 PRO B O 1
ATOM 6087 N N . ARG B 1 35 ? 31.399 42.036 27.197 1.00 25.29 150 ARG B N 1
ATOM 6088 C CA . ARG B 1 35 ? 30.319 41.283 26.568 1.00 24.15 150 ARG B CA 1
ATOM 6089 C C . ARG B 1 35 ? 30.186 41.729 25.118 1.00 22.99 150 ARG B C 1
ATOM 6090 O O . ARG B 1 35 ? 30.059 42.927 24.842 1.00 23.26 150 ARG B O 1
ATOM 6111 N N . VAL B 1 36 ? 30.226 40.768 24.196 1.00 21.58 151 VAL B N 1
ATOM 6112 C CA . VAL B 1 36 ? 30.265 41.035 22.761 1.00 21.79 151 VAL B CA 1
ATOM 6113 C C . VAL B 1 36 ? 29.098 40.344 22.071 1.00 21.49 151 VAL B C 1
ATOM 6114 O O . VAL B 1 36 ? 28.793 39.179 22.354 1.00 22.56 151 VAL B O 1
ATOM 6127 N N . LEU B 1 37 ? 28.472 41.059 21.135 1.00 20.12 152 LEU B N 1
ATOM 6128 C CA . LEU B 1 37 ? 27.476 40.499 20.227 1.00 19.26 152 LEU B CA 1
ATOM 6129 C C . LEU B 1 37 ? 28.045 40.582 18.816 1.00 18.92 152 LEU B C 1
ATOM 6130 O O . LEU B 1 37 ? 28.375 41.678 18.342 1.00 19.13 152 LEU B O 1
ATOM 6146 N N . LEU B 1 38 ? 28.191 39.433 18.161 1.00 17.44 153 LEU B N 1
ATOM 6147 C CA . LEU B 1 38 ? 28.586 39.395 16.755 1.00 17.37 153 LEU B CA 1
ATOM 6148 C C . LEU B 1 38 ? 27.332 39.481 15.899 1.00 17.64 153 LEU B C 1
ATOM 6149 O O . LEU B 1 38 ? 26.344 38.783 16.149 1.00 18.60 153 LEU B O 1
ATOM 6165 N N . VAL B 1 39 ? 27.358 40.374 14.919 1.00 17.38 154 VAL B N 1
ATOM 6166 C CA . VAL B 1 39 ? 26.198 40.658 14.094 1.00 17.48 154 VAL B CA 1
ATOM 6167 C C . VAL B 1 39 ? 26.589 40.415 12.651 1.00 16.81 154 VAL B C 1
ATOM 6168 O O . VAL B 1 39 ? 27.621 40.921 12.187 1.00 17.19 154 VAL B O 1
ATOM 6181 N N . THR B 1 40 ? 25.747 39.673 11.939 1.00 16.70 155 THR B N 1
ATOM 6182 C CA . THR B 1 40 ? 25.938 39.412 10.525 1.00 16.61 155 THR B CA 1
ATOM 6183 C C . THR B 1 40 ? 24.560 39.383 9.884 1.00 17.92 155 THR B C 1
ATOM 6184 O O . THR B 1 40 ? 23.538 39.638 10.539 1.00 17.91 155 THR B O 1
ATOM 6195 N N . GLY B 1 41 ? 24.516 39.114 8.589 1.00 19.04 156 GLY B N 1
ATOM 6196 C CA . GLY B 1 41 ? 23.221 39.028 7.954 1.00 20.01 156 GLY B CA 1
ATOM 6197 C C . GLY B 1 41 ? 23.328 38.824 6.464 1.00 20.07 156 GLY B C 1
ATOM 6198 O O . GLY B 1 41 ? 24.416 38.819 5.879 1.00 20.44 156 GLY B O 1
ATOM 6202 N N . SER B 1 42 ? 22.156 38.656 5.862 1.00 20.13 157 SER B N 1
ATOM 6203 C CA . SER B 1 42 ? 22.056 38.504 4.422 1.00 21.58 157 SER B CA 1
ATOM 6204 C C . SER B 1 42 ? 20.650 38.886 3.988 1.00 23.48 157 SER B C 1
ATOM 6205 O O . SER B 1 42 ? 19.739 39.046 4.803 1.00 22.51 157 SER B O 1
ATOM 6213 N N . ALA B 1 43 ? 20.499 39.068 2.685 1.00 28.80 158 ALA B N 1
ATOM 6214 C CA . ALA B 1 43 ? 19.237 39.542 2.149 1.00 32.35 158 ALA B CA 1
ATOM 6215 C C . ALA B 1 43 ? 18.163 38.480 2.357 1.00 33.43 158 ALA B C 1
ATOM 6216 O O . ALA B 1 43 ? 18.447 37.281 2.309 1.00 35.65 158 ALA B O 1
ATOM 6223 N N . PRO B 1 44 ? 16.919 38.891 2.607 1.00 32.95 159 PRO B N 1
ATOM 6224 C CA . PRO B 1 44 ? 15.888 37.900 2.935 1.00 33.75 159 PRO B CA 1
ATOM 6225 C C . PRO B 1 44 ? 15.506 36.992 1.781 1.00 35.77 159 PRO B C 1
ATOM 6226 O O . PRO B 1 44 ? 14.950 35.921 2.028 1.00 39.98 159 PRO B O 1
ATOM 6237 N N . LYS B 1 45 ? 15.765 37.354 0.569 1.00 34.03 160 LYS B N 1
ATOM 6238 C CA . LYS B 1 45 ? 15.263 36.491 -0.487 1.00 33.89 160 LYS B CA 1
ATOM 6239 C C . LYS B 1 45 ? 16.300 35.435 -0.862 1.00 28.85 160 LYS B C 1
ATOM 6240 O O . LYS B 1 45 ? 17.491 35.584 -0.572 1.00 28.26 160 LYS B O 1
ATOM 6259 N N . PRO B 1 46 ? 15.869 34.342 -1.490 1.00 26.32 161 PRO B N 1
ATOM 6260 C CA . PRO B 1 46 ? 16.830 33.365 -2.012 1.00 25.12 161 PRO B CA 1
ATOM 6261 C C . PRO B 1 46 ? 17.810 34.005 -2.983 1.00 25.32 161 PRO B C 1
ATOM 6262 O O . PRO B 1 46 ? 17.481 34.947 -3.704 1.00 26.52 161 PRO B O 1
ATOM 6273 N N . CYS B 1 47 ? 19.028 33.472 -3.002 1.00 24.58 162 CYS B N 1
ATOM 6274 C CA . CYS B 1 47 ? 20.046 33.979 -3.912 1.00 26.08 162 CYS B CA 1
ATOM 6275 C C . CYS B 1 47 ? 19.621 33.758 -5.356 1.00 27.58 162 CYS B C 1
ATOM 6276 O O . CYS B 1 47 ? 19.092 32.705 -5.707 1.00 27.96 162 CYS B O 1
ATOM 6283 N N . GLU B 1 48 ? 19.850 34.771 -6.195 1.00 31.20 163 GLU B N 1
ATOM 6284 C CA . GLU B 1 48 ? 19.592 34.623 -7.625 1.00 36.69 163 GLU B CA 1
ATOM 6285 C C . GLU B 1 48 ? 20.391 33.461 -8.204 1.00 35.08 163 GLU B C 1
ATOM 6286 O O . GLU B 1 48 ? 19.907 32.737 -9.085 1.00 35.82 163 GLU B O 1
ATOM 6298 N N . ASN B 1 49 ? 21.626 33.275 -7.730 1.00 31.88 164 ASN B N 1
ATOM 6299 C CA . ASN B 1 49 ? 22.405 32.081 -8.019 1.00 31.58 164 ASN B CA 1
ATOM 6300 C C . ASN B 1 49 ? 22.214 31.145 -6.838 1.00 28.56 164 ASN B C 1
ATOM 6301 O O . ASN B 1 49 ? 22.791 31.389 -5.769 1.00 26.48 164 ASN B O 1
ATOM 6312 N N . PRO B 1 50 ? 21.425 30.074 -6.965 1.00 28.11 165 PRO B N 1
ATOM 6313 C CA . PRO B 1 50 ? 20.963 29.373 -5.759 1.00 27.67 165 PRO B CA 1
ATOM 6314 C C . PRO B 1 50 ? 22.079 28.838 -4.891 1.00 25.81 165 PRO B C 1
ATOM 6315 O O . PRO B 1 50 ? 21.920 28.818 -3.665 1.00 24.92 165 PRO B O 1
ATOM 6326 N N . VAL B 1 51 ? 23.211 28.424 -5.473 1.00 26.01 166 VAL B N 1
ATOM 6327 C CA . VAL B 1 51 ? 24.298 27.873 -4.668 1.00 25.66 166 VAL B CA 1
ATOM 6328 C C . VAL B 1 51 ? 24.850 28.893 -3.685 1.00 22.47 166 VAL B C 1
ATOM 6329 O O . VAL B 1 51 ? 25.488 28.512 -2.695 1.00 21.89 166 VAL B O 1
ATOM 6342 N N . GLY B 1 52 ? 24.625 30.189 -3.935 1.00 21.10 167 GLY B N 1
ATOM 6343 C CA . GLY B 1 52 ? 25.043 31.206 -2.988 1.00 20.70 167 GLY B CA 1
ATOM 6344 C C . GLY B 1 52 ? 24.514 30.957 -1.591 1.00 19.91 167 GLY B C 1
ATOM 6345 O O . GLY B 1 52 ? 25.185 31.257 -0.601 1.00 20.28 167 GLY B O 1
ATOM 6349 N N . ASP B 1 53 ? 23.301 30.411 -1.483 1.00 19.24 168 ASP B N 1
ATOM 6350 C CA . ASP B 1 53 ? 22.750 30.155 -0.162 1.00 19.46 168 ASP B CA 1
ATOM 6351 C C . ASP B 1 53 ? 23.517 29.059 0.564 1.00 18.46 168 ASP B C 1
ATOM 6352 O O . ASP B 1 53 ? 23.610 29.085 1.793 1.00 18.59 168 ASP B O 1
ATOM 6361 N N . HIS B 1 54 ? 24.052 28.079 -0.169 1.00 18.21 169 HIS B N 1
ATOM 6362 C CA . HIS B 1 54 ? 24.892 27.067 0.458 1.00 17.98 169 HIS B CA 1
ATOM 6363 C C . HIS B 1 54 ? 26.132 27.697 1.077 1.00 17.32 169 HIS B C 1
ATOM 6364 O O . HIS B 1 54 ? 26.554 27.317 2.179 1.00 17.56 169 HIS B O 1
ATOM 6378 N N . TYR B 1 55 ? 26.723 28.668 0.386 1.00 16.98 170 TYR B N 1
ATOM 6379 C CA . TYR B 1 55 ? 27.899 29.343 0.917 1.00 17.76 170 TYR B CA 1
ATOM 6380 C C . TYR B 1 55 ? 27.549 30.243 2.096 1.00 17.54 170 TYR B C 1
ATOM 6381 O O . TYR B 1 55 ? 28.333 30.337 3.043 1.00 18.32 170 TYR B O 1
ATOM 6399 N N . LEU B 1 56 ? 26.358 30.850 2.102 1.00 16.83 171 LEU B N 1
ATOM 6400 C CA . LEU B 1 56 ? 25.909 31.565 3.295 1.00 16.57 171 LEU B CA 1
ATOM 6401 C C . LEU B 1 56 ? 25.747 30.617 4.477 1.00 15.68 171 LEU B C 1
ATOM 6402 O O . LEU B 1 56 ? 26.043 30.978 5.622 1.00 16.07 171 LEU B O 1
ATOM 6418 N N . LEU B 1 57 ? 25.276 29.398 4.217 1.00 16.49 172 LEU B N 1
ATOM 6419 C CA . LEU B 1 57 ? 25.103 28.422 5.285 1.00 17.02 172 LEU B CA 1
ATOM 6420 C C . LEU B 1 57 ? 26.445 27.993 5.860 1.00 16.71 172 LEU B C 1
ATOM 6421 O O . LEU B 1 57 ? 26.618 27.935 7.090 1.00 17.15 172 LEU B O 1
ATOM 6437 N N . LYS B 1 58 ? 27.420 27.709 4.987 1.00 16.80 173 LYS B N 1
ATOM 6438 C CA . LYS B 1 58 ? 28.757 27.384 5.467 1.00 17.28 173 LYS B CA 1
ATOM 6439 C C . LYS B 1 58 ? 29.335 28.536 6.278 1.00 16.58 173 LYS B C 1
ATOM 6440 O O . LYS B 1 58 ? 29.995 28.317 7.310 1.00 16.87 173 LYS B O 1
ATOM 6459 N N A SER B 1 59 ? 29.102 29.768 5.821 0.64 16.07 174 SER B N 1
ATOM 6460 N N B SER B 1 59 ? 29.075 29.773 5.846 0.36 16.85 174 SER B N 1
ATOM 6461 C CA A SER B 1 59 ? 29.607 30.942 6.527 0.64 16.28 174 SER B CA 1
ATOM 6462 C CA B SER B 1 59 ? 29.622 30.940 6.535 0.36 17.59 174 SER B CA 1
ATOM 6463 C C A SER B 1 59 ? 29.041 31.042 7.936 0.64 15.87 174 SER B C 1
ATOM 6464 C C B SER B 1 59 ? 29.028 31.112 7.927 0.36 16.70 174 SER B C 1
ATOM 6465 O O A SER B 1 59 ? 29.780 31.309 8.889 0.64 16.54 174 SER B O 1
ATOM 6466 O O B SER B 1 59 ? 29.734 31.517 8.856 0.36 16.81 174 SER B O 1
ATOM 6481 N N . ILE B 1 60 ? 27.736 30.833 8.100 1.00 16.24 175 ILE B N 1
ATOM 6482 C CA . ILE B 1 60 ? 27.172 30.960 9.438 1.00 16.06 175 ILE B CA 1
ATOM 6483 C C . ILE B 1 60 ? 27.601 29.801 10.330 1.00 15.66 175 ILE B C 1
ATOM 6484 O O . ILE B 1 60 ? 27.817 29.991 11.530 1.00 16.18 175 ILE B O 1
ATOM 6500 N N . LYS B 1 61 ? 27.748 28.589 9.780 1.00 15.34 176 LYS B N 1
ATOM 6501 C CA . LYS B 1 61 ? 28.309 27.505 10.582 1.00 16.08 176 LYS B CA 1
ATOM 6502 C C . LYS B 1 61 ? 29.667 27.902 11.139 1.00 15.51 176 LYS B C 1
ATOM 6503 O O . LYS B 1 61 ? 29.958 27.677 12.315 1.00 16.07 176 LYS B O 1
ATOM 6522 N N . ASN B 1 62 ? 30.519 28.470 10.287 1.00 15.50 177 ASN B N 1
ATOM 6523 C CA . ASN B 1 62 ? 31.856 28.885 10.694 1.00 15.25 177 ASN B CA 1
ATOM 6524 C C . ASN B 1 62 ? 31.792 29.888 11.835 1.00 15.39 177 ASN B C 1
ATOM 6525 O O . ASN B 1 62 ? 32.567 29.789 12.797 1.00 16.02 177 ASN B O 1
ATOM 6536 N N . LYS B 1 63 ? 30.870 30.857 11.755 1.00 15.24 178 LYS B N 1
ATOM 6537 C CA . LYS B 1 63 ? 30.756 31.846 12.828 1.00 14.68 178 LYS B CA 1
ATOM 6538 C C . LYS B 1 63 ? 30.184 31.228 14.101 1.00 14.97 178 LYS B C 1
ATOM 6539 O O . LYS B 1 63 ? 30.613 31.569 15.210 1.00 16.13 178 LYS B O 1
ATOM 6558 N N . ILE B 1 64 ? 29.239 30.306 13.965 1.00 15.99 179 ILE B N 1
ATOM 6559 C CA . ILE B 1 64 ? 28.720 29.606 15.135 1.00 16.28 179 ILE B CA 1
ATOM 6560 C C . ILE B 1 64 ? 29.856 28.934 15.885 1.00 16.45 179 ILE B C 1
ATOM 6561 O O . ILE B 1 64 ? 29.933 28.989 17.123 1.00 16.71 179 ILE B O 1
ATOM 6577 N N . ASP B 1 65 ? 30.757 28.292 15.154 1.00 16.55 180 ASP B N 1
ATOM 6578 C CA . ASP B 1 65 ? 31.858 27.586 15.803 1.00 16.33 180 ASP B CA 1
ATOM 6579 C C . ASP B 1 65 ? 32.802 28.548 16.535 1.00 17.42 180 ASP B C 1
ATOM 6580 O O . ASP B 1 65 ? 33.140 28.331 17.707 1.00 17.65 180 ASP B O 1
ATOM 6589 N N . TYR B 1 66 ? 33.259 29.603 15.863 1.00 17.33 181 TYR B N 1
ATOM 6590 C CA . TYR B 1 66 ? 34.142 30.555 16.531 1.00 17.35 181 TYR B CA 1
ATOM 6591 C C . TYR B 1 66 ? 33.462 31.137 17.770 1.00 17.00 181 TYR B C 1
ATOM 6592 O O . TYR B 1 66 ? 34.055 31.206 18.854 1.00 17.50 181 TYR B O 1
ATOM 6610 N N . CYS B 1 67 ? 32.203 31.555 17.627 1.00 16.90 182 CYS B N 1
ATOM 6611 C CA . CYS B 1 67 ? 31.524 32.230 18.721 1.00 17.50 182 CYS B CA 1
ATOM 6612 C C . CYS B 1 67 ? 31.187 31.278 19.867 1.00 18.02 182 CYS B C 1
ATOM 6613 O O . CYS B 1 67 ? 31.195 31.700 21.027 1.00 18.96 182 CYS B O 1
ATOM 6621 N N . ARG B 1 68 ? 30.904 30.003 19.578 1.00 18.63 183 ARG B N 1
ATOM 6622 C CA . ARG B 1 68 ? 30.723 29.031 20.652 1.00 18.31 183 ARG B CA 1
ATOM 6623 C C . ARG B 1 68 ? 32.000 28.885 21.467 1.00 19.91 183 ARG B C 1
ATOM 6624 O O . ARG B 1 68 ? 31.968 28.889 22.702 1.00 21.43 183 ARG B O 1
ATOM 6645 N N . ILE B 1 69 ? 33.137 28.748 20.791 1.00 20.28 184 ILE B N 1
ATOM 6646 C CA . ILE B 1 69 ? 34.413 28.606 21.488 1.00 20.72 184 ILE B CA 1
ATOM 6647 C C . ILE B 1 69 ? 34.734 29.851 22.309 1.00 19.97 184 ILE B C 1
ATOM 6648 O O . ILE B 1 69 ? 35.244 29.754 23.431 1.00 21.91 184 ILE B O 1
ATOM 6664 N N . HIS B 1 70 ? 34.483 31.037 21.760 1.00 18.99 185 HIS B N 1
ATOM 6665 C CA . HIS B 1 70 ? 34.952 32.277 22.367 1.00 18.91 185 HIS B CA 1
ATOM 6666 C C . HIS B 1 70 ? 33.903 32.989 23.219 1.00 20.39 185 HIS B C 1
ATOM 6667 O O . HIS B 1 70 ? 34.175 34.086 23.739 1.00 22.06 185 HIS B O 1
ATOM 6682 N N . GLY B 1 71 ? 32.729 32.388 23.391 1.00 20.69 186 GLY B N 1
ATOM 6683 C CA . GLY B 1 71 ? 31.713 32.948 24.272 1.00 21.02 186 GLY B CA 1
ATOM 6684 C C . GLY B 1 71 ? 31.096 34.240 23.782 1.00 21.18 186 GLY B C 1
ATOM 6685 O O . GLY B 1 71 ? 30.912 35.171 24.577 1.00 23.23 186 GLY B O 1
ATOM 6689 N N . ILE B 1 72 ? 30.756 34.309 22.496 1.00 19.41 187 ILE B N 1
ATOM 6690 C CA . ILE B 1 72 ? 30.194 35.493 21.858 1.00 19.32 187 ILE B CA 1
ATOM 6691 C C . ILE B 1 72 ? 28.818 35.116 21.331 1.00 18.98 187 ILE B C 1
ATOM 6692 O O . ILE B 1 72 ? 28.667 34.075 20.686 1.00 20.73 187 ILE B O 1
ATOM 6708 N N A GLU B 1 73 ? 27.819 35.946 21.615 0.56 19.27 188 GLU B N 1
ATOM 6709 N N B GLU B 1 73 ? 27.819 35.948 21.607 0.44 19.27 188 GLU B N 1
ATOM 6710 C CA A GLU B 1 73 ? 26.485 35.712 21.081 0.56 20.44 188 GLU B CA 1
ATOM 6711 C CA B GLU B 1 73 ? 26.485 35.700 21.078 0.44 20.44 188 GLU B CA 1
ATOM 6712 C C A GLU B 1 73 ? 26.426 36.176 19.629 0.56 18.90 188 GLU B C 1
ATOM 6713 C C B GLU B 1 73 ? 26.404 36.193 19.639 0.44 18.90 188 GLU B C 1
ATOM 6714 O O A GLU B 1 73 ? 27.227 37.006 19.191 0.56 19.62 188 GLU B O 1
ATOM 6715 O O B GLU B 1 73 ? 27.162 37.075 19.225 0.44 19.62 188 GLU B O 1
ATOM 6738 N N . ILE B 1 74 ? 25.483 35.605 18.871 1.00 18.08 189 ILE B N 1
ATOM 6739 C CA . ILE B 1 74 ? 25.318 35.918 17.448 1.00 17.32 189 ILE B CA 1
ATOM 6740 C C . ILE B 1 74 ? 23.911 36.431 17.183 1.00 16.42 189 ILE B C 1
ATOM 6741 O O . ILE B 1 74 ? 22.926 35.853 17.659 1.00 17.75 189 ILE B O 1
ATOM 6757 N N . PHE B 1 75 ? 23.822 37.471 16.360 1.00 16.86 190 PHE B N 1
ATOM 6758 C CA . PHE B 1 75 ? 22.559 37.927 15.788 1.00 17.79 190 PHE B CA 1
ATOM 6759 C C . PHE B 1 75 ? 22.695 37.860 14.273 1.00 17.17 190 PHE B C 1
ATOM 6760 O O . PHE B 1 75 ? 23.660 38.397 13.717 1.00 17.70 190 PHE B O 1
ATOM 6777 N N . TYR B 1 76 ? 21.741 37.206 13.607 1.00 17.13 191 TYR B N 1
ATOM 6778 C CA . TYR B 1 76 ? 21.758 37.039 12.151 1.00 17.02 191 TYR B CA 1
ATOM 6779 C C . TYR B 1 76 ? 20.562 37.779 11.568 1.00 17.03 191 TYR B C 1
ATOM 6780 O O . TYR B 1 76 ? 19.420 37.322 11.685 1.00 18.10 191 TYR B O 1
ATOM 6798 N N . ASN B 1 77 ? 20.817 38.906 10.926 1.00 17.25 192 ASN B N 1
ATOM 6799 C CA . ASN B 1 77 ? 19.734 39.730 10.416 1.00 18.05 192 ASN B CA 1
ATOM 6800 C C . ASN B 1 77 ? 19.330 39.328 9.000 1.00 18.65 192 ASN B C 1
ATOM 6801 O O . ASN B 1 77 ? 20.178 39.155 8.121 1.00 19.39 192 ASN B O 1
ATOM 6812 N N . MET B 1 78 ? 18.012 39.257 8.771 1.00 19.57 193 MET B N 1
ATOM 6813 C CA . MET B 1 78 ? 17.474 39.101 7.423 1.00 22.16 193 MET B CA 1
ATOM 6814 C C . MET B 1 78 ? 16.404 40.132 7.090 1.00 27.07 193 MET B C 1
ATOM 6815 O O . MET B 1 78 ? 15.591 39.896 6.192 1.00 32.65 193 MET B O 1
ATOM 6829 N N . ALA B 1 79 ? 16.354 41.243 7.797 1.00 26.12 194 ALA B N 1
ATOM 6830 C CA . ALA B 1 79 ? 15.282 42.215 7.629 1.00 26.85 194 ALA B CA 1
ATOM 6831 C C . ALA B 1 79 ? 15.850 43.562 7.200 1.00 27.04 194 ALA B C 1
ATOM 6832 O O . ALA B 1 79 ? 16.864 44.018 7.733 1.00 28.35 194 ALA B O 1
ATOM 6839 N N . LEU B 1 80 ? 15.188 44.204 6.243 1.00 27.20 195 LEU B N 1
ATOM 6840 C CA . LEU B 1 80 ? 15.542 45.559 5.836 1.00 27.91 195 LEU B CA 1
ATOM 6841 C C . LEU B 1 80 ? 14.735 46.513 6.707 1.00 27.89 195 LEU B C 1
ATOM 6842 O O . LEU B 1 80 ? 13.511 46.600 6.575 1.00 27.65 195 LEU B O 1
ATOM 6858 N N . LEU B 1 81 ? 15.408 47.190 7.637 1.00 29.11 196 LEU B N 1
ATOM 6859 C CA . LEU B 1 81 ? 14.711 48.053 8.580 1.00 30.55 196 LEU B CA 1
ATOM 6860 C C . LEU B 1 81 ? 14.418 49.424 8.001 1.00 32.40 196 LEU B C 1
ATOM 6861 O O . LEU B 1 81 ? 13.581 50.150 8.550 1.00 33.33 196 LEU B O 1
ATOM 6877 N N . ASP B 1 82 ? 15.082 49.783 6.909 1.00 34.14 197 ASP B N 1
ATOM 6878 C CA . ASP B 1 82 ? 15.021 51.133 6.369 1.00 36.05 197 ASP B CA 1
ATOM 6879 C C . ASP B 1 82 ? 15.219 51.029 4.867 1.00 36.64 197 ASP B C 1
ATOM 6880 O O . ASP B 1 82 ? 16.294 50.626 4.409 1.00 37.93 197 ASP B O 1
ATOM 6889 N N . ALA B 1 83 ? 14.189 51.394 4.104 1.00 36.74 198 ALA B N 1
ATOM 6890 C CA . ALA B 1 83 ? 14.260 51.271 2.652 1.00 37.08 198 ALA B CA 1
ATOM 6891 C C . ALA B 1 83 ? 15.322 52.185 2.051 1.00 35.55 198 ALA B C 1
ATOM 6892 O O . ALA B 1 83 ? 15.864 51.876 0.986 1.00 35.93 198 ALA B O 1
ATOM 6899 N N . GLU B 1 84 ? 15.633 53.307 2.704 1.00 33.50 199 GLU B N 1
ATOM 6900 C CA . GLU B 1 84 ? 16.622 54.229 2.152 1.00 33.19 199 GLU B CA 1
ATOM 6901 C C . GLU B 1 84 ? 18.038 53.693 2.294 1.00 31.35 199 GLU B C 1
ATOM 6902 O O . GLU B 1 84 ? 18.913 54.050 1.502 1.00 31.16 199 GLU B O 1
ATOM 6914 N N . MET B 1 85 ? 18.285 52.857 3.299 1.00 30.55 200 MET B N 1
ATOM 6915 C CA . MET B 1 85 ? 19.628 52.352 3.568 1.00 29.51 200 MET B CA 1
ATOM 6916 C C . MET B 1 85 ? 19.715 50.901 3.110 1.00 30.58 200 MET B C 1
ATOM 6917 O O . MET B 1 85 ? 19.873 49.963 3.893 1.00 31.59 200 MET B O 1
ATOM 6931 N N . ALA B 1 86 ? 19.592 50.747 1.800 1.00 31.81 201 ALA B N 1
ATOM 6932 C CA . ALA B 1 86 ? 19.622 49.450 1.160 1.00 34.80 201 ALA B CA 1
ATOM 6933 C C . ALA B 1 86 ? 21.054 48.949 1.034 1.00 34.84 201 ALA B C 1
ATOM 6934 O O . ALA B 1 86 ? 22.024 49.711 1.132 1.00 35.05 201 ALA B O 1
ATOM 6941 N N . GLY B 1 87 ? 21.174 47.645 0.811 1.00 34.26 202 GLY B N 1
ATOM 6942 C CA . GLY B 1 87 ? 22.472 47.066 0.544 1.00 34.20 202 GLY B CA 1
ATOM 6943 C C . GLY B 1 87 ? 23.361 47.122 1.763 1.00 34.12 202 GLY B C 1
ATOM 6944 O O . GLY B 1 87 ? 22.907 46.987 2.906 1.00 35.36 202 GLY B O 1
ATOM 6948 N N A PHE B 1 88 ? 24.649 47.348 1.526 0.60 33.27 203 PHE B N 1
ATOM 6949 N N B PHE B 1 88 ? 24.659 47.324 1.518 0.40 33.27 203 PHE B N 1
ATOM 6950 C CA A PHE B 1 88 ? 25.603 47.320 2.620 0.60 35.02 203 PHE B CA 1
ATOM 6951 C CA B PHE B 1 88 ? 25.621 47.334 2.613 0.40 35.02 203 PHE B CA 1
ATOM 6952 C C A PHE B 1 88 ? 25.386 48.467 3.597 0.60 29.89 203 PHE B C 1
ATOM 6953 C C B PHE B 1 88 ? 25.343 48.446 3.612 0.40 29.89 203 PHE B C 1
ATOM 6954 O O A PHE B 1 88 ? 25.858 48.386 4.734 0.60 30.12 203 PHE B O 1
ATOM 6955 O O B PHE B 1 88 ? 25.727 48.322 4.778 0.40 30.12 203 PHE B O 1
ATOM 6988 N N . TRP B 1 89 ? 24.659 49.515 3.196 1.00 25.81 204 TRP B N 1
ATOM 6989 C CA . TRP B 1 89 ? 24.312 50.578 4.128 1.00 22.71 204 TRP B CA 1
ATOM 6990 C C . TRP B 1 89 ? 23.316 50.118 5.186 1.00 21.55 204 TRP B C 1
ATOM 6991 O O . TRP B 1 89 ? 23.142 50.809 6.198 1.00 21.79 204 TRP B O 1
ATOM 7012 N N . ALA B 1 90 ? 22.678 48.966 4.985 1.00 22.79 205 ALA B N 1
ATOM 7013 C CA . ALA B 1 90 ? 21.669 48.467 5.912 1.00 23.87 205 ALA B CA 1
ATOM 7014 C C . ALA B 1 90 ? 22.237 48.142 7.290 1.00 23.43 205 ALA B C 1
ATOM 7015 O O . ALA B 1 90 ? 21.476 48.078 8.270 1.00 24.23 205 ALA B O 1
ATOM 7022 N N . LYS B 1 91 ? 23.547 47.942 7.402 1.00 22.48 206 LYS B N 1
ATOM 7023 C CA . LYS B 1 91 ? 24.117 47.647 8.707 1.00 23.40 206 LYS B CA 1
ATOM 7024 C C . LYS B 1 91 ? 24.013 48.830 9.665 1.00 21.67 206 LYS B C 1
ATOM 7025 O O . LYS B 1 91 ? 23.975 48.617 10.876 1.00 21.73 206 LYS B O 1
ATOM 7044 N N . LEU B 1 92 ? 23.917 50.074 9.155 1.00 21.86 207 LEU B N 1
ATOM 7045 C CA . LEU B 1 92 ? 23.876 51.228 10.063 1.00 21.76 207 LEU B CA 1
ATOM 7046 C C . LEU B 1 92 ? 22.606 51.246 10.899 1.00 21.30 207 LEU B C 1
ATOM 7047 O O . LEU B 1 92 ? 22.699 51.259 12.144 1.00 22.06 207 LEU B O 1
ATOM 7063 N N . PRO B 1 93 ? 21.403 51.242 10.320 1.00 21.79 208 PRO B N 1
ATOM 7064 C CA . PRO B 1 93 ? 20.200 51.135 11.162 1.00 22.27 208 PRO B CA 1
ATOM 7065 C C . PRO B 1 93 ? 20.165 49.888 12.034 1.00 21.46 208 PRO B C 1
ATOM 7066 O O . PRO B 1 93 ? 19.667 49.946 13.167 1.00 22.44 208 PRO B O 1
ATOM 7077 N N . LEU B 1 94 ? 20.656 48.754 11.534 1.00 20.43 209 LEU B N 1
ATOM 7078 C CA . LEU B 1 94 ? 20.664 47.540 12.338 1.00 19.27 209 LEU B CA 1
ATOM 7079 C C . LEU B 1 94 ? 21.533 47.710 13.580 1.00 19.16 209 LEU B C 1
ATOM 7080 O O . LEU B 1 94 ? 21.116 47.381 14.699 1.00 19.77 209 LEU B O 1
ATOM 7096 N N . ILE B 1 95 ? 22.763 48.186 13.385 1.00 19.44 210 ILE B N 1
ATOM 7097 C CA . ILE B 1 95 ? 23.698 48.370 14.488 1.00 19.57 210 ILE B CA 1
ATOM 7098 C C . ILE B 1 95 ? 23.117 49.308 15.542 1.00 20.75 210 ILE B C 1
ATOM 7099 O O . ILE B 1 95 ? 23.177 49.030 16.746 1.00 20.51 210 ILE B O 1
ATOM 7115 N N . ARG B 1 96 ? 22.547 50.427 15.107 1.00 21.02 211 ARG B N 1
ATOM 7116 C CA . ARG B 1 96 ? 21.954 51.357 16.065 1.00 20.93 211 ARG B CA 1
ATOM 7117 C C . ARG B 1 96 ? 20.861 50.667 16.870 1.00 20.97 211 ARG B C 1
ATO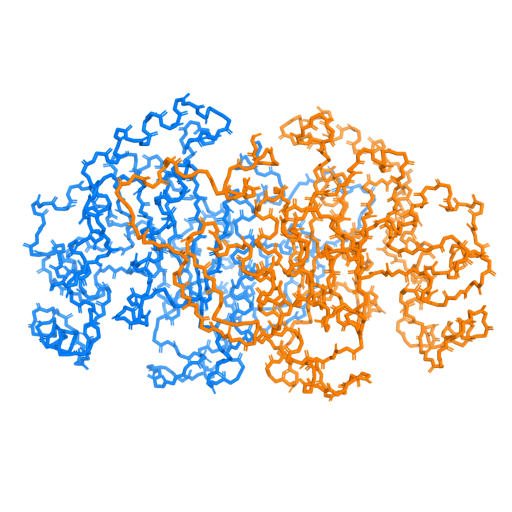M 7118 O O . ARG B 1 96 ? 20.801 50.794 18.099 1.00 22.02 211 ARG B O 1
ATOM 7139 N N . LYS B 1 97 ? 19.980 49.940 16.191 1.00 21.29 212 LYS B N 1
ATOM 7140 C CA . LYS B 1 97 ? 18.889 49.272 16.885 1.00 22.27 212 LYS B CA 1
ATOM 7141 C C . LYS B 1 97 ? 19.414 48.288 17.923 1.00 22.76 212 LYS B C 1
ATOM 7142 O O . LYS B 1 97 ? 18.888 48.205 19.041 1.00 23.33 212 LYS B O 1
ATOM 7161 N N . LEU B 1 98 ? 20.445 47.522 17.570 1.00 21.97 213 LEU B N 1
ATOM 7162 C CA . LEU B 1 98 ? 20.945 46.514 18.493 1.00 21.96 213 LEU B CA 1
ATOM 7163 C C . LEU B 1 98 ? 21.644 47.153 19.685 1.00 21.90 213 LEU B C 1
ATOM 7164 O O . LEU B 1 98 ? 21.454 46.716 20.821 1.00 23.78 213 LEU B O 1
ATOM 7180 N N . LEU B 1 99 ? 22.425 48.209 19.457 1.00 21.61 214 LEU B N 1
ATOM 7181 C CA . LEU B 1 99 ? 23.065 48.903 20.571 1.00 21.90 214 LEU B CA 1
ATOM 7182 C C . LEU B 1 99 ? 22.031 49.426 21.552 1.00 21.84 214 LEU B C 1
ATOM 7183 O O . LEU B 1 99 ? 22.182 49.281 22.769 1.00 22.98 214 LEU B O 1
ATOM 7199 N N . LEU B 1 100 ? 20.984 50.067 21.038 1.00 22.63 215 LEU B N 1
ATOM 7200 C CA . LEU B 1 100 ? 19.984 50.662 21.913 1.00 24.11 215 LEU B CA 1
ATOM 7201 C C . LEU B 1 100 ? 19.101 49.622 22.589 1.00 25.07 215 LEU B C 1
ATOM 7202 O O . LEU B 1 100 ? 18.537 49.909 23.651 1.00 26.60 215 LEU B O 1
ATOM 7218 N N . SER B 1 101 ? 18.955 48.429 22.002 1.00 24.99 216 SER B N 1
ATOM 7219 C CA . SER B 1 101 ? 18.131 47.379 22.583 1.00 25.64 216 SER B CA 1
ATOM 7220 C C . SER B 1 101 ? 18.889 46.500 23.564 1.00 25.79 216 SER B C 1
ATOM 7221 O O . SER B 1 101 ? 18.255 45.822 24.380 1.00 27.17 216 SER B O 1
ATOM 7229 N N . HIS B 1 102 ? 20.220 46.508 23.516 1.00 25.04 217 HIS B N 1
ATOM 7230 C CA . HIS B 1 102 ? 21.063 45.635 24.331 1.00 25.02 217 HIS B CA 1
ATOM 7231 C C . HIS B 1 102 ? 22.081 46.464 25.094 1.00 25.47 217 HIS B C 1
ATOM 7232 O O . HIS B 1 102 ? 23.286 46.425 24.800 1.00 24.78 217 HIS B O 1
ATOM 7246 N N . PRO B 1 103 ? 21.630 47.228 26.090 1.00 27.00 218 PRO B N 1
ATOM 7247 C CA . PRO B 1 103 ? 22.582 48.013 26.893 1.00 27.68 218 PRO B CA 1
ATOM 7248 C C . PRO B 1 103 ? 23.649 47.172 27.556 1.00 27.66 218 PRO B C 1
ATOM 7249 O O . PRO B 1 103 ? 24.700 47.713 27.922 1.00 27.87 218 PRO B O 1
ATOM 7260 N N . GLU B 1 104 ? 23.410 45.868 27.730 1.00 27.21 219 GLU B N 1
ATOM 7261 C CA . GLU B 1 104 ? 24.374 45.007 28.398 1.00 27.55 219 GLU B CA 1
ATOM 7262 C C . GLU B 1 104 ? 25.556 44.651 27.503 1.00 27.16 219 GLU B C 1
ATOM 7263 O O . GLU B 1 104 ? 26.585 44.195 28.011 1.00 28.02 219 GLU B O 1
ATOM 7275 N N . ILE B 1 105 ? 25.438 44.839 26.197 1.00 26.27 220 ILE B N 1
ATOM 7276 C CA . ILE B 1 105 ? 26.547 44.571 25.289 1.00 27.42 220 ILE B CA 1
ATOM 7277 C C . ILE B 1 105 ? 27.509 45.747 25.346 1.00 26.37 220 ILE B C 1
ATOM 7278 O O . ILE B 1 105 ? 27.091 46.907 25.248 1.00 27.22 220 ILE B O 1
ATOM 7294 N N . GLU B 1 106 ? 28.802 45.454 25.493 1.00 25.38 221 GLU B N 1
ATOM 7295 C CA . GLU B 1 106 ? 29.824 46.495 25.491 1.00 25.30 221 GLU B CA 1
ATOM 7296 C C . GLU B 1 106 ? 30.382 46.742 24.092 1.00 23.78 221 GLU B C 1
ATOM 7297 O O . GLU B 1 106 ? 30.633 47.899 23.722 1.00 23.23 221 GLU B O 1
ATOM 7309 N N . PHE B 1 107 ? 30.576 45.675 23.309 1.00 22.89 222 PHE B N 1
ATOM 7310 C CA . PHE B 1 107 ? 31.046 45.784 21.935 1.00 22.24 222 PHE B CA 1
ATOM 7311 C C . PHE B 1 107 ? 30.133 44.998 21.010 1.00 21.98 222 PHE B C 1
ATOM 7312 O O . PHE B 1 107 ? 29.766 43.849 21.296 1.00 22.04 222 PHE B O 1
ATOM 7329 N N . LEU B 1 108 ? 29.789 45.631 19.894 1.00 20.10 223 LEU B N 1
ATOM 7330 C CA . LEU B 1 108 ? 29.129 44.971 18.779 1.00 19.43 223 LEU B CA 1
ATOM 7331 C C . LEU B 1 108 ? 30.194 44.697 17.728 1.00 19.09 223 LEU B C 1
ATOM 7332 O O . LEU B 1 108 ? 30.930 45.609 17.334 1.00 20.48 223 LEU B O 1
ATOM 7348 N N . TRP B 1 109 ? 30.291 43.442 17.294 1.00 17.58 224 TRP B N 1
ATOM 7349 C CA . TRP B 1 109 ? 31.260 43.018 16.286 1.00 17.50 224 TRP B CA 1
ATOM 7350 C C . TRP B 1 109 ? 30.466 42.757 15.013 1.00 17.34 224 TRP B C 1
ATOM 7351 O O . TRP B 1 109 ? 29.827 41.705 14.879 1.00 17.41 224 TRP B O 1
ATOM 7372 N N . TRP B 1 110 ? 30.482 43.729 14.092 1.00 17.56 225 TRP B N 1
ATOM 7373 C CA . TRP B 1 110 ? 29.867 43.534 12.784 1.00 16.74 225 TRP B CA 1
ATOM 7374 C C . TRP B 1 110 ? 30.794 42.690 11.917 1.00 16.22 225 TRP B C 1
ATOM 7375 O O . TRP B 1 110 ? 31.988 42.971 11.808 1.00 16.45 225 TRP B O 1
ATOM 7396 N N . MET B 1 111 ? 30.246 41.653 11.292 1.00 16.42 226 MET B N 1
ATOM 7397 C CA . MET B 1 111 ? 31.053 40.795 10.427 1.00 15.88 226 MET B CA 1
ATOM 7398 C C . MET B 1 111 ? 30.230 40.365 9.225 1.00 16.09 226 MET B C 1
ATOM 7399 O O . MET B 1 111 ? 29.176 39.745 9.384 1.00 17.22 226 MET B O 1
ATOM 7413 N N . ASP B 1 112 ? 30.722 40.688 8.029 1.00 16.75 227 ASP B N 1
ATOM 7414 C CA . ASP B 1 112 ? 30.041 40.370 6.784 1.00 17.20 227 ASP B CA 1
ATOM 7415 C C . ASP B 1 112 ? 29.885 38.856 6.611 1.00 17.20 227 ASP B C 1
ATOM 7416 O O . ASP B 1 112 ? 30.691 38.057 7.088 1.00 16.72 227 ASP B O 1
ATOM 7425 N N . SER B 1 113 ? 28.853 38.474 5.860 1.00 17.19 228 SER B N 1
ATOM 7426 C CA . SER B 1 113 ? 28.643 37.064 5.546 1.00 17.43 228 SER B CA 1
ATOM 7427 C C . SER B 1 113 ? 29.785 36.463 4.731 1.00 19.04 228 SER B C 1
ATOM 7428 O O . SER B 1 113 ? 30.004 35.251 4.804 1.00 21.99 228 SER B O 1
ATOM 7436 N N . ASP B 1 114 ? 30.501 37.266 3.946 1.00 18.32 229 ASP B N 1
ATOM 7437 C CA . ASP B 1 114 ? 31.631 36.785 3.152 1.00 18.82 229 ASP B CA 1
ATOM 7438 C C . ASP B 1 114 ? 32.963 36.848 3.897 1.00 17.89 229 ASP B C 1
ATOM 7439 O O . ASP B 1 114 ? 34.010 36.636 3.281 1.00 18.74 229 ASP B O 1
ATOM 7448 N N . ALA B 1 115 ? 32.944 37.101 5.202 1.00 17.56 230 ALA B N 1
ATOM 7449 C CA . ALA B 1 115 ? 34.129 37.052 6.042 1.00 18.16 230 ALA B CA 1
ATOM 7450 C C . ALA B 1 115 ? 34.060 35.792 6.894 1.00 18.79 230 ALA B C 1
ATOM 7451 O O . ALA B 1 115 ? 33.062 35.549 7.572 1.00 21.07 230 ALA B O 1
ATOM 7458 N N . MET B 1 116 ? 35.117 34.991 6.844 1.00 19.06 231 MET B N 1
ATOM 7459 C CA . MET B 1 116 ? 35.177 33.681 7.471 1.00 20.93 231 MET B CA 1
ATOM 7460 C C . MET B 1 116 ? 36.280 33.665 8.515 1.00 17.73 231 MET B C 1
ATOM 7461 O O . MET B 1 116 ? 37.370 34.198 8.284 1.00 18.18 231 MET B O 1
ATOM 7475 N N . PHE B 1 117 ? 36.017 33.014 9.651 1.00 16.32 232 PHE B N 1
ATOM 7476 C CA . PHE B 1 117 ? 37.047 32.853 10.669 1.00 15.78 232 PHE B CA 1
ATOM 7477 C C . PHE B 1 117 ? 37.981 31.735 10.247 1.00 16.70 232 PHE B C 1
ATOM 7478 O O . PHE B 1 117 ? 37.544 30.591 10.044 1.00 18.28 232 PHE B O 1
ATOM 7495 N N . THR B 1 118 ? 39.259 32.042 10.132 1.00 16.42 233 THR B N 1
ATOM 7496 C CA . THR B 1 118 ? 40.225 31.014 9.812 1.00 17.55 233 THR B CA 1
ATOM 7497 C C . THR B 1 118 ? 41.248 30.752 10.919 1.00 18.93 233 THR B C 1
ATOM 7498 O O . THR B 1 118 ? 42.052 29.819 10.787 1.00 19.58 233 THR B O 1
ATOM 7509 N N . ASP B 1 119 ? 41.210 31.498 12.024 1.00 18.25 234 ASP B N 1
ATOM 7510 C CA . ASP B 1 119 ? 41.965 31.148 13.233 1.00 18.29 234 ASP B CA 1
ATOM 7511 C C . ASP B 1 119 ? 40.945 30.969 14.355 1.00 18.83 234 ASP B C 1
ATOM 7512 O O . ASP B 1 119 ? 40.387 31.948 14.862 1.00 20.18 234 ASP B O 1
ATOM 7521 N N . MET B 1 120 ? 40.672 29.717 14.725 1.00 19.00 235 MET B N 1
ATOM 7522 C CA . MET B 1 120 ? 39.698 29.441 15.776 1.00 18.78 235 MET B CA 1
ATOM 7523 C C . MET B 1 120 ? 40.281 29.583 17.175 1.00 18.94 235 MET B C 1
ATOM 7524 O O . MET B 1 120 ? 39.519 29.588 18.151 1.00 19.86 235 MET B O 1
ATOM 7538 N N . VAL B 1 121 ? 41.596 29.708 17.294 1.00 19.22 236 VAL B N 1
ATOM 7539 C CA . VAL B 1 121 ? 42.246 29.813 18.597 1.00 21.30 236 VAL B CA 1
ATOM 7540 C C . VAL B 1 121 ? 42.365 31.262 19.047 1.00 21.18 236 VAL B C 1
ATOM 7541 O O . VAL B 1 121 ? 42.175 31.571 20.225 1.00 22.87 236 VAL B O 1
ATOM 7554 N N . PHE B 1 122 ? 42.696 32.152 18.116 1.00 20.30 237 PHE B N 1
ATOM 7555 C CA . PHE B 1 122 ? 43.016 33.536 18.438 1.00 19.37 237 PHE B CA 1
ATOM 7556 C C . PHE B 1 122 ? 41.823 34.248 19.065 1.00 20.54 237 PHE B C 1
ATOM 7557 O O . PHE B 1 122 ? 40.711 34.213 18.529 1.00 21.15 237 PHE B O 1
ATOM 7574 N N . GLU B 1 123 ? 42.071 34.911 20.193 1.00 22.09 238 GLU B N 1
ATOM 7575 C CA . GLU B 1 123 ? 41.090 35.748 20.871 1.00 23.92 238 GLU B CA 1
ATOM 7576 C C . GLU B 1 123 ? 41.473 37.215 20.698 1.00 23.28 238 GLU B C 1
ATOM 7577 O O . GLU B 1 123 ? 42.653 37.572 20.776 1.00 23.28 238 GLU B O 1
ATOM 7589 N N . LEU B 1 124 ? 40.483 38.070 20.460 1.00 22.61 239 LEU B N 1
ATOM 7590 C CA . LEU B 1 124 ? 40.807 39.481 20.269 1.00 22.32 239 LEU B CA 1
ATOM 7591 C C . LEU B 1 124 ? 41.500 40.030 21.514 1.00 23.07 239 LEU B C 1
ATOM 7592 O O . LEU B 1 124 ? 41.142 39.659 22.640 1.00 23.59 239 LEU B O 1
ATOM 7608 N N . PRO B 1 125 ? 42.461 40.927 21.352 1.00 23.42 240 PRO B N 1
ATOM 7609 C CA . PRO B 1 125 ? 43.172 41.535 22.491 1.00 24.86 240 PRO B CA 1
ATOM 7610 C C . PRO B 1 125 ? 42.377 42.697 23.086 1.00 25.46 240 PRO B C 1
ATOM 7611 O O . PRO B 1 125 ? 42.691 43.879 22.915 1.00 26.19 240 PRO B O 1
ATOM 7622 N N . TRP B 1 126 ? 41.313 42.348 23.821 1.00 26.06 241 TRP B N 1
ATOM 7623 C CA . TRP B 1 126 ? 40.341 43.350 24.262 1.00 27.11 241 TRP B CA 1
ATOM 7624 C C . TRP B 1 126 ? 40.994 44.484 25.044 1.00 28.30 241 TRP B C 1
ATOM 7625 O O . TRP B 1 126 ? 40.602 45.645 24.893 1.00 27.63 241 TRP B O 1
ATOM 7646 N N . GLU B 1 127 ? 41.971 44.170 25.903 1.00 31.02 242 GLU B N 1
ATOM 7647 C CA . GLU B 1 127 ? 42.612 45.204 26.717 1.00 35.39 242 GLU B CA 1
ATOM 7648 C C . GLU B 1 127 ? 43.325 46.246 25.859 1.00 31.23 242 GLU B C 1
ATOM 7649 O O . GLU B 1 127 ? 43.517 47.389 26.291 1.00 31.14 242 GLU B O 1
ATOM 7661 N N . ARG B 1 128 ? 43.744 45.871 24.652 1.00 28.85 243 ARG B N 1
ATOM 7662 C CA . ARG B 1 128 ? 44.358 46.833 23.747 1.00 27.42 243 ARG B CA 1
ATOM 7663 C C . ARG B 1 128 ? 43.392 47.957 23.391 1.00 26.98 243 ARG B C 1
ATOM 7664 O O . ARG B 1 128 ? 43.822 49.067 23.054 1.00 28.04 243 ARG B O 1
ATOM 7685 N N . TYR B 1 129 ? 42.090 47.690 23.454 1.00 26.10 244 TYR B N 1
ATOM 7686 C CA . TYR B 1 129 ? 41.075 48.610 22.964 1.00 25.91 244 TYR B CA 1
ATOM 7687 C C . TYR B 1 129 ? 40.314 49.288 24.097 1.00 27.00 244 TYR B C 1
ATOM 7688 O O . TYR B 1 129 ? 39.271 49.899 23.856 1.00 26.72 244 TYR B O 1
ATOM 7706 N N . LYS B 1 130 ? 40.825 49.213 25.325 1.00 29.71 245 LYS B N 1
ATOM 7707 C CA . LYS B 1 130 ? 40.062 49.704 26.468 1.00 32.54 245 LYS B CA 1
ATOM 7708 C C . LYS B 1 130 ? 39.757 51.191 26.371 1.00 32.77 245 LYS B C 1
ATOM 7709 O O . LYS B 1 130 ? 38.766 51.645 26.956 1.00 33.21 245 LYS B O 1
ATOM 7728 N N . ASP B 1 131 ? 40.573 51.961 25.647 1.00 32.60 246 ASP B N 1
ATOM 7729 C CA . ASP B 1 131 ? 40.377 53.400 25.524 1.00 32.37 246 ASP B CA 1
ATOM 7730 C C . ASP B 1 131 ? 39.850 53.807 24.147 1.00 29.84 246 ASP B C 1
ATOM 7731 O O . ASP B 1 131 ? 39.913 54.983 23.782 1.00 30.52 246 ASP B O 1
ATOM 7740 N N . TYR B 1 132 ? 39.292 52.868 23.391 1.00 26.47 247 TYR B N 1
ATOM 7741 C CA . TYR B 1 132 ? 38.854 53.117 22.021 1.00 24.89 247 TYR B CA 1
ATOM 7742 C C . TYR B 1 132 ? 37.408 52.669 21.850 1.00 23.99 247 TYR B C 1
ATOM 7743 O O . TYR B 1 132 ? 36.906 51.815 22.589 1.00 25.09 247 TYR B O 1
ATOM 7761 N N . ASN B 1 133 ? 36.737 53.262 20.855 1.00 22.12 248 ASN B N 1
ATOM 7762 C CA . ASN B 1 133 ? 35.333 52.974 20.596 1.00 21.98 248 ASN B CA 1
ATOM 7763 C C . ASN B 1 133 ? 35.050 52.321 19.250 1.00 21.30 248 ASN B C 1
ATOM 7764 O O . ASN B 1 133 ? 33.963 51.766 19.082 1.00 21.86 248 ASN B O 1
ATOM 7775 N N . LEU B 1 134 ? 35.979 52.370 18.302 1.00 21.63 249 LEU B N 1
ATOM 7776 C CA . LEU B 1 134 ? 35.801 51.751 16.993 1.00 20.89 249 LEU B CA 1
ATOM 7777 C C . LEU B 1 134 ? 37.130 51.127 16.599 1.00 20.53 249 LEU B C 1
ATOM 7778 O O . LEU B 1 134 ? 38.162 51.804 16.618 1.00 21.40 249 LEU B O 1
ATOM 7794 N N . VAL B 1 135 ? 37.110 49.834 16.278 1.00 19.24 250 VAL B N 1
ATOM 7795 C CA . VAL B 1 135 ? 38.301 49.092 15.883 1.00 19.32 250 VAL B CA 1
ATOM 7796 C C . VAL B 1 135 ? 38.043 48.506 14.507 1.00 18.24 250 VAL B C 1
ATOM 7797 O O . VAL B 1 135 ? 37.070 47.766 14.316 1.00 18.73 250 VAL B O 1
ATOM 7810 N N . MET B 1 136 ? 38.902 48.851 13.553 1.00 18.38 251 MET B N 1
ATOM 7811 C CA . MET B 1 136 ? 38.817 48.356 12.187 1.00 19.40 251 MET B CA 1
ATOM 7812 C C . MET B 1 136 ? 40.210 47.962 11.738 1.00 18.66 251 MET B C 1
ATOM 7813 O O . MET B 1 136 ? 41.207 48.549 12.169 1.00 19.36 251 MET B O 1
ATOM 7827 N N . HIS B 1 137 ? 40.281 46.966 10.867 1.00 18.34 252 HIS B N 1
ATOM 7828 C CA . HIS B 1 137 ? 41.555 46.676 10.224 1.00 18.40 252 HIS B CA 1
ATOM 7829 C C . HIS B 1 137 ? 41.913 47.817 9.277 1.00 18.19 252 HIS B C 1
ATOM 7830 O O . HIS B 1 137 ? 41.069 48.283 8.499 1.00 18.70 252 HIS B O 1
ATOM 7844 N N . GLY B 1 138 ? 43.154 48.279 9.349 1.00 17.72 253 GLY B N 1
ATOM 7845 C CA . GLY B 1 138 ? 43.604 49.325 8.451 1.00 18.92 253 GLY B CA 1
ATOM 7846 C C . GLY B 1 138 ? 44.900 49.938 8.938 1.00 19.21 253 GLY B C 1
ATOM 7847 O O . GLY B 1 138 ? 45.547 49.422 9.849 1.00 20.21 253 GLY B O 1
ATOM 7851 N N . TRP B 1 139 ? 45.260 51.060 8.311 1.00 19.19 254 TRP B N 1
ATOM 7852 C CA . TRP B 1 139 ? 46.539 51.719 8.530 1.00 20.18 254 TRP B CA 1
ATOM 7853 C C . TRP B 1 139 ? 46.308 53.218 8.610 1.00 19.77 254 TRP B C 1
ATOM 7854 O O . TRP B 1 139 ? 45.661 53.788 7.732 1.00 20.47 254 TRP B O 1
ATOM 7875 N N . ASN B 1 140 ? 46.862 53.857 9.642 1.00 21.46 255 ASN B N 1
ATOM 7876 C CA . ASN B 1 140 ? 46.717 55.305 9.784 1.00 23.23 255 ASN B CA 1
ATOM 7877 C C . ASN B 1 140 ? 47.205 56.039 8.543 1.00 22.44 255 ASN B C 1
ATOM 7878 O O . ASN B 1 140 ? 46.540 56.963 8.056 1.00 23.13 255 ASN B O 1
ATOM 7889 N N . GLU B 1 141 ? 48.372 55.653 8.019 1.00 22.10 256 GLU B N 1
ATOM 7890 C CA . GLU B 1 141 ? 48.909 56.353 6.857 1.00 24.11 256 GLU B CA 1
ATOM 7891 C C . GLU B 1 141 ? 48.015 56.205 5.633 1.00 22.97 256 GLU B C 1
ATOM 7892 O O . GLU B 1 141 ? 47.928 57.130 4.816 1.00 24.24 256 GLU B O 1
ATOM 7904 N N . MET B 1 142 ? 47.332 55.069 5.488 1.00 21.80 257 MET B N 1
ATOM 7905 C CA . MET B 1 142 ? 46.492 54.861 4.314 1.00 20.90 257 MET B CA 1
ATOM 7906 C C . MET B 1 142 ? 45.208 55.663 4.396 1.00 21.19 257 MET B C 1
ATOM 7907 O O . MET B 1 142 ? 44.674 56.082 3.365 1.00 21.93 257 MET B O 1
ATOM 7921 N N . VAL B 1 143 ? 44.683 55.859 5.602 1.00 20.62 258 VAL B N 1
ATOM 7922 C CA . VAL B 1 143 ? 43.405 56.525 5.777 1.00 19.93 258 VAL B CA 1
ATOM 7923 C C . VAL B 1 143 ? 43.608 58.027 5.836 1.00 20.73 258 VAL B C 1
ATOM 7924 O O . VAL B 1 143 ? 42.993 58.769 5.069 1.00 21.42 258 VAL B O 1
ATOM 7937 N N . TYR B 1 144 ? 44.445 58.483 6.768 1.00 21.93 259 TYR B N 1
ATOM 7938 C CA . TYR B 1 144 ? 44.533 59.906 7.065 1.00 23.55 259 TYR B CA 1
ATOM 7939 C C . TYR B 1 144 ? 45.435 60.658 6.097 1.00 25.55 259 TYR B C 1
ATOM 7940 O O . TYR B 1 144 ? 45.179 61.833 5.804 1.00 26.74 259 TYR B O 1
ATOM 7958 N N . ASP B 1 145 ? 46.480 60.006 5.594 1.00 25.59 260 ASP B N 1
ATOM 7959 C CA . ASP B 1 145 ? 47.464 60.652 4.742 1.00 26.57 260 ASP B CA 1
ATOM 7960 C C . ASP B 1 145 ? 47.208 60.373 3.265 1.00 26.39 260 ASP B C 1
ATOM 7961 O O . ASP B 1 145 ? 47.072 61.316 2.482 1.00 27.30 260 ASP B O 1
ATOM 7970 N N . GLN B 1 146 ? 47.081 59.099 2.880 1.00 25.54 261 GLN B N 1
ATOM 7971 C CA . GLN B 1 146 ? 46.814 58.742 1.491 1.00 24.53 261 GLN B CA 1
ATOM 7972 C C . GLN B 1 146 ? 45.348 58.901 1.117 1.00 24.27 261 GLN B C 1
ATOM 7973 O O . GLN B 1 146 ? 45.043 59.056 -0.069 1.00 24.37 261 GLN B O 1
ATOM 7987 N N . LYS B 1 147 ? 44.442 58.853 2.095 1.00 23.65 262 LYS B N 1
ATOM 7988 C CA . LYS B 1 147 ? 43.007 58.885 1.834 1.00 24.55 262 LYS B CA 1
ATOM 7989 C C . LYS B 1 147 ? 42.622 57.796 0.843 1.00 22.92 262 LYS B C 1
ATOM 7990 O O . LYS B 1 147 ? 41.791 57.985 -0.050 1.00 23.26 262 LYS B O 1
ATOM 8009 N N . ASN B 1 148 ? 43.236 56.636 1.012 1.00 20.94 263 ASN B N 1
ATOM 8010 C CA . ASN B 1 148 ? 42.984 55.516 0.118 1.00 20.58 263 ASN B CA 1
ATOM 8011 C C . ASN B 1 148 ? 41.682 54.818 0.497 1.00 21.63 263 ASN B C 1
ATOM 8012 O O . ASN B 1 148 ? 41.431 54.532 1.667 1.00 21.79 263 ASN B O 1
ATOM 8023 N N . TRP B 1 149 ? 40.856 54.522 -0.510 1.00 21.99 264 TRP B N 1
ATOM 8024 C CA . TRP B 1 149 ? 39.536 53.964 -0.239 1.00 22.32 264 TRP B CA 1
ATOM 8025 C C . TRP B 1 149 ? 39.598 52.577 0.393 1.00 21.66 264 TRP B C 1
ATOM 8026 O O . TRP B 1 149 ? 38.584 52.125 0.950 1.00 21.96 264 TRP B O 1
ATOM 8047 N N . ILE B 1 150 ? 40.741 51.887 0.323 1.00 21.08 265 ILE B N 1
ATOM 8048 C CA . ILE B 1 150 ? 40.868 50.595 1.009 1.00 22.24 265 ILE B CA 1
ATOM 8049 C C . ILE B 1 150 ? 41.881 50.677 2.150 1.00 20.84 265 ILE B C 1
ATOM 8050 O O . ILE B 1 150 ? 42.467 49.663 2.559 1.00 20.78 265 ILE B O 1
ATOM 8066 N N . GLY B 1 151 ? 42.045 51.880 2.711 1.00 19.89 266 GLY B N 1
ATOM 8067 C CA . GLY B 1 151 ? 42.913 52.057 3.867 1.00 19.22 266 GLY B CA 1
ATOM 8068 C C . GLY B 1 151 ? 42.359 51.476 5.156 1.00 18.42 266 GLY B C 1
ATOM 8069 O O . GLY B 1 151 ? 43.093 51.372 6.141 1.00 19.00 266 GLY B O 1
ATOM 8073 N N . LEU B 1 152 ? 41.070 51.159 5.184 1.00 18.75 267 LEU B N 1
ATOM 8074 C CA . LEU B 1 152 ? 40.429 50.417 6.263 1.00 18.75 267 LEU B CA 1
ATOM 8075 C C . LEU B 1 152 ? 39.354 49.521 5.660 1.00 18.26 267 LEU B C 1
ATOM 8076 O O . LEU B 1 152 ? 39.045 49.594 4.460 1.00 18.07 267 LEU B O 1
ATOM 8092 N N . ASN B 1 153 ? 38.783 48.657 6.495 1.00 18.41 268 ASN B N 1
ATOM 8093 C CA . ASN B 1 153 ? 37.740 47.739 6.048 1.00 18.56 268 ASN B CA 1
ATOM 8094 C C . ASN B 1 153 ? 36.573 47.782 7.021 1.00 18.59 268 ASN B C 1
ATOM 8095 O O . ASN B 1 153 ? 36.778 47.760 8.236 1.00 19.61 268 ASN B O 1
ATOM 8106 N N . THR B 1 154 ? 35.355 47.868 6.494 1.00 18.15 269 THR B N 1
ATOM 8107 C CA . THR B 1 154 ? 34.157 47.898 7.327 1.00 18.11 269 THR B CA 1
ATOM 8108 C C . THR B 1 154 ? 33.378 46.587 7.284 1.00 18.30 269 THR B C 1
ATOM 8109 O O . THR B 1 154 ? 32.208 46.564 7.666 1.00 19.16 269 THR B O 1
ATOM 8120 N N . GLY B 1 155 ? 34.005 45.489 6.849 1.00 17.74 270 GLY B N 1
ATOM 8121 C CA . GLY B 1 155 ? 33.356 44.194 6.849 1.00 17.87 270 GLY B CA 1
ATOM 8122 C C . GLY B 1 155 ? 33.595 43.373 8.089 1.00 18.18 270 GLY B C 1
ATOM 8123 O O . GLY B 1 155 ? 33.000 42.298 8.231 1.00 18.99 270 GLY B O 1
ATOM 8127 N N . SER B 1 156 ? 34.444 43.864 8.991 1.00 18.08 271 SER B N 1
ATOM 8128 C CA . SER B 1 156 ? 34.695 43.206 10.274 1.00 18.53 271 SER B CA 1
ATOM 8129 C C . SER B 1 156 ? 35.201 44.288 11.217 1.00 18.56 271 SER B C 1
ATOM 8130 O O . SER B 1 156 ? 36.347 44.725 11.081 1.00 19.71 271 SER B O 1
ATOM 8138 N N . PHE B 1 157 ? 34.373 44.719 12.163 1.00 18.09 272 PHE B N 1
ATOM 8139 C CA . PHE B 1 157 ? 34.790 45.809 13.031 1.00 18.13 272 PHE B CA 1
ATOM 8140 C C . PHE B 1 157 ? 34.071 45.740 14.369 1.00 17.95 272 PHE B C 1
ATOM 8141 O O . PHE B 1 157 ? 33.024 45.115 14.499 1.00 18.31 272 PHE B O 1
ATOM 8158 N N . LEU B 1 158 ? 34.677 46.373 15.370 1.00 18.73 273 LEU B N 1
ATOM 8159 C CA . LEU B 1 158 ? 34.140 46.423 16.720 1.00 21.07 273 LEU B CA 1
ATOM 8160 C C . LEU B 1 158 ? 33.669 47.839 16.986 1.00 21.19 273 LEU B C 1
ATOM 8161 O O . LEU B 1 158 ? 34.405 48.798 16.733 1.00 22.41 273 LEU B O 1
ATOM 8177 N N . LEU B 1 159 ? 32.465 47.971 17.529 1.00 20.37 274 LEU B N 1
ATOM 8178 C CA . LEU B 1 159 ? 31.923 49.279 17.874 1.00 20.15 274 LEU B CA 1
ATOM 8179 C C . LEU B 1 159 ? 31.405 49.229 19.302 1.00 20.38 274 LEU B C 1
ATOM 8180 O O . LEU B 1 159 ? 30.548 48.398 19.630 1.00 20.91 274 LEU B O 1
ATOM 8196 N N . ARG B 1 160 ? 31.937 50.105 20.151 1.00 21.80 275 ARG B N 1
ATOM 8197 C CA . ARG B 1 160 ? 31.536 50.122 21.552 1.00 22.47 275 ARG B CA 1
ATOM 8198 C C . ARG B 1 160 ? 30.123 50.674 21.691 1.00 22.67 275 ARG B C 1
ATOM 8199 O O . ARG B 1 160 ? 29.720 51.598 20.976 1.00 22.54 275 ARG B O 1
ATOM 8220 N N . ASN B 1 161 ? 29.375 50.122 22.638 1.00 22.85 276 ASN B N 1
ATOM 8221 C CA . ASN B 1 161 ? 28.046 50.641 22.947 1.00 24.26 276 ASN B CA 1
ATOM 8222 C C . ASN B 1 161 ? 28.220 51.921 23.761 1.00 25.78 276 ASN B C 1
ATOM 8223 O O . ASN B 1 161 ? 28.493 51.875 24.961 1.00 27.66 276 ASN B O 1
ATOM 8234 N N . SER B 1 162 ? 28.071 53.071 23.111 1.00 25.50 277 SER B N 1
ATOM 8235 C CA . SER B 1 162 ? 28.379 54.340 23.750 1.00 25.89 277 SER B CA 1
ATOM 8236 C C . SER B 1 162 ? 27.709 55.474 22.986 1.00 26.15 277 SER B C 1
ATOM 8237 O O . SER B 1 162 ? 27.307 55.324 21.830 1.00 25.58 277 SER B O 1
ATOM 8245 N N . GLN B 1 163 ? 27.624 56.630 23.647 1.00 27.43 278 GLN B N 1
ATOM 8246 C CA . GLN B 1 163 ? 27.110 57.830 22.996 1.00 27.97 278 GLN B CA 1
ATOM 8247 C C . GLN B 1 163 ? 27.969 58.207 21.801 1.00 26.72 278 GLN B C 1
ATOM 8248 O O . GLN B 1 163 ? 27.448 58.584 20.745 1.00 25.81 278 GLN B O 1
ATOM 8262 N N . TRP B 1 164 ? 29.290 58.117 21.958 1.00 25.84 279 TRP B N 1
ATOM 8263 C CA . TRP B 1 164 ? 30.208 58.378 20.855 1.00 25.22 279 TRP B CA 1
ATOM 8264 C C . TRP B 1 164 ? 29.800 57.586 19.621 1.00 24.55 279 TRP B C 1
ATOM 8265 O O . TRP B 1 164 ? 29.774 58.113 18.500 1.00 24.67 279 TRP B O 1
ATOM 8286 N N . SER B 1 165 ? 29.471 56.309 19.808 1.00 23.80 280 SER B N 1
ATOM 8287 C CA . SER B 1 165 ? 29.140 55.472 18.662 1.00 23.55 280 SER B CA 1
ATOM 8288 C C . SER B 1 165 ? 27.803 55.860 18.035 1.00 23.89 280 SER B C 1
ATOM 8289 O O . SER B 1 165 ? 27.648 55.786 16.810 1.00 23.34 280 SER B O 1
ATOM 8297 N N . LEU B 1 166 ? 26.823 56.268 18.843 1.00 24.63 281 LEU B N 1
ATOM 8298 C CA . LEU B 1 166 ? 25.590 56.789 18.265 1.00 24.39 281 LEU B CA 1
ATOM 8299 C C . LEU B 1 166 ? 25.891 57.999 17.403 1.00 24.72 281 LEU B C 1
ATOM 8300 O O . LEU B 1 166 ? 25.361 58.135 16.299 1.00 25.00 281 LEU B O 1
ATOM 8316 N N . ASP B 1 167 ? 26.757 58.878 17.892 1.00 25.72 282 ASP B N 1
ATOM 8317 C CA . ASP B 1 167 ? 27.122 60.070 17.139 1.00 26.22 282 ASP B CA 1
ATOM 8318 C C . ASP B 1 167 ? 27.884 59.710 15.869 1.00 25.25 282 ASP B C 1
ATOM 8319 O O . ASP B 1 167 ? 27.700 60.349 14.825 1.00 25.67 282 ASP B O 1
ATOM 8328 N N . LEU B 1 168 ? 28.759 58.700 15.947 1.00 23.98 283 LEU B N 1
ATOM 8329 C CA . LEU B 1 168 ? 29.492 58.233 14.776 1.00 24.41 283 LEU B CA 1
ATOM 8330 C C . LEU B 1 168 ? 28.531 57.728 13.714 1.00 23.13 283 LEU B C 1
ATOM 8331 O O . LEU B 1 168 ? 28.646 58.087 12.536 1.00 23.15 283 LEU B O 1
ATOM 8347 N N . LEU B 1 169 ? 27.555 56.908 14.115 1.00 22.82 284 LEU B N 1
ATOM 8348 C CA . LEU B 1 169 ? 26.580 56.409 13.154 1.00 22.72 284 LEU B CA 1
ATOM 8349 C C . LEU B 1 169 ? 25.859 57.564 12.462 1.00 22.65 284 LEU B C 1
ATOM 8350 O O . LEU B 1 169 ? 25.671 57.544 11.243 1.00 22.51 284 LEU B O 1
ATOM 8366 N N . ASP B 1 170 ? 25.456 58.586 13.225 1.00 23.66 285 ASP B N 1
ATOM 8367 C CA . ASP B 1 170 ? 24.809 59.753 12.628 1.00 24.67 285 ASP B CA 1
ATOM 8368 C C . ASP B 1 170 ? 25.712 60.417 11.595 1.00 24.78 285 ASP B C 1
ATOM 8369 O O . ASP B 1 170 ? 25.238 60.889 10.555 1.00 25.90 285 ASP B O 1
ATOM 8378 N N . ALA B 1 171 ? 27.013 60.505 11.883 1.00 23.84 286 ALA B N 1
ATOM 8379 C CA . ALA B 1 171 ? 27.947 61.179 10.985 1.00 24.18 286 ALA B CA 1
ATOM 8380 C C . ALA B 1 171 ? 28.315 60.332 9.774 1.00 23.97 286 ALA B C 1
ATOM 8381 O O . ALA B 1 171 ? 28.747 60.880 8.747 1.00 23.79 286 ALA B O 1
ATOM 8388 N N . TRP B 1 172 ? 28.178 59.012 9.884 1.00 23.44 287 TRP B N 1
ATOM 8389 C CA . TRP B 1 172 ? 28.513 58.082 8.816 1.00 21.93 287 TRP B CA 1
ATOM 8390 C C . TRP B 1 172 ? 27.376 57.924 7.811 1.00 22.15 287 TRP B C 1
ATOM 8391 O O . TRP B 1 172 ? 27.631 57.732 6.616 1.00 22.71 287 TRP B O 1
ATOM 8412 N N . ALA B 1 173 ? 26.128 58.053 8.258 1.00 22.94 288 ALA B N 1
ATOM 8413 C CA . ALA B 1 173 ? 24.954 57.765 7.440 1.00 24.61 288 ALA B CA 1
ATOM 8414 C C . ALA B 1 173 ? 24.671 58.713 6.270 1.00 24.81 288 ALA B C 1
ATOM 8415 O O . ALA B 1 173 ? 24.034 58.282 5.300 1.00 24.23 288 ALA B O 1
ATOM 8422 N N . PRO B 1 174 ? 25.073 59.990 6.316 1.00 25.97 289 PRO B N 1
ATOM 8423 C CA . PRO B 1 174 ? 24.534 60.960 5.342 1.00 26.34 289 PRO B CA 1
ATOM 8424 C C . PRO B 1 174 ? 24.751 60.626 3.876 1.00 26.31 289 PRO B C 1
ATOM 8425 O O . PRO B 1 174 ? 23.935 61.050 3.046 1.00 27.90 289 PRO B O 1
ATOM 8436 N N . MET B 1 175 ? 25.825 59.920 3.514 1.00 24.49 290 MET B N 1
ATOM 8437 C CA . MET B 1 175 ? 26.040 59.560 2.116 1.00 23.73 290 MET B CA 1
ATOM 8438 C C . MET B 1 175 ? 25.256 58.322 1.701 1.00 24.05 290 MET B C 1
ATOM 8439 O O . MET B 1 175 ? 25.345 57.920 0.538 1.00 25.13 290 MET B O 1
ATOM 8453 N N . GLY B 1 176 ? 24.479 57.725 2.606 1.00 24.03 291 GLY B N 1
ATOM 8454 C CA . GLY B 1 176 ? 23.872 56.435 2.369 1.00 25.49 291 GLY B CA 1
ATOM 8455 C C . GLY B 1 176 ? 22.529 56.381 1.650 1.00 25.40 291 GLY B C 1
ATOM 8456 O O . GLY B 1 176 ? 22.271 55.438 0.896 1.00 26.21 291 GLY B O 1
ATOM 8460 N N . PRO B 1 177 ? 21.635 57.340 1.885 1.00 26.90 292 PRO B N 1
ATOM 8461 C CA . PRO B 1 177 ? 20.284 57.236 1.313 1.00 28.12 292 PRO B CA 1
ATOM 8462 C C . PRO B 1 177 ? 20.298 56.957 -0.184 1.00 28.60 292 PRO B C 1
ATOM 8463 O O . PRO B 1 177 ? 20.933 57.665 -0.965 1.00 27.77 292 PRO B O 1
ATOM 8474 N N . LYS B 1 178 ? 19.587 55.905 -0.579 1.00 31.14 293 LYS B N 1
ATOM 8475 C CA . LYS B 1 178 ? 19.643 55.434 -1.953 1.00 35.06 293 LYS B CA 1
ATOM 8476 C C . LYS B 1 178 ? 19.134 56.502 -2.915 1.00 34.30 293 LYS B C 1
ATOM 8477 O O . LYS B 1 178 ? 18.278 57.326 -2.578 1.00 33.88 293 LYS B O 1
ATOM 8496 N N . GLY B 1 179 ? 19.673 56.481 -4.129 1.00 34.38 294 GLY B N 1
ATOM 8497 C CA . GLY B 1 179 ? 19.245 57.421 -5.142 1.00 35.18 294 GLY B CA 1
ATOM 8498 C C . GLY B 1 179 ? 20.225 58.558 -5.340 1.00 35.67 294 GLY B C 1
ATOM 8499 O O . GLY B 1 179 ? 21.440 58.349 -5.312 1.00 34.49 294 GLY B O 1
ATOM 8503 N N . LYS B 1 180 ? 19.701 59.772 -5.529 1.00 38.61 295 LYS B N 1
ATOM 8504 C CA . LYS B 1 180 ? 20.551 60.902 -5.896 1.00 41.43 295 LYS B CA 1
ATOM 8505 C C . LYS B 1 180 ? 21.601 61.197 -4.832 1.00 36.19 295 LYS B C 1
ATOM 8506 O O . LYS B 1 180 ? 22.743 61.534 -5.163 1.00 34.95 295 LYS B O 1
ATOM 8525 N N . ILE B 1 181 ? 21.248 61.071 -3.551 1.00 33.24 296 ILE B N 1
ATOM 8526 C CA . ILE B 1 181 ? 22.210 61.376 -2.489 1.00 31.36 296 ILE B CA 1
ATOM 8527 C C . ILE B 1 181 ? 23.416 60.450 -2.576 1.00 29.33 296 ILE B C 1
ATOM 8528 O O . ILE B 1 181 ? 24.570 60.899 -2.575 1.00 28.40 296 ILE B O 1
ATOM 8544 N N . ARG B 1 182 ? 23.160 59.141 -2.647 1.00 28.72 297 ARG B N 1
ATOM 8545 C CA . ARG B 1 182 ? 24.239 58.157 -2.715 1.00 27.31 297 ARG B CA 1
ATOM 8546 C C . ARG B 1 182 ? 25.024 58.293 -4.016 1.00 28.05 297 ARG B C 1
ATOM 8547 O O . ARG B 1 182 ? 26.249 58.130 -4.031 1.00 27.88 297 ARG B O 1
ATOM 8568 N N . GLU B 1 183 ? 24.340 58.600 -5.121 1.00 30.02 298 GLU B N 1
ATOM 8569 C CA . GLU B 1 183 ? 25.036 58.747 -6.393 1.00 31.93 298 GLU B CA 1
ATOM 8570 C C . GLU B 1 183 ? 25.958 59.963 -6.381 1.00 30.55 298 GLU B C 1
ATOM 8571 O O . GLU B 1 183 ? 27.113 59.883 -6.820 1.00 29.82 298 GLU B O 1
ATOM 8583 N N . GLU B 1 184 ? 25.475 61.095 -5.871 1.00 30.37 299 GLU B N 1
ATOM 8584 C CA . GLU B 1 184 ? 26.299 62.300 -5.842 1.00 32.88 299 GLU B CA 1
ATOM 8585 C C . GLU B 1 184 ? 27.444 62.168 -4.845 1.00 30.50 299 GLU B C 1
ATOM 8586 O O . GLU B 1 184 ? 28.558 62.645 -5.096 1.00 30.29 299 GLU B O 1
ATOM 8598 N N . ALA B 1 185 ? 27.187 61.530 -3.705 1.00 27.65 300 ALA B N 1
ATOM 8599 C CA . ALA B 1 185 ? 28.251 61.264 -2.746 1.00 26.52 300 ALA B CA 1
ATOM 8600 C C . ALA B 1 185 ? 29.350 60.412 -3.366 1.00 25.72 300 ALA B C 1
ATOM 8601 O O . ALA B 1 185 ? 30.536 60.615 -3.078 1.00 25.34 300 ALA B O 1
ATOM 8608 N N . GLY B 1 186 ? 28.973 59.455 -4.222 1.00 25.38 301 GLY B N 1
ATOM 8609 C CA . GLY B 1 186 ? 29.965 58.614 -4.875 1.00 25.50 301 GLY B CA 1
ATOM 8610 C C . GLY B 1 186 ? 30.902 59.407 -5.765 1.00 25.81 301 GLY B C 1
ATOM 8611 O O . GLY B 1 186 ? 32.094 59.097 -5.862 1.00 25.38 301 GLY B O 1
ATOM 8615 N N . LYS B 1 187 ? 30.379 60.441 -6.429 1.00 27.55 302 LYS B N 1
ATOM 8616 C CA . LYS B 1 187 ? 31.237 61.304 -7.236 1.00 29.17 302 LYS B CA 1
ATOM 8617 C C . LYS B 1 187 ? 32.239 62.044 -6.361 1.00 27.32 302 LYS B C 1
ATOM 8618 O O . LYS B 1 187 ? 33.417 62.162 -6.714 1.00 26.63 302 LYS B O 1
ATOM 8637 N N . VAL B 1 188 ? 31.792 62.536 -5.204 1.00 26.42 303 VAL B N 1
ATOM 8638 C CA . VAL B 1 188 ? 32.698 63.213 -4.278 1.00 26.04 303 VAL B CA 1
ATOM 8639 C C . VAL B 1 188 ? 33.765 62.249 -3.777 1.00 24.91 303 VAL B C 1
ATOM 8640 O O . VAL B 1 188 ? 34.952 62.588 -3.716 1.00 25.57 303 VAL B O 1
ATOM 8653 N N . LEU B 1 189 ? 33.351 61.033 -3.391 1.00 23.55 304 LEU B N 1
ATOM 8654 C CA . LEU B 1 189 ? 34.291 60.052 -2.846 1.00 22.21 304 LEU B CA 1
ATOM 8655 C C . LEU B 1 189 ? 35.339 59.656 -3.880 1.00 22.21 304 LEU B C 1
ATOM 8656 O O . LEU B 1 189 ? 36.532 59.542 -3.561 1.00 22.26 304 LEU B O 1
ATOM 8672 N N . THR B 1 190 ? 34.917 59.460 -5.128 1.00 22.44 305 THR B N 1
ATOM 8673 C CA . THR B 1 190 ? 35.871 59.085 -6.159 1.00 23.52 305 THR B CA 1
ATOM 8674 C C . THR B 1 190 ? 36.844 60.210 -6.439 1.0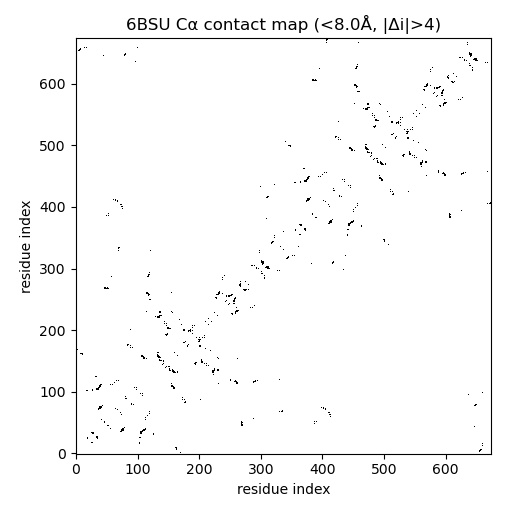0 23.40 305 THR B C 1
ATOM 8675 O O . THR B 1 190 ? 38.014 59.955 -6.730 1.00 24.44 305 THR B O 1
ATOM 8686 N N . ARG B 1 191 ? 36.390 61.456 -6.317 1.00 23.81 306 ARG B N 1
ATOM 8687 C CA . ARG B 1 191 ? 37.277 62.592 -6.530 1.00 25.72 306 ARG B CA 1
ATOM 8688 C C . ARG B 1 191 ? 38.282 62.735 -5.392 1.00 26.08 306 ARG B C 1
ATOM 8689 O O . ARG B 1 191 ? 39.454 63.057 -5.628 1.00 27.63 306 ARG B O 1
ATOM 8710 N N . GLU B 1 192 ? 37.841 62.508 -4.151 1.00 25.55 307 GLU B N 1
ATOM 8711 C CA . GLU B 1 192 ? 38.646 62.851 -2.987 1.00 26.13 307 GLU B CA 1
ATOM 8712 C C . GLU B 1 192 ? 39.478 61.702 -2.442 1.00 25.08 307 GLU B C 1
ATOM 8713 O O . GLU B 1 192 ? 40.476 61.962 -1.761 1.00 25.66 307 GLU B O 1
ATOM 8725 N N . LEU B 1 193 ? 39.095 60.454 -2.709 1.00 24.15 308 LEU B N 1
ATOM 8726 C CA . LEU B 1 193 ? 39.800 59.286 -2.190 1.00 23.47 308 LEU B CA 1
ATOM 8727 C C . LEU B 1 193 ? 40.703 58.680 -3.254 1.00 25.64 308 LEU B C 1
ATOM 8728 O O . LEU B 1 193 ? 40.346 58.622 -4.433 1.00 28.81 308 LEU B O 1
ATOM 8744 N N . LYS B 1 194 ? 41.872 58.226 -2.832 1.00 23.59 309 LYS B N 1
ATOM 8745 C CA . LYS B 1 194 ? 42.827 57.638 -3.752 1.00 23.48 309 LYS B CA 1
ATOM 8746 C C . LYS B 1 194 ? 42.405 56.227 -4.130 1.00 24.01 309 LYS B C 1
ATOM 8747 O O . LYS B 1 194 ? 41.965 55.447 -3.282 1.00 23.92 309 LYS B O 1
ATOM 8766 N N . ASP B 1 195 ? 42.528 55.919 -5.424 1.00 24.93 310 ASP B N 1
ATOM 8767 C CA . ASP B 1 195 ? 42.351 54.586 -6.007 1.00 26.10 310 ASP B CA 1
ATOM 8768 C C . ASP B 1 195 ? 40.893 54.156 -6.129 1.00 25.63 310 ASP B C 1
ATOM 8769 O O . ASP B 1 195 ? 40.633 53.025 -6.543 1.00 26.59 310 ASP B O 1
ATOM 8778 N N . ARG B 1 196 ? 39.930 55.021 -5.804 1.00 24.33 311 ARG B N 1
ATOM 8779 C CA . ARG B 1 196 ? 38.531 54.601 -5.796 1.00 23.38 311 ARG B CA 1
ATOM 8780 C C . ARG B 1 196 ? 37.976 54.578 -7.217 1.00 25.29 311 ARG B C 1
ATOM 8781 O O . ARG B 1 196 ? 38.106 55.570 -7.943 1.00 26.71 311 ARG B O 1
ATOM 8802 N N . PRO B 1 197 ? 37.347 53.486 -7.648 1.00 28.02 312 PRO B N 1
ATOM 8803 C CA . PRO B 1 197 ? 36.649 53.508 -8.935 1.00 28.62 312 PRO B CA 1
ATOM 8804 C C . PRO B 1 197 ? 35.388 54.355 -8.852 1.00 28.09 312 PRO B C 1
ATOM 8805 O O . PRO B 1 197 ? 34.993 54.846 -7.795 1.00 27.32 312 PRO B O 1
ATOM 8816 N N . ALA B 1 198 ? 34.758 54.547 -10.006 1.00 28.87 313 ALA B N 1
ATOM 8817 C CA . ALA B 1 198 ? 33.559 55.371 -10.095 1.00 29.25 313 ALA B CA 1
ATOM 8818 C C . ALA B 1 198 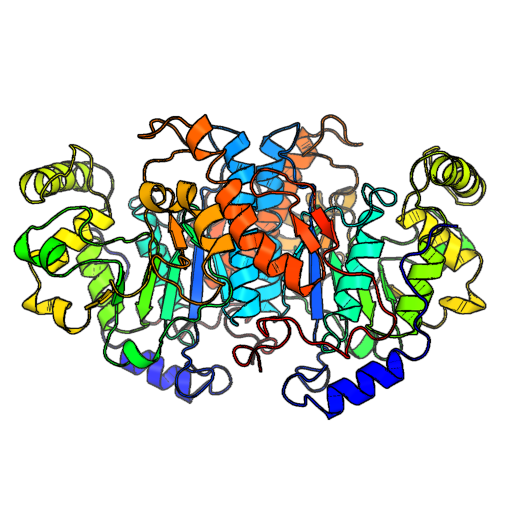? 32.350 54.496 -9.790 1.00 29.41 313 ALA B C 1
ATOM 8819 O O . ALA B 1 198 ? 32.033 53.573 -10.549 1.00 30.95 313 ALA B O 1
ATOM 8826 N N . PHE B 1 199 ? 31.696 54.763 -8.665 1.00 27.64 314 PHE B N 1
ATOM 8827 C CA . PHE B 1 199 ? 30.441 54.102 -8.329 1.00 26.74 314 PHE B CA 1
ATOM 8828 C C . PHE B 1 199 ? 29.791 54.864 -7.185 1.00 25.41 314 PHE B C 1
ATOM 8829 O O . PHE B 1 199 ? 30.414 55.721 -6.554 1.00 25.41 314 PHE B O 1
ATOM 8846 N N . GLU B 1 200 ? 28.519 54.556 -6.939 1.00 26.31 315 GLU B N 1
ATOM 8847 C CA . GLU B 1 200 ? 27.786 55.230 -5.878 1.00 27.73 315 GLU B CA 1
ATOM 8848 C C . GLU B 1 200 ? 28.460 54.992 -4.528 1.00 25.85 315 GLU B C 1
ATOM 8849 O O . GLU B 1 200 ? 29.231 54.046 -4.341 1.00 26.12 315 GLU B O 1
ATOM 8861 N N . ALA B 1 201 ? 28.148 55.868 -3.576 1.00 24.59 316 ALA B N 1
ATOM 8862 C CA . ALA B 1 201 ? 28.807 55.840 -2.276 1.00 23.75 316 ALA B CA 1
ATOM 8863 C C . ALA B 1 201 ? 28.577 54.508 -1.571 1.00 22.66 316 ALA B C 1
ATOM 8864 O O . ALA B 1 201 ? 27.462 53.984 -1.540 1.00 22.75 316 ALA B O 1
ATOM 8871 N N . ASP B 1 202 ? 29.648 53.974 -0.995 1.00 22.13 317 ASP B N 1
ATOM 8872 C CA . ASP B 1 202 ? 29.607 52.780 -0.168 1.00 22.19 317 ASP B CA 1
ATOM 8873 C C . ASP B 1 202 ? 30.069 53.133 1.240 1.00 21.18 317 ASP B C 1
ATOM 8874 O O . ASP B 1 202 ? 30.747 54.142 1.466 1.00 21.10 317 ASP B O 1
ATOM 8883 N N . ASP B 1 203 ? 29.687 52.288 2.196 1.00 20.18 318 ASP B N 1
ATOM 8884 C CA . ASP B 1 203 ? 29.933 52.618 3.597 1.00 20.46 318 ASP B CA 1
ATOM 8885 C C . ASP B 1 203 ? 31.419 52.640 3.937 1.00 20.64 318 ASP B C 1
ATOM 8886 O O . ASP B 1 203 ? 31.838 53.418 4.800 1.00 21.14 318 ASP B O 1
ATOM 8895 N N . GLN B 1 204 ? 32.228 51.802 3.284 1.00 19.56 319 GLN B N 1
ATOM 8896 C CA . GLN B 1 204 ? 33.655 51.781 3.583 1.00 19.16 319 GLN B CA 1
ATOM 8897 C C . GLN B 1 204 ? 34.317 53.082 3.142 1.00 18.75 319 GLN B C 1
ATOM 8898 O O . GLN B 1 204 ? 35.023 53.733 3.923 1.00 19.28 319 GLN B O 1
ATOM 8912 N N . SER B 1 205 ? 34.099 53.479 1.891 1.00 18.34 320 SER B N 1
ATOM 8913 C CA . SER B 1 205 ? 34.632 54.752 1.413 1.00 19.62 320 SER B CA 1
ATOM 8914 C C . SER B 1 205 ? 34.141 55.911 2.265 1.00 19.99 320 SER B C 1
ATOM 8915 O O . SER B 1 205 ? 34.901 56.854 2.542 1.00 20.69 320 SER B O 1
ATOM 8923 N N . ALA B 1 206 ? 32.863 55.885 2.646 1.00 20.02 321 ALA B N 1
ATOM 8924 C CA . ALA B 1 206 ? 32.314 56.971 3.452 1.00 20.34 321 ALA B CA 1
ATOM 8925 C C . ALA B 1 206 ? 33.010 57.066 4.808 1.00 20.58 321 ALA B C 1
ATOM 8926 O O . ALA B 1 206 ? 33.205 58.173 5.325 1.00 20.85 321 ALA B O 1
ATOM 8933 N N . MET B 1 207 ? 33.432 55.928 5.371 1.00 19.49 322 MET B N 1
ATOM 8934 C CA . MET B 1 207 ? 34.162 55.950 6.630 1.00 19.59 322 MET B CA 1
ATOM 8935 C C . MET B 1 207 ? 35.569 56.504 6.444 1.00 19.59 322 MET B C 1
ATOM 8936 O O . MET B 1 207 ? 36.031 57.316 7.258 1.00 20.57 322 MET B O 1
ATOM 8950 N N . VAL B 1 208 ? 36.275 56.077 5.391 1.00 19.08 323 VAL B N 1
ATOM 8951 C CA . VAL B 1 208 ? 37.572 56.688 5.089 1.00 19.21 323 VAL B CA 1
ATOM 8952 C C . VAL B 1 208 ? 37.430 58.203 5.006 1.00 19.69 323 VAL B C 1
ATOM 8953 O O . VAL B 1 208 ? 38.218 58.954 5.591 1.00 20.75 323 VAL B O 1
ATOM 8966 N N . TYR B 1 209 ? 36.431 58.671 4.252 1.00 20.06 324 TYR B N 1
ATOM 8967 C CA . TYR B 1 209 ? 36.252 60.101 4.036 1.00 21.16 324 TYR B CA 1
ATOM 8968 C C . TYR B 1 209 ? 35.899 60.823 5.333 1.00 20.76 324 TYR B C 1
ATOM 8969 O O . TYR B 1 209 ? 36.424 61.913 5.603 1.00 21.03 324 TYR B O 1
ATOM 8987 N N . LEU B 1 210 ? 35.024 60.227 6.157 1.00 21.06 325 LEU B N 1
ATOM 8988 C CA . LEU B 1 210 ? 34.711 60.820 7.458 1.00 22.03 325 LEU B CA 1
ATOM 8989 C C . LEU B 1 210 ? 35.969 60.993 8.312 1.00 22.43 325 LEU B C 1
ATOM 8990 O O . LEU B 1 210 ? 36.209 62.061 8.891 1.00 22.52 325 LEU B O 1
ATOM 9006 N N . LEU B 1 211 ? 36.769 59.940 8.429 1.00 21.69 326 LEU B N 1
ATOM 9007 C CA . LEU B 1 211 ? 37.943 60.001 9.293 1.00 21.17 326 LEU B CA 1
ATOM 9008 C C . LEU B 1 211 ? 39.006 60.939 8.731 1.00 21.42 326 LEU B C 1
ATOM 9009 O O . LEU B 1 211 ? 39.660 61.670 9.488 1.00 21.97 326 LEU B O 1
ATOM 9025 N N . ALA B 1 212 ? 39.177 60.950 7.404 1.00 22.10 327 ALA B N 1
ATOM 9026 C CA . ALA B 1 212 ? 40.188 61.793 6.779 1.00 23.59 327 ALA B CA 1
ATOM 9027 C C . ALA B 1 212 ? 39.826 63.260 6.855 1.00 24.42 327 ALA B C 1
ATOM 9028 O O . ALA B 1 212 ? 40.726 64.098 6.911 1.00 25.93 327 ALA B O 1
ATOM 9035 N N . THR B 1 213 ? 38.532 63.595 6.812 1.00 24.11 328 THR B N 1
ATOM 9036 C CA . THR B 1 213 ? 38.112 64.992 6.861 1.00 24.87 328 THR B CA 1
ATOM 9037 C C . THR B 1 213 ? 37.805 65.490 8.268 1.00 25.55 328 THR B C 1
ATOM 9038 O O . THR B 1 213 ? 37.837 66.710 8.501 1.00 26.60 328 THR B O 1
ATOM 9049 N N . GLU B 1 214 ? 37.500 64.596 9.197 1.00 25.55 329 GLU B N 1
ATOM 9050 C CA . GLU B 1 214 ? 37.125 64.963 10.557 1.00 27.14 329 GLU B CA 1
ATOM 9051 C C . GLU B 1 214 ? 37.981 64.219 11.572 1.00 25.87 329 GLU B C 1
ATOM 9052 O O . GLU B 1 214 ? 37.488 63.733 12.587 1.00 26.06 329 GLU B O 1
ATOM 9064 N N . ARG B 1 215 ? 39.289 64.153 11.329 1.00 24.26 330 ARG B N 1
ATOM 9065 C CA . ARG B 1 215 ? 40.161 63.370 12.198 1.00 24.39 330 ARG B CA 1
ATOM 9066 C C . ARG B 1 215 ? 40.184 63.919 13.619 1.00 25.92 330 ARG B C 1
ATOM 9067 O O . ARG B 1 215 ? 40.195 63.149 14.584 1.00 26.14 330 ARG B O 1
ATOM 9088 N N . GLU B 1 216 ? 40.238 65.241 13.780 1.00 28.20 331 GLU B N 1
ATOM 9089 C CA . GLU B 1 216 ? 40.280 65.775 15.135 1.00 31.10 331 GLU B CA 1
ATOM 9090 C C . GLU B 1 216 ? 39.065 65.331 15.940 1.00 30.31 331 GLU B C 1
ATOM 9091 O O . GLU B 1 216 ? 39.168 65.095 17.151 1.00 32.22 331 GLU B O 1
ATOM 9103 N N . LYS B 1 217 ? 37.918 65.176 15.288 1.00 29.09 332 LYS B N 1
ATOM 9104 C CA . LYS B 1 217 ? 36.689 64.857 16.007 1.00 28.84 332 LYS B CA 1
ATOM 9105 C C . LYS B 1 217 ? 36.603 63.377 16.371 1.00 28.54 332 LYS B C 1
ATOM 9106 O O . LYS B 1 217 ? 36.191 63.035 17.486 1.00 28.89 332 LYS B O 1
ATOM 9125 N N . TRP B 1 218 ? 36.986 62.490 15.453 1.00 27.63 333 TRP B N 1
ATOM 9126 C CA . TRP B 1 218 ? 36.749 61.057 15.602 1.00 27.70 333 TRP B CA 1
ATOM 9127 C C . TRP B 1 218 ? 38.002 60.224 15.824 1.00 27.81 333 TRP B C 1
ATOM 9128 O O . TRP B 1 218 ? 37.915 59.155 16.437 1.00 28.47 333 TRP B O 1
ATOM 9149 N N . GLY B 1 219 ? 39.154 60.665 15.322 1.00 27.62 334 GLY B N 1
ATOM 9150 C CA . GLY B 1 219 ? 40.309 59.785 15.222 1.00 27.15 334 GLY B CA 1
ATOM 9151 C C . GLY B 1 219 ? 40.847 59.306 16.556 1.00 28.10 334 GLY B C 1
ATOM 9152 O O . GLY B 1 219 ? 41.430 58.217 16.639 1.00 28.09 334 GLY B O 1
ATOM 9156 N N . GLY B 1 220 ? 40.676 60.109 17.612 1.00 28.77 335 GLY B N 1
ATOM 9157 C CA . GLY B 1 220 ? 41.249 59.755 18.899 1.00 28.91 335 GLY B CA 1
ATOM 9158 C C . GLY B 1 220 ? 40.694 58.466 19.462 1.00 27.85 335 GLY B C 1
ATOM 9159 O O . GLY B 1 220 ? 41.371 57.777 20.231 1.00 29.60 335 GLY B O 1
ATOM 9163 N N . LYS B 1 221 ? 39.462 58.126 19.098 1.00 25.92 336 LYS B N 1
ATOM 9164 C CA . LYS B 1 221 ? 38.779 56.946 19.613 1.00 25.28 336 LYS B CA 1
ATOM 9165 C C . LYS B 1 221 ? 38.696 55.814 18.595 1.00 23.72 336 LYS B C 1
ATOM 9166 O O . LYS B 1 221 ? 38.037 54.801 18.863 1.00 23.19 336 LYS B O 1
ATOM 9185 N N . VAL B 1 222 ? 39.357 55.953 17.452 1.00 22.74 337 VAL B N 1
ATOM 9186 C CA . VAL B 1 222 ? 39.408 54.915 16.425 1.00 22.32 337 VAL B CA 1
ATOM 9187 C C . VAL B 1 222 ? 40.763 54.231 16.509 1.00 22.49 337 VAL B C 1
ATOM 9188 O O . VAL B 1 222 ? 41.800 54.904 16.561 1.00 23.38 337 VAL B O 1
ATOM 9201 N N . TYR B 1 223 ? 40.751 52.895 16.519 1.00 21.72 338 TYR B N 1
ATOM 9202 C CA . TYR B 1 223 ? 41.958 52.082 16.491 1.00 21.55 338 TYR B CA 1
ATOM 9203 C C . TYR B 1 223 ? 41.997 51.370 15.146 1.00 21.38 338 TYR B C 1
ATOM 9204 O O . TYR B 1 223 ? 41.184 50.481 14.887 1.00 21.20 338 TYR B O 1
ATOM 9222 N N . LEU B 1 224 ? 42.911 51.792 14.280 1.00 21.20 339 LEU B N 1
ATOM 9223 C CA . LEU B 1 224 ? 43.170 51.091 13.030 1.00 20.96 339 LEU B CA 1
ATOM 9224 C C . LEU B 1 224 ? 44.220 50.023 13.315 1.00 20.52 339 LEU B C 1
ATOM 9225 O O . LEU B 1 224 ? 45.378 50.335 13.604 1.00 20.76 339 LEU B O 1
ATOM 9241 N N . GLU B 1 225 ? 43.793 48.767 13.252 1.00 20.06 340 GLU B N 1
ATOM 9242 C CA . GLU B 1 225 ? 44.581 47.619 13.663 1.00 20.01 340 GLU B CA 1
ATOM 9243 C C . GLU B 1 225 ? 45.204 46.979 12.436 1.00 20.50 340 GLU B C 1
ATOM 9244 O O . GLU B 1 225 ? 44.496 46.670 11.474 1.00 20.93 340 GLU B O 1
ATOM 9256 N N . SER B 1 226 ? 46.518 46.756 12.479 1.00 20.57 341 SER B N 1
ATOM 9257 C CA . SER B 1 226 ? 47.172 45.982 11.434 1.00 21.17 341 SER B CA 1
ATOM 9258 C C . SER B 1 226 ? 48.078 44.899 12.005 1.00 21.36 341 SER B C 1
ATOM 9259 O O . SER B 1 226 ? 48.845 44.286 11.254 1.00 22.11 341 SER B O 1
ATOM 9267 N N . GLY B 1 227 ? 48.013 44.648 13.315 1.00 21.22 342 GLY B N 1
ATOM 9268 C CA . GLY B 1 227 ? 48.819 43.595 13.916 1.00 21.39 342 GLY B CA 1
ATOM 9269 C C . GLY B 1 227 ? 48.319 42.195 13.662 1.00 22.18 342 GLY B C 1
ATOM 9270 O O . GLY B 1 227 ? 49.083 41.234 13.811 1.00 23.55 342 GLY B O 1
ATOM 9274 N N . TYR B 1 228 ? 47.049 42.062 13.309 1.00 20.36 343 TYR B N 1
ATOM 9275 C CA . TYR B 1 228 ? 46.469 40.780 12.950 1.00 20.17 343 TYR B CA 1
ATOM 9276 C C . TYR B 1 228 ? 45.328 41.055 11.982 1.00 19.17 343 TYR B C 1
ATOM 9277 O O . TYR B 1 228 ? 44.855 42.189 11.847 1.00 19.43 343 TYR B O 1
ATOM 9295 N N . TYR B 1 229 ? 44.870 39.998 11.323 1.00 18.81 344 TYR B N 1
ATOM 9296 C CA . TYR B 1 229 ? 43.875 40.121 10.262 1.00 18.21 344 TYR B CA 1
ATOM 9297 C C . TYR B 1 229 ? 42.447 40.081 10.819 1.00 18.40 344 TYR B C 1
ATOM 9298 O O . TYR B 1 229 ? 41.675 39.134 10.638 1.00 18.01 344 TYR B O 1
ATOM 9316 N N . LEU B 1 230 ? 42.085 41.177 11.488 1.00 18.31 345 LEU B N 1
ATOM 9317 C CA . LEU B 1 230 ? 40.683 41.391 11.838 1.00 18.98 345 LEU B CA 1
ATOM 9318 C C . LEU B 1 230 ? 39.832 41.391 10.577 1.00 18.91 345 LEU B C 1
ATOM 9319 O O . LEU B 1 230 ? 38.676 40.957 10.585 1.00 19.74 345 LEU B O 1
ATOM 9335 N N . HIS B 1 231 ? 40.393 41.903 9.491 1.00 18.72 346 HIS B N 1
ATOM 9336 C CA . HIS B 1 231 ? 39.974 41.622 8.130 1.00 19.75 346 HIS B CA 1
ATOM 9337 C C . HIS B 1 231 ? 41.224 41.184 7.393 1.00 19.51 346 HIS B C 1
ATOM 9338 O O . HIS B 1 231 ? 42.318 41.676 7.679 1.00 21.36 346 HIS B O 1
ATOM 9352 N N . GLY B 1 232 ? 41.075 40.227 6.487 1.00 18.31 347 GLY B N 1
ATOM 9353 C CA . GLY B 1 232 ? 42.194 39.767 5.694 1.00 17.91 347 GLY B CA 1
ATOM 9354 C C . GLY B 1 232 ? 41.749 39.544 4.268 1.00 18.44 347 GLY B C 1
ATOM 9355 O O . GLY B 1 232 ? 40.782 38.826 4.019 1.00 19.35 347 GLY B O 1
ATOM 9359 N N . TYR B 1 233 ? 42.436 40.141 3.316 1.00 18.90 348 TYR B N 1
ATOM 9360 C CA . TYR B 1 233 ? 42.020 40.024 1.928 1.00 18.46 348 TYR B CA 1
ATOM 9361 C C . TYR B 1 233 ? 42.291 38.612 1.406 1.00 18.65 348 TYR B C 1
ATOM 9362 O O . TYR B 1 233 ? 43.442 38.153 1.390 1.00 19.14 348 TYR B O 1
ATOM 9380 N N . TRP B 1 234 ? 41.231 37.941 0.944 1.00 17.79 349 TRP B N 1
ATOM 9381 C CA . TRP B 1 234 ? 41.353 36.552 0.514 1.00 18.40 349 TRP B CA 1
ATOM 9382 C C . TRP B 1 234 ? 42.396 36.376 -0.582 1.00 18.93 349 TRP B C 1
ATOM 9383 O O . TRP B 1 234 ? 43.100 35.356 -0.608 1.00 20.07 349 TRP B O 1
ATOM 9404 N N . GLY B 1 235 ? 42.527 37.360 -1.479 1.00 18.57 350 GLY B N 1
ATOM 9405 C CA . GLY B 1 235 ? 43.331 37.204 -2.673 1.00 19.54 350 GLY B CA 1
ATOM 9406 C C . GLY B 1 235 ? 44.812 37.027 -2.420 1.00 20.85 350 GLY B C 1
ATOM 9407 O O . GLY B 1 235 ? 45.525 36.555 -3.315 1.00 22.77 350 GLY B O 1
ATOM 9411 N N . ILE B 1 236 ? 45.300 37.414 -1.239 1.00 20.52 351 ILE B N 1
ATOM 9412 C CA . ILE B 1 236 ? 46.692 37.185 -0.861 1.00 21.10 351 ILE B CA 1
ATOM 9413 C C . ILE B 1 236 ? 46.854 36.119 0.207 1.00 21.99 351 ILE B C 1
ATOM 9414 O O . ILE B 1 236 ? 47.997 35.731 0.491 1.00 24.65 351 ILE B O 1
ATOM 9430 N N . LEU B 1 237 ? 45.763 35.622 0.805 1.00 20.05 352 LEU B N 1
ATOM 9431 C CA . LEU B 1 237 ? 45.848 34.668 1.912 1.00 18.79 352 LEU B CA 1
ATOM 9432 C C . LEU B 1 237 ? 45.560 33.228 1.512 1.00 18.67 352 LEU B C 1
ATOM 9433 O O . LEU B 1 237 ? 46.257 32.316 1.962 1.00 18.79 352 LEU B O 1
ATOM 9449 N N . VAL B 1 238 ? 44.546 32.983 0.686 1.00 18.78 353 VAL B N 1
ATOM 9450 C CA . VAL B 1 238 ? 44.050 31.615 0.541 1.00 18.79 353 VAL B CA 1
ATOM 9451 C C . VAL B 1 238 ? 45.109 30.692 -0.054 1.00 18.80 353 VAL B C 1
ATOM 9452 O O . VAL B 1 238 ? 45.179 29.509 0.299 1.00 20.06 353 VAL B O 1
ATOM 9465 N N . ASP B 1 239 ? 45.919 31.193 -0.988 1.00 18.64 354 ASP B N 1
ATOM 9466 C CA . ASP B 1 239 ? 46.926 30.342 -1.618 1.00 18.79 354 ASP B CA 1
ATOM 9467 C C . ASP B 1 239 ? 47.999 29.896 -0.638 1.00 19.83 354 ASP B C 1
ATOM 9468 O O . ASP B 1 239 ? 48.708 28.924 -0.920 1.00 21.17 354 ASP B O 1
ATOM 9477 N N . ARG B 1 240 ? 48.133 30.576 0.501 1.00 19.88 355 ARG B N 1
ATOM 9478 C CA . ARG B 1 240 ? 49.195 30.312 1.461 1.00 20.59 355 ARG B CA 1
ATOM 9479 C C . ARG B 1 240 ? 48.773 29.365 2.582 1.00 20.66 355 ARG B C 1
ATOM 9480 O O . ARG B 1 240 ? 49.562 29.119 3.493 1.00 21.44 355 ARG B O 1
ATOM 9501 N N . TYR B 1 241 ? 47.558 28.828 2.534 1.00 20.84 356 TYR B N 1
ATOM 9502 C CA . TYR B 1 241 ? 47.082 27.967 3.615 1.00 20.57 356 TYR B CA 1
ATOM 9503 C C . TYR B 1 241 ? 47.986 26.755 3.822 1.00 21.12 356 TYR B C 1
ATOM 9504 O O . TYR B 1 241 ? 48.276 26.376 4.963 1.00 21.41 356 TYR B O 1
ATOM 9522 N N . GLU B 1 242 ? 48.431 26.116 2.739 1.00 21.88 357 GLU B N 1
ATOM 9523 C CA . GLU B 1 242 ? 49.295 24.942 2.890 1.00 23.10 357 GLU B CA 1
ATOM 9524 C C . GLU B 1 242 ? 50.599 25.307 3.587 1.00 23.94 357 GLU B C 1
ATOM 9525 O O . GLU B 1 242 ? 51.093 24.554 4.436 1.00 24.27 357 GLU B O 1
ATOM 9537 N N . GLU B 1 243 ? 51.163 26.467 3.242 1.00 24.32 358 GLU B N 1
ATOM 9538 C CA . GLU B 1 243 ? 52.389 26.937 3.882 1.00 25.62 358 GLU B CA 1
ATOM 9539 C C . GLU B 1 243 ? 52.166 27.191 5.365 1.00 24.14 358 GLU B C 1
ATOM 9540 O O . GLU B 1 243 ? 53.037 26.891 6.193 1.00 24.49 358 GLU B O 1
ATOM 9552 N N . MET B 1 244 ? 51.003 27.745 5.719 1.00 22.99 359 MET B N 1
ATOM 9553 C CA . MET B 1 244 ? 50.683 27.978 7.123 1.00 21.85 359 MET B CA 1
ATOM 9554 C C . MET B 1 244 ? 50.573 26.669 7.887 1.00 22.03 359 MET B C 1
ATOM 9555 O O . MET B 1 244 ? 51.063 26.563 9.018 1.00 22.99 359 MET B O 1
ATOM 9569 N N . ILE B 1 245 ? 49.951 25.655 7.286 1.00 22.88 360 ILE B N 1
ATOM 9570 C CA . ILE B 1 245 ? 49.818 24.373 7.970 1.00 24.03 360 ILE B CA 1
ATOM 9571 C C . ILE B 1 245 ? 51.188 23.738 8.171 1.00 26.11 360 ILE B C 1
ATOM 9572 O O . ILE B 1 245 ? 51.447 23.087 9.193 1.00 27.15 360 ILE B O 1
ATOM 9588 N N . GLU B 1 246 ? 52.091 23.921 7.208 1.00 28.37 361 GLU B N 1
ATOM 9589 C CA . GLU B 1 246 ? 53.406 23.298 7.299 1.00 32.23 361 GLU B CA 1
ATOM 9590 C C . GLU B 1 246 ? 54.292 23.996 8.322 1.00 30.26 361 GLU B C 1
ATOM 9591 O O . GLU B 1 246 ? 55.048 23.335 9.040 1.00 31.50 361 GLU B O 1
ATOM 9603 N N . ASN B 1 247 ? 54.221 25.328 8.404 1.00 28.30 362 ASN B N 1
ATOM 9604 C CA . ASN B 1 247 ? 55.200 26.100 9.156 1.00 28.50 362 ASN B CA 1
ATOM 9605 C C . ASN B 1 247 ? 54.668 26.706 10.443 1.00 27.06 362 ASN B C 1
ATOM 9606 O O . ASN B 1 247 ? 55.470 27.020 11.334 1.00 29.10 362 ASN B O 1
ATOM 9617 N N . HIS B 1 248 ? 53.353 26.886 10.563 1.00 25.71 363 HIS B N 1
ATOM 9618 C CA . HIS B 1 248 ? 52.814 27.613 11.700 1.00 25.48 363 HIS B CA 1
ATOM 9619 C C . HIS B 1 248 ? 51.718 26.817 12.390 1.00 25.60 363 HIS B C 1
ATOM 9620 O O . HIS B 1 248 ? 51.605 25.603 12.196 1.00 25.80 363 HIS B O 1
ATOM 9634 N N . LYS B 1 249 ? 50.939 27.486 13.226 1.00 26.08 364 LYS B N 1
ATOM 9635 C CA . LYS B 1 249 ? 49.879 26.846 13.985 1.00 27.63 364 LYS B CA 1
ATOM 9636 C C . LYS B 1 249 ? 48.842 27.904 14.311 1.00 24.70 364 LYS B C 1
ATOM 9637 O O . LYS B 1 249 ? 49.145 29.102 14.296 1.00 24.27 364 LYS B O 1
ATOM 9656 N N . PRO B 1 250 ? 47.615 27.501 14.606 1.00 23.80 365 PRO B N 1
ATOM 9657 C CA . PRO B 1 250 ? 46.598 28.488 14.959 1.00 24.59 365 PRO B CA 1
ATOM 9658 C C . PRO B 1 250 ? 46.973 29.237 16.225 1.00 24.48 365 PRO B C 1
ATOM 9659 O O . PRO B 1 250 ? 47.653 28.717 17.116 1.00 25.45 365 PRO B O 1
ATOM 9670 N N . GLY B 1 251 ? 46.523 30.483 16.287 1.00 24.18 366 GLY B N 1
ATOM 9671 C CA . GLY B 1 251 ? 46.731 31.323 17.445 1.00 25.35 366 GLY B CA 1
ATOM 9672 C C . GLY B 1 251 ? 47.430 32.618 17.146 1.00 25.94 366 GLY B C 1
ATOM 9673 O O . GLY B 1 251 ? 47.427 33.512 17.998 1.00 27.38 366 GLY B O 1
ATOM 9677 N N . PHE B 1 252 ? 48.022 32.759 15.963 1.00 25.42 367 PHE B N 1
ATOM 9678 C CA . PHE B 1 252 ? 48.759 33.970 15.627 1.00 24.63 367 PHE B CA 1
ATOM 9679 C C . PHE B 1 252 ? 47.834 35.069 15.118 1.00 23.64 367 PHE B C 1
ATOM 9680 O O . PHE B 1 252 ? 48.060 36.253 15.401 1.00 24.07 367 PHE B O 1
ATOM 9697 N N . GLY B 1 253 ? 46.801 34.702 14.359 1.00 21.72 368 GLY B N 1
ATOM 9698 C CA . GLY B 1 253 ? 45.862 35.658 13.814 1.00 20.54 368 GLY B CA 1
ATOM 9699 C C . GLY B 1 253 ? 46.365 36.517 12.674 1.00 20.62 368 GLY B C 1
ATOM 9700 O O . GLY B 1 253 ? 45.558 37.250 12.087 1.00 19.81 368 GLY B O 1
ATOM 9704 N N . ASP B 1 254 ? 47.656 36.470 12.339 1.00 21.78 369 ASP B N 1
ATOM 9705 C CA . ASP B 1 254 ? 48.266 37.400 11.398 1.00 22.28 369 ASP B CA 1
ATOM 9706 C C . ASP B 1 254 ? 48.676 36.663 10.116 1.00 21.77 369 ASP B C 1
ATOM 9707 O O . ASP B 1 254 ? 48.008 35.704 9.718 1.00 21.49 369 ASP B O 1
ATOM 9716 N N . HIS B 1 255 ? 49.747 37.119 9.462 1.00 22.81 370 HIS B N 1
ATOM 9717 C CA . HIS B 1 255 ? 50.174 36.504 8.210 1.00 24.28 370 HIS B CA 1
ATOM 9718 C C . HIS B 1 255 ? 50.540 35.036 8.383 1.00 24.62 370 HIS B C 1
ATOM 9719 O O . HIS B 1 255 ? 50.596 34.299 7.389 1.00 25.57 370 HIS B O 1
ATOM 9733 N N . ARG B 1 256 ? 50.799 34.592 9.616 1.00 23.35 371 ARG B N 1
ATOM 9734 C CA . ARG B 1 256 ? 51.104 33.190 9.871 1.00 22.31 371 ARG B CA 1
ATOM 9735 C C . ARG B 1 256 ? 49.865 32.319 9.974 1.00 21.62 371 ARG B C 1
ATOM 9736 O O . ARG B 1 256 ? 49.972 31.107 9.764 1.00 21.54 371 ARG B O 1
ATOM 9757 N N . TRP B 1 257 ? 48.700 32.905 10.300 1.00 20.40 372 TRP B N 1
ATOM 9758 C CA . TRP B 1 257 ? 47.462 32.150 10.463 1.00 20.59 372 TRP B CA 1
ATOM 9759 C C . TRP B 1 257 ? 46.349 33.176 10.627 1.00 19.29 372 TRP B C 1
ATOM 9760 O O . TRP B 1 257 ? 46.087 33.646 11.750 1.00 19.89 372 TRP B O 1
ATOM 9781 N N . PRO B 1 258 ? 45.707 33.597 9.536 1.00 18.96 373 PRO B N 1
ATOM 9782 C CA . PRO B 1 258 ? 44.842 34.785 9.611 1.00 17.83 373 PRO B CA 1
ATOM 9783 C C . PRO B 1 258 ? 43.570 34.533 10.402 1.00 17.17 373 PRO B C 1
ATOM 9784 O O . PRO B 1 258 ? 42.889 33.514 10.227 1.00 18.40 373 PRO B O 1
ATOM 9795 N N . LEU B 1 259 ? 43.229 35.498 11.254 1.00 17.00 374 LEU B N 1
ATOM 9796 C CA . LEU B 1 259 ? 41.980 35.405 12.005 1.00 16.54 374 LEU B CA 1
ATOM 9797 C C . LEU B 1 259 ? 40.781 35.370 11.069 1.00 16.16 374 LEU B C 1
ATOM 9798 O O . LEU B 1 259 ? 39.901 34.509 11.204 1.00 17.05 374 LEU B O 1
ATOM 9814 N N . VAL B 1 260 ? 40.725 36.309 10.128 1.00 16.59 375 VAL B N 1
ATOM 9815 C CA . VAL B 1 260 ? 39.613 36.435 9.190 1.00 16.77 375 VAL B CA 1
ATOM 9816 C C . VAL B 1 260 ? 40.161 36.373 7.769 1.00 17.03 375 VAL B C 1
ATOM 9817 O O . VAL B 1 260 ? 41.118 37.085 7.434 1.00 17.69 375 VAL B O 1
ATOM 9830 N N . THR B 1 261 ? 39.547 35.523 6.942 1.00 16.47 376 THR B N 1
ATOM 9831 C CA . THR B 1 261 ? 39.712 35.543 5.490 1.00 16.30 376 THR B CA 1
ATOM 9832 C C . THR B 1 261 ? 38.424 36.111 4.895 1.00 16.24 376 THR B C 1
ATOM 9833 O O . THR B 1 261 ? 37.351 35.508 5.023 1.00 16.70 376 THR B O 1
ATOM 9844 N N . HIS B 1 262 ? 38.533 37.239 4.211 1.00 15.82 377 HIS B N 1
ATOM 9845 C CA . HIS B 1 262 ? 37.375 38.002 3.763 1.00 16.19 377 HIS B CA 1
ATOM 9846 C C . HIS B 1 262 ? 37.340 38.038 2.241 1.00 16.12 377 HIS B C 1
ATOM 9847 O O . HIS B 1 262 ? 38.266 38.550 1.594 1.00 16.81 377 HIS B O 1
ATOM 9861 N N . PHE B 1 263 ? 36.253 37.515 1.677 1.00 16.02 378 PHE B N 1
ATOM 9862 C CA . PHE B 1 263 ? 36.133 37.295 0.233 1.00 16.14 378 PHE B CA 1
ATOM 9863 C C . PHE B 1 263 ? 35.562 38.513 -0.495 1.00 17.37 378 PHE B C 1
ATOM 9864 O O . PHE B 1 263 ? 34.622 38.428 -1.296 1.00 18.91 378 PHE B O 1
ATOM 9881 N N . VAL B 1 264 ? 36.226 39.652 -0.271 1.00 17.82 379 VAL B N 1
ATOM 9882 C CA . VAL B 1 264 ? 35.857 40.896 -0.941 1.00 18.71 379 VAL B CA 1
ATOM 9883 C C . VAL B 1 264 ? 35.863 40.704 -2.452 1.00 19.90 379 VAL B C 1
ATOM 9884 O O . VAL B 1 264 ? 36.831 40.196 -3.032 1.00 21.25 379 VAL B O 1
ATOM 9897 N N . GLY B 1 265 ? 34.805 41.166 -3.104 1.00 21.22 380 GLY B N 1
ATOM 9898 C CA . GLY B 1 265 ? 34.700 41.080 -4.542 1.00 23.75 380 GLY B CA 1
ATOM 9899 C C . GLY B 1 265 ? 34.089 39.793 -5.067 1.00 25.74 380 GLY B C 1
ATOM 9900 O O . GLY B 1 265 ? 33.749 39.727 -6.252 1.00 27.36 380 GLY B O 1
ATOM 9904 N N . CYS B 1 266 ? 33.955 38.771 -4.230 1.00 25.11 381 CYS B N 1
ATOM 9905 C CA . CYS B 1 266 ? 33.258 37.546 -4.590 1.00 26.91 381 CYS B CA 1
ATOM 9906 C C . CYS B 1 266 ? 31.776 37.696 -4.276 1.00 29.40 381 CYS B C 1
ATOM 9907 O O . CYS B 1 266 ? 31.410 38.056 -3.154 1.00 30.56 381 CYS B O 1
ATOM 9914 N N . LYS B 1 267 ? 30.919 37.371 -5.234 1.00 31.50 382 LYS B N 1
ATOM 9915 C CA . LYS B 1 267 ? 29.478 37.538 -5.052 1.00 33.44 382 LYS B CA 1
ATOM 9916 C C . LYS B 1 267 ? 28.758 36.283 -5.515 1.00 32.56 382 LYS B C 1
ATOM 9917 O O . LYS B 1 267 ? 28.061 36.282 -6.536 1.00 34.21 382 LYS B O 1
ATOM 9936 N N . PRO B 1 268 ? 28.914 35.185 -4.778 1.00 31.68 383 PRO B N 1
ATOM 9937 C CA . PRO B 1 268 ? 28.289 33.928 -5.199 1.00 32.69 383 PRO B CA 1
ATOM 9938 C C . PRO B 1 268 ? 26.780 33.950 -5.118 1.00 33.22 383 PRO B C 1
ATOM 9939 O O . PRO B 1 268 ? 26.131 33.079 -5.711 1.00 34.88 383 PRO B O 1
ATOM 9950 N N . CYS B 1 269 ? 26.197 34.914 -4.411 1.00 33.47 384 CYS B N 1
ATOM 9951 C CA . CYS B 1 269 ? 24.745 35.004 -4.323 1.00 36.17 384 CYS B CA 1
ATOM 9952 C C . CYS B 1 269 ? 24.160 35.691 -5.551 1.00 39.95 384 CYS B C 1
ATOM 9953 O O . CYS B 1 269 ? 23.056 35.350 -5.988 1.00 36.54 384 CYS B O 1
ATOM 9960 N N . GLY B 1 270 ? 24.896 36.637 -6.135 1.00 47.82 385 GLY B N 1
ATOM 9961 C CA . GLY B 1 270 ? 24.463 37.330 -7.325 1.00 55.98 385 GLY B CA 1
ATOM 9962 C C . GLY B 1 270 ? 25.047 36.718 -8.584 1.00 63.51 385 GLY B C 1
ATOM 9963 O O . GLY B 1 270 ? 25.681 35.661 -8.571 1.00 63.98 385 GLY B O 1
ATOM 9967 N N . LYS B 1 271 ? 24.827 37.414 -9.694 1.00 70.28 386 LYS B N 1
ATOM 9968 C CA . LYS B 1 271 ? 25.293 36.934 -10.987 1.00 76.73 386 LYS B CA 1
ATOM 9969 C C . LYS B 1 271 ? 26.691 37.434 -11.327 1.00 77.49 386 LYS B C 1
ATOM 9970 O O . LYS B 1 271 ? 27.452 36.716 -11.987 1.00 77.84 386 LYS B O 1
ATOM 9989 N N . PHE B 1 272 ? 27.055 38.636 -10.881 1.00 77.41 387 PHE B N 1
ATOM 9990 C CA . PHE B 1 272 ? 28.344 39.214 -11.240 1.00 77.37 387 PHE B CA 1
ATOM 9991 C C . PHE B 1 272 ? 29.395 38.937 -10.167 1.00 71.64 387 PHE B C 1
ATOM 9992 O O . PHE B 1 272 ? 29.762 37.780 -9.936 1.00 72.11 387 PHE B O 1
ATOM 10009 N N . GLY B 1 273 ? 29.868 39.975 -9.497 1.00 65.03 388 GLY B N 1
ATOM 10010 C CA . GLY B 1 273 ? 31.066 39.868 -8.692 1.00 58.66 388 GLY B CA 1
ATOM 10011 C C . GLY B 1 273 ? 32.296 40.314 -9.464 1.00 52.80 388 GLY B C 1
ATOM 10012 O O . GLY B 1 273 ? 32.389 40.167 -10.689 1.00 51.65 388 GLY B O 1
ATOM 10016 N N . ASP B 1 274 ? 33.258 40.879 -8.736 1.00 48.69 389 ASP B N 1
ATOM 10017 C CA . ASP B 1 274 ? 34.479 41.387 -9.347 1.00 45.78 389 ASP B CA 1
ATOM 10018 C C . ASP B 1 274 ? 35.434 40.284 -9.781 1.00 43.52 389 ASP B C 1
ATOM 10019 O O . ASP B 1 274 ? 36.355 40.559 -10.560 1.00 43.03 389 ASP B O 1
ATOM 10028 N N . TYR B 1 275 ? 35.243 39.056 -9.314 1.00 43.15 390 TYR B N 1
ATOM 10029 C CA . TYR B 1 275 ? 36.199 37.990 -9.560 1.00 43.69 390 TYR B CA 1
ATOM 10030 C C . TYR B 1 275 ? 35.492 36.763 -10.110 1.00 47.85 390 TYR B C 1
ATOM 10031 O O . TYR B 1 275 ? 34.306 36.552 -9.839 1.00 49.09 390 TYR B O 1
ATOM 10049 N N . PRO B 1 276 ? 36.202 35.933 -10.875 1.00 50.75 391 PRO B N 1
ATOM 10050 C CA . PRO B 1 276 ? 35.584 34.719 -11.421 1.00 51.23 391 PRO B CA 1
ATOM 10051 C C . PRO B 1 276 ? 35.021 33.843 -10.313 1.00 48.82 391 PRO B C 1
ATOM 10052 O O . PRO B 1 276 ? 35.731 33.462 -9.378 1.00 46.12 391 PRO B O 1
ATOM 10063 N N . VAL B 1 277 ? 33.733 33.512 -10.443 1.00 48.13 392 VAL B N 1
ATOM 10064 C CA . VAL B 1 277 ? 33.020 32.791 -9.393 1.00 47.53 392 VAL B CA 1
ATOM 10065 C C . VAL B 1 277 ? 33.677 31.448 -9.091 1.00 43.01 392 VAL B C 1
ATOM 10066 O O . VAL B 1 277 ? 33.640 30.976 -7.947 1.00 40.11 392 VAL B O 1
ATOM 10079 N N . GLU B 1 278 ? 34.295 30.816 -10.091 1.00 41.51 393 GLU B N 1
ATOM 10080 C CA . GLU B 1 278 ? 34.841 29.474 -9.895 1.00 41.17 393 GLU B CA 1
ATOM 10081 C C . GLU B 1 278 ? 35.937 29.473 -8.839 1.00 35.83 393 GLU B C 1
ATOM 10082 O O . GLU B 1 278 ? 35.882 28.705 -7.867 1.00 34.96 393 GLU B O 1
ATOM 10094 N N . ARG B 1 279 ? 36.957 30.321 -9.019 1.00 31.33 394 ARG B N 1
ATOM 10095 C CA . ARG B 1 279 ? 37.987 30.441 -7.998 1.00 28.66 394 ARG B CA 1
ATOM 10096 C C . ARG B 1 279 ? 37.381 30.898 -6.684 1.00 26.73 394 ARG B C 1
ATOM 10097 O O . ARG B 1 279 ? 37.786 30.430 -5.620 1.00 26.72 394 ARG B O 1
ATOM 10118 N N . CYS B 1 280 ? 36.414 31.822 -6.734 1.00 26.53 395 CYS B N 1
ATOM 10119 C CA . CYS B 1 280 ? 35.784 32.274 -5.495 1.00 25.64 395 CYS B CA 1
ATOM 10120 C C . CYS B 1 280 ? 35.233 31.096 -4.696 1.00 23.07 395 CYS B C 1
ATOM 10121 O O . CYS B 1 280 ? 35.518 30.956 -3.502 1.00 22.18 395 CYS B O 1
ATOM 10128 N N . LEU B 1 281 ? 34.438 30.236 -5.339 1.00 24.23 396 LEU B N 1
ATOM 10129 C CA . LEU B 1 281 ? 33.824 29.130 -4.611 1.00 24.08 396 LEU B CA 1
ATOM 10130 C C . LEU B 1 281 ? 34.864 28.108 -4.169 1.00 22.37 396 LEU B C 1
ATOM 10131 O O . LEU B 1 281 ? 34.797 27.588 -3.046 1.00 21.24 396 LEU B O 1
ATOM 10147 N N . ARG B 1 282 ? 35.833 27.800 -5.032 1.00 22.90 397 ARG B N 1
ATOM 10148 C CA . ARG B 1 282 ? 36.868 26.846 -4.644 1.00 24.88 397 ARG B CA 1
ATOM 10149 C C . ARG B 1 282 ? 37.678 27.367 -3.464 1.00 22.11 397 ARG B C 1
ATOM 10150 O O . ARG B 1 282 ? 38.056 26.602 -2.568 1.00 21.62 397 ARG B O 1
ATOM 10171 N N . GLN B 1 283 ? 37.975 28.660 -3.452 1.00 20.28 398 GLN B N 1
ATOM 10172 C CA . GLN B 1 283 ? 38.743 29.209 -2.343 1.00 19.05 398 GLN B CA 1
ATOM 10173 C C . GLN B 1 283 ? 37.891 29.426 -1.094 1.00 18.16 398 GLN B C 1
ATOM 10174 O O . GLN B 1 283 ? 38.405 29.304 0.022 1.00 18.30 398 GLN B O 1
ATOM 10188 N N . MET B 1 284 ? 36.598 29.731 -1.241 1.00 18.52 399 MET B N 1
ATOM 10189 C CA . MET B 1 284 ? 35.717 29.712 -0.081 1.00 17.92 399 MET B CA 1
ATOM 10190 C C . MET B 1 284 ? 35.631 28.311 0.523 1.00 17.30 399 MET B C 1
ATOM 10191 O O . MET B 1 284 ? 35.587 28.165 1.749 1.00 18.35 399 MET B O 1
ATOM 10205 N N . ASP B 1 285 ? 35.618 27.271 -0.311 1.00 18.11 400 ASP B N 1
ATOM 10206 C CA . ASP B 1 285 ? 35.662 25.902 0.211 1.00 18.68 400 ASP B CA 1
ATOM 10207 C C . ASP B 1 285 ? 36.918 25.688 1.046 1.00 18.92 400 ASP B C 1
ATOM 10208 O O . ASP B 1 285 ? 36.867 25.108 2.137 1.00 19.62 400 ASP B O 1
ATOM 10217 N N . ARG B 1 286 ? 38.072 26.122 0.519 1.00 18.58 401 ARG B N 1
ATOM 10218 C CA . ARG B 1 286 ? 39.341 25.927 1.218 1.00 17.89 401 ARG B CA 1
ATOM 10219 C C . ARG B 1 286 ? 39.378 26.686 2.536 1.00 17.90 401 ARG B C 1
ATOM 10220 O O . ARG B 1 286 ? 39.820 26.149 3.552 1.00 18.17 401 ARG B O 1
ATOM 10241 N N . ALA B 1 287 ? 38.914 27.936 2.546 1.00 17.85 402 ALA B N 1
ATOM 10242 C CA . ALA B 1 287 ? 38.881 28.696 3.787 1.00 18.09 402 ALA B CA 1
ATOM 10243 C C . ALA B 1 287 ? 37.959 28.041 4.801 1.00 16.92 402 ALA B C 1
ATOM 10244 O O . ALA B 1 287 ? 38.293 27.945 5.988 1.00 16.65 402 ALA B O 1
ATOM 10251 N N . PHE B 1 288 ? 36.784 27.583 4.359 1.00 17.48 403 PHE B N 1
ATOM 10252 C CA . PHE B 1 288 ? 35.889 26.886 5.276 1.00 17.49 403 PHE B CA 1
ATOM 10253 C C . PHE B 1 288 ? 36.566 25.660 5.879 1.00 17.16 403 PHE B C 1
ATOM 10254 O O . PHE B 1 288 ? 36.485 25.432 7.088 1.00 17.48 403 PHE B O 1
ATOM 10271 N N . ASN B 1 289 ? 37.252 24.865 5.054 1.00 17.30 404 ASN B N 1
ATOM 10272 C CA . ASN B 1 289 ? 37.890 23.657 5.572 1.00 18.69 404 ASN B CA 1
ATOM 10273 C C . ASN B 1 289 ? 39.103 23.988 6.436 1.00 18.83 404 ASN B C 1
ATOM 10274 O O . ASN B 1 289 ? 39.400 23.261 7.395 1.00 19.43 404 ASN B O 1
ATOM 10285 N N . PHE B 1 290 ? 39.819 25.064 6.100 1.00 18.08 405 PHE B N 1
ATOM 10286 C CA . PHE B 1 290 ? 40.944 25.501 6.915 1.00 18.55 405 PHE B CA 1
ATOM 10287 C C . PHE B 1 290 ? 40.477 25.802 8.331 1.00 18.12 405 PHE B C 1
ATOM 10288 O O . PHE B 1 290 ? 41.101 25.360 9.311 1.00 19.14 405 PHE B O 1
ATOM 10305 N N . GLY B 1 291 ? 39.350 26.519 8.458 1.00 17.57 406 GLY B N 1
ATOM 10306 C CA . GLY B 1 291 ? 38.790 26.761 9.773 1.00 16.76 406 GLY B CA 1
ATOM 10307 C C . GLY B 1 291 ? 38.164 25.516 10.380 1.00 17.53 406 GLY B C 1
ATOM 10308 O O . GLY B 1 291 ? 38.325 25.247 11.571 1.00 18.35 406 GLY B O 1
ATOM 10312 N N . ASP B 1 292 ? 37.445 24.740 9.572 1.00 18.20 407 ASP B N 1
ATOM 10313 C CA . ASP B 1 292 ? 36.719 23.588 10.093 1.00 18.80 407 ASP B CA 1
ATOM 10314 C C . ASP B 1 292 ? 37.666 22.515 10.616 1.00 18.68 407 ASP B C 1
ATOM 10315 O O . ASP B 1 292 ? 37.316 21.797 11.555 1.00 19.30 407 ASP B O 1
ATOM 10324 N N . ASN B 1 293 ? 38.861 22.382 10.032 1.00 18.65 408 ASN B N 1
ATOM 10325 C CA . ASN B 1 293 ? 39.819 21.406 10.544 1.00 18.97 408 ASN B CA 1
ATOM 10326 C C . ASN B 1 293 ? 40.150 21.669 12.005 1.00 19.84 408 ASN B C 1
ATOM 10327 O O . ASN B 1 293 ? 40.400 20.729 12.769 1.00 21.13 408 ASN B O 1
ATOM 10338 N N . GLN B 1 294 ? 40.187 22.938 12.402 1.00 19.48 409 GLN B N 1
ATOM 10339 C CA . GLN B 1 294 ? 40.487 23.276 13.788 1.00 19.72 409 GLN B CA 1
ATOM 10340 C C . GLN B 1 294 ? 39.357 22.854 14.724 1.00 20.33 409 GLN B C 1
ATOM 10341 O O . GLN B 1 294 ? 39.611 22.487 15.877 1.00 22.87 409 GLN B O 1
ATOM 10355 N N . ILE B 1 295 ? 38.118 22.884 14.238 1.00 19.28 410 ILE B N 1
ATOM 10356 C CA . ILE B 1 295 ? 36.979 22.365 14.990 1.00 19.23 410 ILE B CA 1
ATOM 10357 C C . ILE B 1 295 ? 37.008 20.843 15.021 1.00 19.91 410 ILE B C 1
ATOM 10358 O O . ILE B 1 295 ? 36.919 20.223 16.086 1.00 21.29 410 ILE B O 1
ATOM 10374 N N . LEU B 1 296 ? 37.125 20.214 13.853 1.00 20.18 411 LEU B N 1
ATOM 10375 C CA . LEU B 1 296 ? 37.055 18.760 13.799 1.00 21.29 411 LEU B CA 1
ATOM 10376 C C . LEU B 1 296 ? 38.202 18.112 14.557 1.00 21.47 411 LEU B C 1
ATOM 10377 O O . LEU B 1 296 ? 38.029 17.014 15.107 1.00 21.48 411 LEU B O 1
ATOM 10393 N N . GLN B 1 297 ? 39.369 18.769 14.606 1.00 24.13 412 GLN B N 1
ATOM 10394 C CA . GLN B 1 297 ? 40.517 18.211 15.324 1.00 28.97 412 GLN B CA 1
ATOM 10395 C C . GLN B 1 297 ? 40.149 17.883 16.765 1.00 28.02 412 GLN B C 1
ATOM 10396 O O . GLN B 1 297 ? 40.610 16.879 17.315 1.00 26.24 412 GLN B O 1
ATOM 104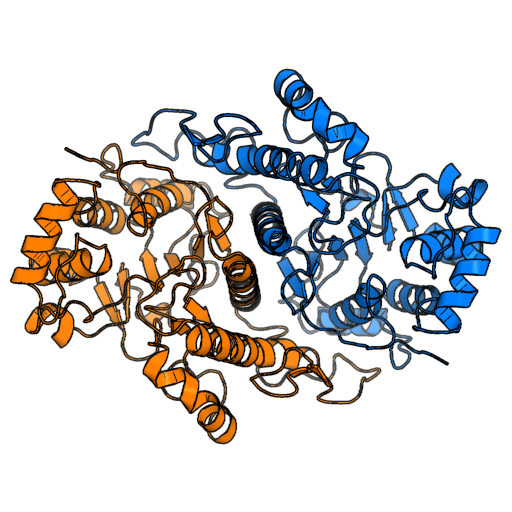10 N N . MET B 1 298 ? 39.360 18.755 17.408 1.00 29.91 413 MET B N 1
ATOM 10411 C CA . MET B 1 298 ? 38.929 18.531 18.787 1.00 31.46 413 MET B CA 1
ATOM 10412 C C . MET B 1 298 ? 38.223 17.197 18.946 1.00 29.06 413 MET B C 1
ATOM 10413 O O . MET B 1 298 ? 38.222 16.612 20.037 1.00 29.46 413 MET B O 1
ATOM 10427 N N . TYR B 1 299 ? 37.580 16.734 17.880 1.00 26.05 414 TYR B N 1
ATOM 10428 C CA . TYR B 1 299 ? 36.731 15.556 17.889 1.00 26.14 414 TYR B CA 1
ATOM 10429 C C . TYR B 1 299 ? 37.382 14.377 17.183 1.00 27.11 414 TYR B C 1
ATOM 10430 O O . TYR B 1 299 ? 36.733 13.339 16.995 1.00 28.93 414 TYR B O 1
ATOM 10448 N N . GLY B 1 300 ? 38.652 14.505 16.802 1.00 25.89 415 GLY B N 1
ATOM 10449 C CA . GLY B 1 300 ? 39.377 13.395 16.220 1.00 25.76 415 GLY B CA 1
ATOM 10450 C C . GLY B 1 300 ? 39.185 13.211 14.734 1.00 24.84 415 GLY B C 1
ATOM 10451 O O . GLY B 1 300 ? 39.351 12.084 14.235 1.00 26.25 415 GLY B O 1
ATOM 10455 N N . PHE B 1 301 ? 38.838 14.277 14.009 1.00 23.30 416 PHE B N 1
ATOM 10456 C CA . PHE B 1 301 ? 38.647 14.205 12.566 1.00 23.55 416 PHE B CA 1
ATOM 10457 C C . PHE B 1 301 ? 39.331 15.377 11.876 1.00 24.17 416 PHE B C 1
ATOM 10458 O O . PHE B 1 301 ? 39.669 16.395 12.496 1.00 24.74 416 PHE B O 1
ATOM 10475 N N . THR B 1 302 ? 39.519 15.224 10.565 1.00 23.94 417 THR B N 1
ATOM 10476 C CA . THR B 1 302 ? 40.066 16.293 9.733 1.00 23.66 417 THR B CA 1
ATOM 10477 C C . THR B 1 302 ? 39.552 16.105 8.313 1.00 23.37 417 THR B C 1
ATOM 10478 O O . THR B 1 302 ? 39.146 15.008 7.933 1.00 24.68 417 THR B O 1
ATOM 10489 N N . HIS B 1 303 ? 39.543 17.191 7.532 1.00 23.20 418 HIS B N 1
ATOM 10490 C CA . HIS B 1 303 ? 39.186 17.060 6.129 1.00 24.18 418 HIS B CA 1
ATOM 10491 C C . HIS B 1 303 ? 40.279 16.291 5.388 1.00 25.70 418 HIS B C 1
ATOM 10492 O O . HIS B 1 303 ? 41.468 16.390 5.710 1.00 26.44 418 HIS B O 1
ATOM 10507 N N . LYS B 1 304 ? 39.868 15.484 4.410 1.00 27.51 419 LYS B N 1
ATOM 10508 C CA . LYS B 1 304 ? 40.844 14.676 3.682 1.00 29.53 419 LYS B CA 1
ATOM 10509 C C . LYS B 1 304 ? 41.856 15.550 2.958 1.00 28.22 419 LYS B C 1
ATOM 10510 O O . LYS B 1 304 ? 43.019 15.161 2.799 1.00 29.97 419 LYS B O 1
ATOM 10529 N N . SER B 1 305 ? 41.425 16.720 2.504 1.00 26.70 420 SER B N 1
ATOM 10530 C CA . SER B 1 305 ? 42.297 17.744 1.945 1.00 26.12 420 SER B CA 1
ATOM 10531 C C . SER B 1 305 ? 41.542 19.053 2.094 1.00 25.49 420 SER B C 1
ATOM 10532 O O . SER B 1 305 ? 40.349 19.059 2.403 1.00 25.65 420 SER B O 1
ATOM 10540 N N . LEU B 1 306 ? 42.245 20.171 1.877 1.00 25.67 421 LEU B N 1
ATOM 10541 C CA . LEU B 1 306 ? 41.580 21.466 2.015 1.00 26.49 421 LEU B CA 1
ATOM 10542 C C . LEU B 1 306 ? 40.491 21.677 0.973 1.00 27.07 421 LEU B C 1
ATOM 10543 O O . LEU B 1 306 ? 39.621 22.528 1.170 1.00 27.20 421 LEU B O 1
ATOM 10559 N N . GLY B 1 307 ? 40.495 20.911 -0.107 1.00 28.57 422 GLY B N 1
ATOM 10560 C CA . GLY B 1 307 ? 39.462 21.026 -1.109 1.00 30.26 422 GLY B CA 1
ATOM 10561 C C . GLY B 1 307 ? 38.340 20.019 -1.009 1.00 31.60 422 GLY B C 1
ATOM 10562 O O . GLY B 1 307 ? 37.438 20.047 -1.852 1.00 34.80 422 GLY B O 1
ATOM 10566 N N . SER B 1 308 ? 38.349 19.140 -0.008 1.00 29.44 423 SER B N 1
ATOM 10567 C CA . SER B 1 308 ? 37.415 18.020 0.053 1.00 28.31 423 SER B CA 1
ATOM 10568 C C . SER B 1 308 ? 36.397 18.180 1.170 1.00 28.35 423 SER B C 1
ATOM 10569 O O . SER B 1 308 ? 36.748 18.527 2.298 1.00 28.47 423 SER B O 1
ATOM 10577 N N . ARG B 1 309 ? 35.148 17.842 0.871 1.00 29.94 424 ARG B N 1
ATOM 10578 C CA . ARG B 1 309 ? 34.108 17.830 1.888 1.00 31.82 424 ARG B CA 1
ATOM 10579 C C . ARG B 1 309 ? 34.172 16.597 2.778 1.00 30.52 424 ARG B C 1
ATOM 10580 O O . ARG B 1 309 ? 33.535 16.580 3.839 1.00 30.54 424 ARG B O 1
ATOM 10601 N N . ARG B 1 310 ? 34.921 15.575 2.381 1.00 28.94 425 ARG B N 1
ATOM 10602 C CA . ARG B 1 310 ? 34.991 14.357 3.166 1.00 29.76 425 ARG B CA 1
ATOM 10603 C C . ARG B 1 310 ? 35.957 14.532 4.327 1.00 26.76 425 ARG B C 1
ATOM 10604 O O . ARG B 1 310 ? 36.892 15.334 4.266 1.00 26.60 425 ARG B O 1
ATOM 10625 N N . VAL B 1 311 ? 35.718 13.775 5.401 1.00 25.41 426 VAL B N 1
ATOM 10626 C CA . VAL B 1 311 ? 36.573 13.819 6.580 1.00 26.29 426 VAL B CA 1
ATOM 10627 C C . VAL B 1 311 ? 37.138 12.426 6.865 1.00 28.28 426 VAL B C 1
ATOM 10628 O O . VAL B 1 311 ? 36.642 11.401 6.377 1.00 30.45 426 VAL B O 1
ATOM 10641 N N . LYS B 1 312 ? 38.202 12.397 7.660 1.00 28.47 427 LYS B N 1
ATOM 10642 C CA . LYS B 1 312 ? 38.824 11.142 8.061 1.00 30.07 427 LYS B CA 1
ATOM 10643 C C . LYS B 1 312 ? 39.259 11.251 9.515 1.00 30.78 427 LYS B C 1
ATOM 10644 O O . LYS B 1 312 ? 39.514 12.358 10.004 1.00 29.95 427 LYS B O 1
ATOM 10663 N N . PRO B 1 313 ? 39.350 10.128 10.224 1.00 32.56 428 PRO B N 1
ATOM 10664 C CA . PRO B 1 313 ? 39.865 10.174 11.595 1.00 33.86 428 PRO B CA 1
ATOM 10665 C C . PRO B 1 313 ? 41.327 10.577 11.645 1.00 34.31 428 PRO B C 1
ATOM 10666 O O . PRO B 1 313 ? 42.129 10.231 10.771 1.00 35.24 428 PRO B O 1
ATOM 10677 N N . THR B 1 314 ? 41.674 11.298 12.708 1.00 34.70 429 THR B N 1
ATOM 10678 C CA . THR B 1 314 ? 43.063 11.627 13.008 1.00 36.05 429 THR B CA 1
ATOM 10679 C C . THR B 1 314 ? 43.678 10.698 14.044 1.00 37.92 429 THR B C 1
ATOM 10680 O O . THR B 1 314 ? 44.886 10.779 14.284 1.00 38.54 429 THR B O 1
ATOM 10691 N N . ARG B 1 315 ? 42.879 9.831 14.656 1.00 38.88 430 ARG B N 1
ATOM 10692 C CA . ARG B 1 315 ? 43.326 8.935 15.713 1.00 41.34 430 ARG B CA 1
ATOM 10693 C C . ARG B 1 315 ? 42.224 7.909 15.929 1.00 42.12 430 ARG B C 1
ATOM 10694 O O . ARG B 1 315 ? 41.089 8.087 15.477 1.00 41.27 430 ARG B O 1
ATOM 10715 N N . ASN B 1 316 ? 42.570 6.833 16.627 1.00 44.06 431 ASN B N 1
ATOM 10716 C CA . ASN B 1 316 ? 41.597 5.799 16.938 1.00 46.68 431 ASN B CA 1
ATOM 10717 C C . ASN B 1 316 ? 40.692 6.256 18.074 1.00 45.97 431 ASN B C 1
ATOM 10718 O O . ASN B 1 316 ? 41.083 7.063 18.921 1.00 44.70 431 ASN B O 1
ATOM 10729 N N . GLN B 1 317 ? 39.465 5.742 18.075 1.00 46.71 432 GLN B N 1
ATOM 10730 C CA . GLN B 1 317 ? 38.581 5.942 19.210 1.00 46.98 432 GLN B CA 1
ATOM 10731 C C . GLN B 1 317 ? 39.177 5.283 20.448 1.00 46.15 432 GLN B C 1
ATOM 10732 O O . GLN B 1 317 ? 39.990 4.359 20.364 1.00 45.55 432 GLN B O 1
ATOM 10746 N N . THR B 1 318 ? 38.753 5.765 21.610 1.00 46.02 433 THR B N 1
ATOM 10747 C CA . THR B 1 318 ? 39.290 5.300 22.878 1.00 46.17 433 THR B CA 1
ATOM 10748 C C . THR B 1 318 ? 38.153 5.160 23.879 1.00 45.59 433 THR B C 1
ATOM 10749 O O . THR B 1 318 ? 37.096 5.783 23.740 1.00 44.32 433 THR B O 1
ATOM 10760 N N . ASP B 1 319 ? 38.376 4.315 24.885 1.00 46.45 434 ASP B N 1
ATOM 10761 C CA . ASP B 1 319 ? 37.468 4.205 26.017 1.00 47.20 434 ASP B CA 1
ATOM 10762 C C . ASP B 1 319 ? 37.871 5.111 27.172 1.00 46.76 434 ASP B C 1
ATOM 10763 O O . ASP B 1 319 ? 37.308 4.990 28.265 1.00 45.38 434 ASP B O 1
ATOM 10772 N N . ARG B 1 320 ? 38.834 6.010 26.949 1.00 47.72 435 ARG B N 1
ATOM 10773 C CA . ARG B 1 320 ? 39.246 7.013 27.932 1.00 48.08 435 ARG B CA 1
ATOM 10774 C C . ARG B 1 320 ? 39.238 8.382 27.262 1.00 46.60 435 ARG B C 1
ATOM 10775 O O . ARG B 1 320 ? 40.274 9.041 27.144 1.00 45.46 435 ARG B O 1
ATOM 10796 N N . PRO B 1 321 ? 38.071 8.845 26.814 1.00 46.11 436 PRO B N 1
ATOM 10797 C CA . PRO B 1 321 ? 38.031 10.082 26.010 1.00 46.61 436 PRO B CA 1
ATOM 10798 C C . PRO B 1 321 ? 38.475 11.335 26.749 1.00 48.60 436 PRO B C 1
ATOM 10799 O O . PRO B 1 321 ? 38.805 12.332 26.092 1.00 48.96 436 PRO B O 1
ATOM 10810 N N . LEU B 1 322 ? 38.478 11.332 28.080 1.00 50.77 437 LEU B N 1
ATOM 10811 C CA . LEU B 1 322 ? 38.747 12.538 28.852 1.00 54.31 437 LEU B CA 1
ATOM 10812 C C . LEU B 1 322 ? 40.210 12.704 29.233 1.00 59.89 437 LEU B C 1
ATOM 10813 O O . LEU B 1 322 ? 40.572 13.750 29.783 1.00 60.12 437 LEU B O 1
ATOM 10829 N N . ASP B 1 323 ? 41.057 11.710 28.967 1.00 64.85 438 ASP B N 1
ATOM 10830 C CA . ASP B 1 323 ? 42.478 11.867 29.240 1.00 70.19 438 ASP B CA 1
ATOM 10831 C C . ASP B 1 323 ? 43.157 12.776 28.224 1.00 77.20 438 ASP B C 1
ATOM 10832 O O . ASP B 1 323 ? 44.204 13.356 28.533 1.00 77.66 438 ASP B O 1
ATOM 10841 N N . ALA B 1 324 ? 42.582 12.921 27.031 1.00 83.26 439 ALA B N 1
ATOM 10842 C CA . ALA B 1 324 ? 43.159 13.747 25.976 1.00 88.98 439 ALA B CA 1
ATOM 10843 C C . ALA B 1 324 ? 42.590 15.159 26.073 1.00 93.07 439 ALA B C 1
ATOM 10844 O O . ALA B 1 324 ? 41.419 15.388 25.751 1.00 95.11 439 ALA B O 1
ATOM 10851 N N . LYS B 1 325 ? 43.414 16.106 26.521 1.00 93.57 440 LYS B N 1
ATOM 10852 C CA . LYS B 1 325 ? 43.127 17.520 26.310 1.00 92.52 440 LYS B CA 1
ATOM 10853 C C . LYS B 1 325 ? 43.538 17.868 24.883 1.00 82.92 440 LYS B C 1
ATOM 10854 O O . LYS B 1 325 ? 44.688 17.641 24.491 1.00 82.56 440 LYS B O 1
ATOM 10873 N N . ASP B 1 326 ? 42.603 18.398 24.098 1.00 73.27 441 ASP B N 1
ATOM 10874 C CA . ASP B 1 326 ? 42.876 18.609 22.684 1.00 63.86 441 ASP B CA 1
ATOM 10875 C C . ASP B 1 326 ? 44.025 19.605 22.505 1.00 58.64 441 ASP B C 1
ATOM 10876 O O . ASP B 1 326 ? 44.350 20.393 23.397 1.00 56.35 441 ASP B O 1
ATOM 10885 N N . GLU B 1 327 ? 44.643 19.556 21.320 1.00 56.31 442 GLU B N 1
ATOM 10886 C CA . GLU B 1 327 ? 45.936 20.208 21.115 1.00 53.96 442 GLU B CA 1
ATOM 10887 C C . GLU B 1 327 ? 45.911 21.690 21.481 1.00 51.50 442 GLU B C 1
ATOM 10888 O O . GLU B 1 327 ? 46.870 22.205 22.072 1.00 51.25 442 GLU B O 1
ATOM 10900 N N . PHE B 1 328 ? 44.840 22.401 21.127 1.00 49.41 443 PHE B N 1
ATOM 10901 C CA . PHE B 1 328 ? 44.791 23.848 21.301 1.00 47.59 443 PHE B CA 1
ATOM 10902 C C . PHE B 1 328 ? 43.862 24.290 22.423 1.00 45.40 443 PHE B C 1
ATOM 10903 O O . PHE B 1 328 ? 43.613 25.492 22.570 1.00 45.12 443 PHE B O 1
ATOM 10920 N N . GLY B 1 329 ? 43.368 23.356 23.230 1.00 43.42 444 GLY B N 1
ATOM 10921 C CA . GLY B 1 329 ? 42.557 23.709 24.382 1.00 43.13 444 GLY B CA 1
ATOM 10922 C C . GLY B 1 329 ? 41.245 24.365 24.030 1.00 41.78 444 GLY B C 1
ATOM 10923 O O . GLY B 1 329 ? 40.782 25.242 24.768 1.00 43.12 444 GLY B O 1
ATOM 10927 N N . LEU B 1 330 ? 40.624 23.960 22.922 1.00 38.17 445 LEU B N 1
ATOM 10928 C CA . LEU B 1 330 ? 39.377 24.578 22.494 1.00 37.08 445 LEU B CA 1
ATOM 10929 C C . LEU B 1 330 ? 38.137 23.867 23.008 1.00 36.39 445 LEU B C 1
ATOM 10930 O O . LEU B 1 330 ? 37.050 24.449 22.958 1.00 35.83 445 LEU B O 1
ATOM 10946 N N . LEU B 1 331 ? 38.256 22.627 23.485 1.00 37.00 446 LEU B N 1
ATOM 10947 C CA . LEU B 1 331 ? 37.088 21.960 24.053 1.00 39.33 446 LEU B CA 1
ATOM 10948 C C . LEU B 1 331 ? 36.615 22.663 25.319 1.00 39.87 446 LEU B C 1
ATOM 10949 O O . LEU B 1 331 ? 35.408 22.864 25.513 1.00 39.90 446 LEU B O 1
ATOM 10965 N N . HIS B 1 332 ? 37.548 23.049 26.185 1.00 39.73 447 HIS B N 1
ATOM 10966 C CA . HIS B 1 332 ? 37.229 23.711 27.450 1.00 40.47 447 HIS B CA 1
ATOM 10967 C C . HIS B 1 332 ? 38.178 24.885 27.626 1.00 42.65 447 HIS B C 1
ATOM 10968 O O . HIS B 1 332 ? 39.107 24.849 28.441 1.00 42.35 447 HIS B O 1
ATOM 10982 N N . PRO B 1 333 ? 37.976 25.949 26.858 1.00 45.75 448 PRO B N 1
ATOM 10983 C CA . PRO B 1 333 ? 38.882 27.093 26.914 1.00 48.69 448 PRO B CA 1
ATOM 10984 C C . PRO B 1 333 ? 38.490 28.037 28.036 1.00 51.81 448 PRO B C 1
ATOM 10985 O O . PRO B 1 333 ? 37.377 27.949 28.574 1.00 50.94 448 PRO B O 1
ATOM 10996 N N . PRO B 1 334 ? 39.375 28.963 28.416 1.00 56.22 449 PRO B N 1
ATOM 10997 C CA . PRO B 1 334 ? 39.017 29.926 29.470 1.00 58.45 449 PRO B CA 1
ATOM 10998 C C . PRO B 1 334 ? 37.949 30.927 29.053 1.00 60.07 449 PRO B C 1
ATOM 10999 O O . PRO B 1 334 ? 37.308 31.516 29.932 1.00 59.87 449 PRO B O 1
ATOM 11010 N N . PHE B 1 335 ? 37.729 31.129 27.748 1.00 61.23 450 PHE B N 1
ATOM 11011 C CA . PHE B 1 335 ? 36.744 32.110 27.299 1.00 62.44 450 PHE B CA 1
ATOM 11012 C C . PHE B 1 335 ? 35.329 31.734 27.720 1.00 68.70 450 PHE B C 1
ATOM 11013 O O . PHE B 1 335 ? 34.438 32.590 27.698 1.00 68.16 450 PHE B O 1
ATOM 11030 N N . LYS B 1 336 ? 35.103 30.474 28.097 1.00 75.85 451 LYS B N 1
ATOM 11031 C CA . LYS B 1 336 ? 33.783 29.995 28.492 1.00 82.97 451 LYS B CA 1
ATOM 11032 C C . LYS B 1 336 ? 33.741 29.555 29.950 1.00 91.46 451 LYS B C 1
ATOM 11033 O O . LYS B 1 336 ? 32.729 28.994 30.388 1.00 91.71 451 LYS B O 1
ATOM 11052 N N . ALA B 1 337 ? 34.806 29.789 30.711 1.00 98.99 452 ALA B N 1
ATOM 11053 C CA . ALA B 1 337 ? 34.877 29.348 32.099 1.00 104.46 452 ALA B CA 1
ATOM 11054 C C . ALA B 1 337 ? 33.927 30.154 32.979 1.00 106.02 452 ALA B C 1
ATOM 11055 O O . ALA B 1 337 ? 34.153 31.337 33.235 1.00 109.75 452 ALA B O 1
#

Foldseek 3Di:
DDDLDDDDQCQVVVLVVVCVVCVVQAQAPDDLRGAEEEEEEDELDAFPQRCLVVLLVLLVVQVVLLCVLQVHHYDYDHDQPDPQQPDLSSVLSVVVVVLVVCSSHFKYKYAYSQKGFLFSQADPPSVVQPQAFKEWAADCCQQQPQLALVRTDPRTMIGGSDSLRVVVSRQQCQCRGPDPSQQVVQVVLVVPHPPDDRDGDHSSSSVSVCCNVVVVSHVSRYHHDHQAPSPDEQVLALVCLVVLVVPHDRHRCHNSTNRIYGDQQADCRYDDGNDDNVVSVQSSQLSSLSSVQVVCQQVQKHAPHSRGPDIDGNDDDDPCNPPPAGPSNSVPDPSVD/DDDLDDDDQCQVVVLVVVCVVCVVQAQAPDPQRGAEEEEEEDEQDQFPLNCVVVLLVLLVVQVVLLCVLQVHHYDYDHDQPDPQQPDQSSVLSVVVVVLVVCSSHFKYKYAYSQKGFLFSQADDPRVVQPQAFKEWAADCCQQQPQLALVRTDDRTMIGGSDSLRVVVSRQQCQCRGPDPSQQVVQVVLVVPHPPDDRDGDDSSSSVSVCCNVPVVPHVVRYHHDQQAPSPDEQVPQLVCLVVLVVPHDHHRCHSSTNRMYGDQQADSSYDGTNDDNVVSVQSSQLSSQSSVQVVCQLVQKHAPDSRGPDIDGNDDDDPCSPVDQGPSNSVPDPSVD

Secondary structure (DSSP, 8-state):
---SSS--S-HHHHHHHHHHH-TTS-SEEETTEE-EEEEEE--SS--SSTTHHHHHHHHHHHHHHHHHHHT-EEEEE-----GGG-GGGTHHHHHHHHHHH-TT-SEEEEE-TTEEE--SS----GGGGTT-SEEEEE-HIIIIIS-BTTSEEEEEEEEESSHHHHHHHHHHGGG-STTHHHHHHHHHHHHHSBTPPS-S--HHHHHHHHHHHSHHHHGGGEEEE-SS-SS-BGGGTGGGHHHHHHH--TT-BSTTSBSEEE-TT--SSSS--SS-HHHHHHHHHHHHHHHHHHHHHHTTEEESSTT-S-EEESS---S-TTSS--TT--SS-TTT-/---SSS--S-HHHHHHHHHHH-TTS-SEEETTEE-EEEEEE--SSPPSSTHHHHHHHHHHHHHHHHHHHHT-EEEEE---S-TTS-GGGGHHHHHHHHHHH-TT-SEEEEE-TTEEE--SS----GGGGTT-SEEEEE-HIIIIIS-BTTSEEEEEEEEESSHHHHHHHHHHGGG-STTHHHHHHHHHHHHHSBT--S-S--HHHHHHHHHHHSHHHHGGGEEEE-SS-SS-BHHHHGGGHHHHHHH--TT-BSTTSBSEEE-TT--TTSS--SS-HHHHHHHHHHHHHHHHHHHHHHTTEEESSTT-S-EEESS---S-TTS---TTS-SS-GGG-

InterPro domains:
  IPR008630 Glycosyltransferase 34 [PF05637] (148-387)
  IPR008630 Glycosyltransferase 34 [PTHR31311] (15-441)
  IPR029044 Nucleotide-diphospho-sugar transferases [G3DSA:3.90.550.10] (147-298)

Nearest PDB structures (foldseek):
  6bsu-assembly1_B  TM=1.003E+00  e=2.851E-73  Arabidopsis thaliana
  2p6w-assembly1_A  TM=6.674E-01  e=6.460E-08  Paramecium bursaria Chlorella virus 1
  2p72-assembly2_B  TM=6.631E-01  e=7.701E-08  Paramecium bursaria Chlorella virus 1
  7wr0-assembly1_A  TM=4.785E-01  e=4.454E+00  Homo sapiens
  8cvy-assembly1_B  TM=2.275E-01  e=5.970E+00  Homo sapiens

Sequence (674 aa):
PYSLGPKISDWDEQRRDWLKQNPSFPNFVAPNKPRVLLVTGSAPKPCENPVGDHYLLKSSIKNKIDYCRIHGIEIFYNMALLDAEMAGFWAKLPLIRKLLLSHPEIEFLWWMDSDAMFTDMVFELPWERYKDYNLVMHGWNEMVYDQKNWIGLNTGSFLLRNSQWSLDLLDAWAPMGPKGKIREEAGKVLTRELKDRPAFEADDQSAMVYLLATEREKWGGKVYLESGYYLHGYWGILVDRYEEMIENHKPGFGDHRWPLVTHFVGCKPCGKFGDYPVERCLRRQMMDRAFNFGDNQILQMYGFTHKSLGSRRVKPTRNQTDRPLDAKDEFGLLHPPFKAPYSLGPKISDWDEQRRDWLKQNPSFPNFVAPNKPRVLLVTGSAPKPCENPVGDHYLLKSSIKNKIDYCRIHGIEEIFYNMALLDAEMAGFFWAKLPLIRKLLLSHPEIEFLWWMDSDAMFTDMVFELPWERYKDYNLVMHGWNEMVYDQKNWIGLNTGSFLLRNSQWSLDLLDAWAPMGPKGKIREEAGKVLTRELKDRPAFEADDQSAMVYLLATEREKWGGKVYLESGYYLHGYWGILVDRYEEMIENHKPGFGDHRWPLVTHFVGCKPCGKFGDYPVERCLRQMDRAFNFGDNQILQMYGFTHKSLGSRRVKPTRNQTDRPLDAKDEFGLLHPPFKA

Organism: Arabidopsis thaliana (NCBI:txid3702)

Radius of gyration: 25.33 Å; Cα contacts (8 Å, |Δi|>4): 1286; chains: 2; bounding box: 62×72×52 Å

Solvent-accessible surface area: 27734 Å² total; per-residue (Å²): 180,56,72,12,9,52,119,5,81,53,0,59,86,13,18,142,80,25,32,174,133,44,104,61,15,58,32,84,75,46,126,82,28,6,33,7,5,0,0,1,15,26,56,34,122,44,12,125,31,66,41,1,2,2,18,21,2,13,6,2,7,3,1,8,2,1,3,22,3,0,48,14,51,13,6,4,17,11,10,77,34,35,81,86,0,31,58,85,0,30,14,0,18,8,0,11,45,2,0,10,15,12,0,5,3,10,5,0,0,21,0,33,28,36,0,10,0,0,0,1,30,29,42,4,35,19,98,106,0,138,86,63,12,0,0,1,19,2,136,87,111,49,0,27,100,59,69,7,60,98,0,3,11,3,3,0,0,0,0,29,1,10,23,44,0,3,44,0,0,54,34,5,3,78,36,0,2,118,24,144,93,4,90,87,10,1,150,43,0,42,172,66,9,93,98,14,68,94,74,48,0,10,4,26,0,5,0,0,55,11,0,23,72,71,105,162,144,7,14,66,85,11,56,22,5,46,50,8,40,0,19,0,67,0,27,100,1,2,104,72,0,80,95,0,73,143,94,57,120,19,28,79,0,21,98,82,13,0,0,0,0,6,1,58,12,4,90,18,36,28,100,198,33,119,68,88,60,101,112,0,16,132,25,11,16,46,0,9,8,2,0,9,17,13,0,10,74,8,8,3,20,18,14,115,61,7,66,27,97,153,18,94,88,68,125,138,95,64,70,112,36,44,95,89,167,20,130,65,17,7,20,43,2,115,55,44,69,180,53,74,12,11,57,116,4,82,56,0,66,100,10,18,154,64,25,33,178,128,43,104,64,16,59,32,85,71,39,132,98,28,4,38,7,4,0,0,1,14,25,64,38,134,40,9,131,49,52,39,1,2,2,29,24,1,15,5,2,7,4,1,9,2,1,3,21,3,0,40,13,52,14,6,4,18,12,9,63,36,27,72,85,0,23,53,145,4,26,12,0,16,7,0,12,39,3,1,12,13,11,0,4,3,10,4,1,0,21,0,31,31,40,0,11,0,0,0,1,30,29,40,3,36,21,112,108,0,136,82,62,12,1,0,1,8,0,107,67,111,56,0,17,94,91,74,6,56,94,0,3,11,3,3,0,1,0,0,30,1,10,21,42,0,4,44,0,0,56,32,5,3,79,36,0,9,120,30,160,77,17,87,98,10,1,124,44,0,41,168,75,8,103,94,13,68,92,86,77,2,25,5,27,0,5,0,0,54,15,0,19,78,69,117,181,142,8,14,65,86,10,57,15,6,62,51,8,45,0,21,0,75,6,27,105,2,0,90,66,0,90,80,0,87,146,89,60,109,9,31,57,0,18,100,78,14,0,0,0,0,6,1,60,7,6,90,16,46,30,185,163,5,96,82,98,72,113,89,1,30,162,19,9,28,36,0,10,7,3,0,8,23,12,0,10,68,7,8,3,20,18,13,108,63,18,56,25,97,164,17,94,87,63,119,136,95,59,68,113,28,38,101,57,174,17,150,57,16,6,16,44,2,104,46,38,77

B-factor: mean 33.29, std 15.81, range [14.16, 140.68]